Protein 3LFK (pdb70)

InterPro domains:
  IPR036388 Winged helix-like DNA-binding domain superfamily [G3DSA:1.10.10.10] (1-126)
  IPR055224 MLPTv-like, winged helix-turn-helix domain [PF22393] (21-103)

Secondary structure (DSSP, 8-state):
-TTTSSPPP-EEE--BTTB--EESS-GGGGGG--HHHHHHHHHHHHTTTEEEHHHHHHHS--SSHHHHHHHHHHHTSEEEEEETTEEEEEE-HHHHHHHHHHHHHHHHHHHHHHHTTS----/----EEE--BTTB--EESS-GGGGGG--HHHHHHHHHHHHH-S-EEHHHHHHSS--SSHHHHHHHHHHHTSEEEEEETTEEEEEE-HHHHHHHHHHHHHHHHHHHHHHGGG-/-----EEE--BTTB--EESS-GGGGGG--HHHHHHHHHHHHTTTEEEHHHHHHHS--SSHHHHHHHHHHHTSEEEEEETTEEEEEE-HHHHHHHHHHHHHHHHHHHHHHH-/-PPP-EEE---SS---EESS-GGGGGG--HHHHHHHHHHHHTTT-EEHHHHHHHS--S-HHHHHHHHHHHTSEEEEEETTEEEEEE-HHHHHHHHHHHHHHHHHHHHHH-

CATH classification: 1.10.10.10

Solvent-accessible surface area: 26704 Å² total; per-residue (Å²): 112,91,16,83,89,32,30,110,16,24,26,21,11,100,16,21,100,35,19,145,20,26,10,38,12,92,51,113,7,27,16,69,2,3,78,6,0,4,51,1,0,38,31,0,45,93,61,68,5,101,1,33,9,141,73,0,92,113,82,33,78,36,154,17,14,36,32,8,0,80,27,0,1,15,7,13,0,1,27,11,34,127,42,198,188,45,24,58,0,25,14,24,83,6,0,68,70,0,0,78,24,0,106,70,70,60,95,110,96,141,81,125,88,84,101,121,158,158,122,107,115,283,82,136,61,16,29,112,69,125,10,48,75,185,60,150,7,72,17,88,34,132,61,132,82,20,15,88,13,55,131,73,10,8,67,3,0,45,48,1,61,121,83,28,56,47,1,18,24,117,93,0,95,98,107,39,82,36,198,68,12,80,56,21,8,114,48,0,57,44,16,20,0,1,72,78,3,71,17,70,18,24,51,43,4,0,10,15,8,15,0,25,48,0,0,60,24,0,163,98,66,56,74,93,99,134,76,109,114,95,140,100,151,226,126,20,104,20,10,6,64,45,51,29,26,138,150,25,161,22,60,18,67,34,132,60,131,75,21,15,87,12,54,128,62,12,12,54,0,0,39,35,0,44,97,65,63,3,119,2,33,41,165,73,2,171,115,78,25,79,31,203,80,14,87,50,17,0,56,41,0,28,5,19,23,0,5,78,26,54,141,66,242,164,35,38,51,0,19,10,27,80,9,0,72,83,0,0,66,23,0,103,73,66,46,104,109,105,141,132,120,90,156,184,154,192,35,135,58,9,36,105,89,135,7,57,154,192,86,162,14,74,20,71,32,136,61,133,81,40,14,91,16,54,162,52,9,20,56,1,0,51,34,2,41,106,49,66,22,86,0,10,8,12,29,0,44,36,48,16,74,33,185,65,20,67,55,14,8,97,44,0,54,26,18,21,0,0,105,62,72,176,32,115,4,28,24,53,0,45,17,23,63,18,0,72,60,0,0,70,20,1,114,68,48,66,97,109,95,144,90,154,134,145,179

Foldseek 3Di:
DVLVVADAAQFPADDDPVDHTHGQADLVCLNPQDVLLLQLLLVCVVVVQKAFPVCQVVPRPDPCSPVSVSNCVNRVQKDWDDDDPGIMIGGDPVSNVSNVSNVVVVVVVVVVVVCVPDPPDD/DAAQFPADDDPVDDTHGQADLVCLNVQDPVLLVVLLVQVVVDDWAFLVCQVPVDPDPCSVVSVVVCVNNVFKDWDADPNTITIHGDPNSNVSNVSNVVVVVVVVVVVVVVPD/DQAAQWPADDDPPGDTHGQADLVCLSVADPLLLQLLLVCVVVVQKDAPVCQVPPRPDDCSVVSLVNCVNNVQWDWDQDPVGIMIGGDPVSNVSNVSNVVVVVVVVVVVVVD/DDAAQFPADADPPGQTRGQADLVCLNVADPLLLQVLLVLVVVPFWAAPVVQVPPSPDPCSVVSVVVCVNNVQKDWDQDDVGITMGGDPNSNNSNVSNVVVVVVVVVVVVD

B-factor: mean 33.32, std 15.31, range [13.5, 81.06]

Organism: Thermoplasma volcanium (strain ATCC 51530 / DSM 4299 / JCM 9571 / NBRC 15438 / GSS1) (NCBI:txid273116)

Nearest PDB structures (foldseek):
  3lfk-assembly1_A  TM=9.683E-01  e=3.342E-18  Thermoplasma volcanium GSS1
  3lfk-assembly2_B  TM=9.518E-01  e=1.489E-17  Thermoplasma volcanium GSS1
  2rdp-assembly1_A-2  TM=7.617E-01  e=9.248E-03  Geobacillus stearothermophilus
  5aip-assembly1_B  TM=6.327E-01  e=2.211E-02  Neisseria meningitidis serogroup B
  7kym-assembly1_B-2  TM=6.689E-01  e=8.702E-02  Bradyrhizobium japonicum

Structure (mmCIF, N/CA/C/O backbone):
data_3LFK
#
_entry.id   3LFK
#
_cell.length_a   65.130
_cell.length_b   88.335
_cell.length_c   115.212
_cell.angle_alpha   90.00
_cell.angle_beta   90.00
_cell.angle_gamma   90.00
#
_symmetry.space_group_name_H-M   'P 21 21 21'
#
loop_
_entity.id
_entity.type
_entity.pdbx_description
1 polymer 'MarR Like Protein, TVG0766549'
2 non-polymer 'SULFATE ION'
3 non-polymer 'CITRIC ACID'
4 water water
#
loop_
_atom_site.group_PDB
_atom_site.id
_atom_site.type_symbol
_atom_site.label_atom_id
_atom_site.label_alt_id
_atom_site.label_comp_id
_atom_site.label_asym_id
_atom_site.label_entity_id
_atom_site.label_seq_id
_atom_site.pdbx_PDB_ins_code
_atom_site.Cartn_x
_atom_site.Cartn_y
_atom_site.Cartn_z
_atom_site.occupancy
_atom_site.B_iso_or_equiv
_atom_site.auth_seq_id
_atom_site.auth_comp_id
_atom_site.auth_asym_id
_atom_site.auth_atom_id
_atom_site.pdbx_PDB_model_num
ATOM 1 N N . SER A 1 2 ? 33.643 20.790 23.925 1.00 65.31 -1 SER A N 1
ATOM 2 C CA . SER A 1 2 ? 34.144 21.867 23.027 1.00 61.25 -1 SER A CA 1
ATOM 3 C C . SER A 1 2 ? 35.378 22.523 23.636 1.00 62.07 -1 SER A C 1
ATOM 4 O O . SER A 1 2 ? 35.905 23.495 23.098 1.00 56.59 -1 SER A O 1
ATOM 7 N N . HIS A 1 3 ? 35.827 21.989 24.766 1.00 57.71 0 HIS A N 1
ATOM 8 C CA . HIS A 1 3 ? 37.004 22.516 25.442 1.00 56.75 0 HIS A CA 1
ATOM 9 C C . HIS A 1 3 ? 38.262 22.066 24.723 1.00 54.53 0 HIS A C 1
ATOM 10 O O . HIS A 1 3 ? 39.156 22.863 24.456 1.00 52.61 0 HIS A O 1
ATOM 17 N N . MET A 1 4 ? 38.322 20.781 24.406 1.00 48.73 1 MET A N 1
ATOM 18 C CA . MET A 1 4 ? 39.476 20.235 23.721 1.00 46.03 1 MET A CA 1
ATOM 19 C C . MET A 1 4 ? 39.556 20.652 22.258 1.00 49.03 1 MET A C 1
ATOM 20 O O . MET A 1 4 ? 40.639 20.661 21.670 1.00 47.80 1 MET A O 1
ATOM 25 N N . SER A 1 5 ? 38.418 20.996 21.666 1.00 44.15 2 SER A N 1
ATOM 26 C CA . SER A 1 5 ? 38.402 21.396 20.264 1.00 43.17 2 SER A CA 1
ATOM 27 C C . SER A 1 5 ? 38.753 22.872 20.081 1.00 42.05 2 SER A C 1
ATOM 28 O O . SER A 1 5 ? 39.088 23.307 18.982 1.00 45.03 2 SER A O 1
ATOM 31 N N . ALA A 1 6 ? 38.676 23.642 21.161 1.00 40.64 3 ALA A N 1
ATOM 32 C CA . ALA A 1 6 ? 39.005 25.062 21.101 1.00 40.99 3 ALA A CA 1
ATOM 33 C C . ALA A 1 6 ? 40.516 25.250 21.194 1.00 34.98 3 ALA A C 1
ATOM 34 O O . ALA A 1 6 ? 41.025 26.336 20.948 1.00 37.49 3 ALA A O 1
ATOM 36 N N . MET A 1 7 ? 41.215 24.182 21.551 1.00 33.18 4 MET A N 1
ATOM 37 C CA . MET A 1 7 ? 42.663 24.240 21.703 1.00 32.70 4 MET A CA 1
ATOM 38 C C . MET A 1 7 ? 43.383 24.301 20.381 1.00 29.78 4 MET A C 1
ATOM 39 O O . MET A 1 7 ? 42.891 23.813 19.370 1.00 29.48 4 MET A O 1
ATOM 44 N N . ALA A 1 8 ? 44.570 24.895 20.392 1.00 26.82 5 ALA A N 1
ATOM 45 C CA . ALA A 1 8 ? 45.363 24.963 19.172 1.00 26.66 5 ALA A CA 1
ATOM 46 C C . ALA A 1 8 ? 45.929 23.565 18.964 1.00 23.16 5 ALA A C 1
ATOM 47 O O . ALA A 1 8 ? 45.986 22.751 19.896 1.00 22.22 5 ALA A O 1
ATOM 49 N N . GLU A 1 9 ? 46.344 23.274 17.741 1.00 21.11 6 GLU A N 1
ATOM 50 C CA . GLU A 1 9 ? 46.884 21.961 17.427 1.00 22.83 6 GLU A CA 1
ATOM 51 C C . GLU A 1 9 ? 48.279 21.734 18.006 1.00 20.15 6 GLU A C 1
ATOM 52 O O . GLU A 1 9 ? 49.081 22.675 18.099 1.00 20.53 6 GLU A O 1
ATOM 58 N N . SER A 1 10 ? 48.573 20.506 18.426 1.00 19.74 7 SER A N 1
ATOM 59 C CA . SER A 1 10 ? 49.896 20.184 18.939 1.00 16.98 7 SER A CA 1
ATOM 60 C C . SER A 1 10 ? 50.941 20.348 17.850 1.00 18.05 7 SER A C 1
ATOM 61 O O . SER A 1 10 ? 50.661 20.071 16.680 1.00 20.74 7 SER A O 1
ATOM 64 N N . LYS A 1 11 ? 52.130 20.821 18.216 1.00 18.61 8 LYS A N 1
ATOM 65 C CA . LYS A 1 11 ? 53.212 20.923 17.245 1.00 15.83 8 LYS A CA 1
ATOM 66 C C . LYS A 1 11 ? 54.208 19.811 17.504 1.00 18.90 8 LYS A C 1
ATOM 67 O O . LYS A 1 11 ? 55.249 19.727 16.840 1.00 22.23 8 LYS A O 1
ATOM 73 N N . VAL A 1 12 ? 53.911 18.942 18.471 1.00 18.75 9 VAL A N 1
ATOM 74 C CA . VAL A 1 12 ? 54.834 17.866 18.765 1.00 20.21 9 VAL A CA 1
ATOM 75 C C . VAL A 1 12 ? 54.362 16.584 18.048 1.00 21.94 9 VAL A C 1
ATOM 76 O O . VAL A 1 12 ? 53.358 15.967 18.430 1.00 26.60 9 VAL A O 1
ATOM 80 N N . LEU A 1 13 ? 55.087 16.209 16.999 1.00 24.74 10 LEU A N 1
ATOM 81 C CA . LEU A 1 13 ? 54.766 15.026 16.197 1.00 26.83 10 LEU A CA 1
ATOM 82 C C . LEU A 1 13 ? 55.329 13.785 16.852 1.00 24.36 10 LEU A C 1
ATOM 83 O O . LEU A 1 13 ? 54.646 12.759 16.960 1.00 28.42 10 LEU A O 1
ATOM 88 N N . VAL A 1 14 ? 56.575 13.887 17.274 1.00 22.23 11 VAL A N 1
ATOM 89 C CA . VAL A 1 14 ? 57.257 12.803 17.965 1.00 27.05 11 VAL A CA 1
ATOM 90 C C . VAL A 1 14 ? 58.092 13.418 19.077 1.00 27.10 11 VAL A C 1
ATOM 91 O O . VAL A 1 14 ? 58.942 14.278 18.832 1.00 24.20 11 VAL A O 1
ATOM 95 N N . LYS A 1 15 ? 57.842 12.988 20.309 1.00 27.72 12 LYS A N 1
ATOM 96 C CA . LYS A 1 15 ? 58.616 13.507 21.430 1.00 33.27 12 LYS A CA 1
ATOM 97 C C . LYS A 1 15 ? 60.022 12.924 21.324 1.00 33.57 12 LYS A C 1
ATOM 98 O O . LYS A 1 15 ? 60.213 11.838 20.770 1.00 34.93 12 LYS A O 1
ATOM 104 N N . GLY A 1 16 ? 61.007 13.646 21.838 1.00 32.66 13 GLY A N 1
ATOM 105 C CA . GLY A 1 16 ? 62.370 13.157 21.796 1.00 27.12 13 GLY A CA 1
ATOM 106 C C . GLY A 1 16 ? 62.582 12.013 22.779 1.00 36.20 13 GLY A C 1
ATOM 107 O O . GLY A 1 16 ? 61.919 11.937 23.810 1.00 33.27 13 GLY A O 1
ATOM 108 N N . THR A 1 17 ? 63.486 11.102 22.435 1.00 32.03 14 THR A N 1
ATOM 109 C CA . THR A 1 17 ? 63.834 9.956 23.284 1.00 41.07 14 THR A CA 1
ATOM 110 C C . THR A 1 17 ? 65.297 9.686 22.962 1.00 41.48 14 THR A C 1
ATOM 111 O O . THR A 1 17 ? 65.859 10.308 22.063 1.00 42.25 14 THR A O 1
ATOM 115 N N . PRO A 1 18 ? 65.938 8.758 23.690 1.00 47.85 15 PRO A N 1
ATOM 116 C CA . PRO A 1 18 ? 67.349 8.432 23.454 1.00 51.37 15 PRO A CA 1
ATOM 117 C C . PRO A 1 18 ? 67.734 8.045 22.023 1.00 54.54 15 PRO A C 1
ATOM 118 O O . PRO A 1 18 ? 68.876 8.242 21.615 1.00 58.63 15 PRO A O 1
ATOM 122 N N . PHE A 1 19 ? 66.795 7.496 21.261 1.00 57.36 16 PHE A N 1
ATOM 123 C CA . PHE A 1 19 ? 67.099 7.092 19.889 1.00 55.73 16 PHE A CA 1
ATOM 124 C C . PHE A 1 19 ? 66.495 7.976 18.790 1.00 54.63 16 PHE A C 1
ATOM 125 O O . PHE A 1 19 ? 66.467 7.595 17.615 1.00 47.45 16 PHE A O 1
ATOM 133 N N . ASN A 1 20 ? 66.012 9.156 19.166 1.00 46.18 17 ASN A N 1
ATOM 134 C CA . ASN A 1 20 ? 65.453 10.077 18.184 1.00 42.22 17 ASN A CA 1
ATOM 135 C C . ASN A 1 20 ? 65.280 11.491 18.711 1.00 43.18 17 ASN A C 1
ATOM 136 O O . ASN A 1 20 ? 64.891 11.703 19.859 1.00 36.89 17 ASN A O 1
ATOM 141 N N . LYS A 1 21 ? 65.586 12.452 17.847 1.00 43.11 18 LYS A N 1
ATOM 142 C CA . LYS A 1 21 ? 65.443 13.874 18.141 1.00 39.62 18 LYS A CA 1
ATOM 143 C C . LYS A 1 21 ? 63.937 14.153 18.009 1.00 28.78 18 LYS A C 1
ATOM 144 O O . LYS A 1 21 ? 63.229 13.404 17.326 1.00 30.27 18 LYS A O 1
ATOM 150 N N . PRO A 1 22 ? 63.411 15.200 18.665 1.00 31.08 19 PRO A N 1
ATOM 151 C CA . PRO A 1 22 ? 61.969 15.420 18.499 1.00 27.03 19 PRO A CA 1
ATOM 152 C C . PRO A 1 22 ? 61.638 15.880 17.085 1.00 25.36 19 PRO A C 1
ATOM 153 O O . PRO A 1 22 ? 62.480 16.446 16.407 1.00 27.66 19 PRO A O 1
ATOM 157 N N . VAL A 1 23 ? 60.430 15.586 16.629 1.00 26.60 20 VAL A N 1
ATOM 158 C CA . VAL A 1 23 ? 60.007 16.047 15.320 1.00 22.90 20 VAL A CA 1
ATOM 159 C C . VAL A 1 23 ? 58.904 17.034 15.647 1.00 19.37 20 VAL A C 1
ATOM 160 O O . VAL A 1 23 ? 57.933 16.689 16.327 1.00 21.29 20 VAL A O 1
ATOM 164 N N . ILE A 1 24 ? 59.089 18.261 15.163 1.00 20.80 21 ILE A N 1
ATOM 165 C CA . ILE A 1 24 ? 58.180 19.379 15.415 1.00 19.60 21 ILE A CA 1
ATOM 166 C C . ILE A 1 24 ? 57.500 19.778 14.102 1.00 19.69 21 ILE A C 1
ATOM 167 O O . ILE A 1 24 ? 58.153 19.811 13.052 1.00 20.85 21 ILE A O 1
ATOM 172 N N . LYS A 1 25 ? 56.204 20.074 14.160 1.00 18.34 22 LYS A N 1
ATOM 173 C CA . LYS A 1 25 ? 55.453 20.505 12.991 1.00 16.69 22 LYS A CA 1
ATOM 174 C C . LYS A 1 25 ? 55.920 21.913 12.651 1.00 20.66 22 LYS A C 1
ATOM 175 O O . LYS A 1 25 ? 56.135 22.745 13.541 1.00 22.33 22 LYS A O 1
ATOM 181 N N . GLY A 1 26 ? 56.047 22.193 11.362 1.00 18.90 23 GLY A N 1
ATOM 182 C CA . GLY A 1 26 ? 56.550 23.503 10.975 1.00 18.99 23 GLY A CA 1
ATOM 183 C C . GLY A 1 26 ? 58.066 23.455 10.858 1.00 19.83 23 GLY A C 1
ATOM 184 O O . GLY A 1 26 ? 58.700 22.412 11.079 1.00 21.87 23 GLY A O 1
ATOM 185 N N . LYS A 1 27 ? 58.652 24.607 10.536 1.00 19.60 24 LYS A N 1
ATOM 186 C CA . LYS A 1 27 ? 60.093 24.731 10.320 1.00 21.42 24 LYS A CA 1
ATOM 187 C C . LYS A 1 27 ? 60.701 25.850 11.135 1.00 21.54 24 LYS A C 1
ATOM 188 O O . LYS A 1 27 ? 60.064 26.892 11.321 1.00 18.87 24 LYS A O 1
ATOM 194 N N . LEU A 1 28 ? 61.927 25.639 11.592 1.00 19.14 25 LEU A N 1
ATOM 195 C CA . LEU A 1 28 ? 62.660 26.654 12.354 1.00 19.74 25 LEU A CA 1
ATOM 196 C C . LEU A 1 28 ? 62.708 28.004 11.624 1.00 19.41 25 LEU A C 1
ATOM 197 O O . LEU A 1 28 ? 62.617 29.062 12.258 1.00 21.21 25 LEU A O 1
ATOM 202 N N . GLU A 1 29 ? 62.850 27.975 10.300 1.00 20.87 26 GLU A N 1
ATOM 203 C CA . GLU A 1 29 ? 62.915 29.221 9.549 1.00 24.50 26 GLU A CA 1
ATOM 204 C C . GLU A 1 29 ? 61.687 30.111 9.757 1.00 26.09 26 GLU A C 1
ATOM 205 O O . GLU A 1 29 ? 61.782 31.332 9.628 1.00 27.39 26 GLU A O 1
ATOM 211 N N . ASN A 1 30 ? 60.541 29.525 10.085 1.00 18.44 27 ASN A N 1
ATOM 212 C CA . ASN A 1 30 ? 59.338 30.349 10.309 1.00 16.96 27 ASN A CA 1
ATOM 213 C C . ASN A 1 30 ? 58.878 30.180 11.763 1.00 18.22 27 ASN A C 1
ATOM 214 O O . ASN A 1 30 ? 57.680 30.286 12.061 1.00 19.75 27 ASN A O 1
ATOM 219 N N . ASN A 1 31 ? 59.841 29.931 12.653 1.00 17.40 28 ASN A N 1
ATOM 220 C CA . ASN A 1 31 ? 59.567 29.769 14.077 1.00 15.44 28 ASN A CA 1
ATOM 221 C C . ASN A 1 31 ? 58.484 28.737 14.357 1.00 17.73 28 ASN A C 1
ATOM 222 O O . ASN A 1 31 ? 57.702 28.901 15.287 1.00 17.01 28 ASN A O 1
ATOM 227 N N . TYR A 1 32 ? 58.454 27.677 13.553 1.00 16.06 29 TYR A N 1
ATOM 228 C CA . TYR A 1 32 ? 57.476 26.593 13.708 1.00 16.70 29 TYR A CA 1
ATOM 229 C C . TYR A 1 32 ? 56.059 27.119 13.720 1.00 16.46 29 TYR A C 1
ATOM 230 O O . TYR A 1 32 ? 55.218 26.611 14.442 1.00 17.52 29 TYR A O 1
ATOM 239 N N . ASP A 1 33 ? 55.818 28.150 12.922 1.00 16.87 30 ASP A N 1
ATOM 240 C CA . ASP A 1 33 ? 54.509 28.778 12.786 1.00 19.26 30 ASP A CA 1
ATOM 241 C C . ASP A 1 33 ? 53.985 29.519 14.006 1.00 18.37 30 ASP A C 1
ATOM 242 O O . ASP A 1 33 ? 52.811 29.884 14.063 1.00 23.54 30 ASP A O 1
ATOM 247 N N . MET A 1 34 ? 54.837 29.753 14.988 1.00 16.17 31 MET A N 1
ATOM 248 C CA . MET A 1 34 ? 54.424 30.516 16.151 1.00 16.48 31 MET A CA 1
ATOM 249 C C . MET A 1 34 ? 54.426 31.988 15.791 1.00 17.12 31 MET A C 1
ATOM 250 O O . MET A 1 34 ? 55.195 32.433 14.928 1.00 21.75 31 MET A O 1
ATOM 255 N N . SER A 1 35 ? 53.570 32.756 16.454 1.00 16.62 32 SER A N 1
ATOM 256 C CA . SER A 1 35 ? 53.572 34.193 16.216 1.00 16.48 32 SER A CA 1
ATOM 257 C C . SER A 1 35 ? 54.688 34.764 17.102 1.00 15.87 32 SER A C 1
ATOM 258 O O . SER A 1 35 ? 55.193 34.067 17.987 1.00 16.35 32 SER A O 1
ATOM 261 N N . GLN A 1 36 ? 55.072 36.025 16.879 1.00 17.16 33 GLN A N 1
ATOM 262 C CA . GLN A 1 36 ? 56.192 36.585 17.657 1.00 17.63 33 GLN A CA 1
ATOM 263 C C . GLN A 1 36 ? 55.966 36.660 19.168 1.00 16.78 33 GLN A C 1
ATOM 264 O O . GLN A 1 36 ? 56.904 36.466 19.959 1.00 18.53 33 GLN A O 1
ATOM 270 N N . ASP A 1 37 ? 54.723 36.920 19.581 1.00 17.15 34 ASP A N 1
ATOM 271 C CA . ASP A 1 37 ? 54.422 36.964 21.001 1.00 17.92 34 ASP A CA 1
ATOM 272 C C . ASP A 1 37 ? 54.719 35.601 21.649 1.00 17.34 34 ASP A C 1
ATOM 273 O O . ASP A 1 37 ? 55.255 35.524 22.763 1.00 16.43 34 ASP A O 1
ATOM 278 N N . GLU A 1 38 ? 54.390 34.522 20.930 1.00 17.96 35 GLU A N 1
ATOM 279 C CA . GLU A 1 38 ? 54.635 33.179 21.437 1.00 15.67 35 GLU A CA 1
ATOM 280 C C . GLU A 1 38 ? 56.125 32.872 21.527 1.00 15.00 35 GLU A C 1
ATOM 281 O O . GLU A 1 38 ? 56.577 32.288 22.495 1.00 16.52 35 GLU A O 1
ATOM 287 N N . VAL A 1 39 ? 56.878 33.307 20.523 1.00 15.89 36 VAL A N 1
ATOM 288 C CA . VAL A 1 39 ? 58.311 33.094 20.516 1.00 15.83 36 VAL A CA 1
ATOM 289 C C . VAL A 1 39 ? 58.914 33.873 21.683 1.00 16.90 36 VAL A C 1
ATOM 290 O O . VAL A 1 39 ? 59.722 33.346 22.436 1.00 17.90 36 VAL A O 1
ATOM 294 N N . SER A 1 40 ? 58.514 35.131 21.835 1.00 17.81 37 SER A N 1
ATOM 295 C CA . SER A 1 40 ? 59.016 35.928 22.960 1.00 17.70 37 SER A CA 1
ATOM 296 C C . SER A 1 40 ? 58.772 35.236 24.309 1.00 20.74 37 SER A C 1
ATOM 297 O O . SER A 1 40 ? 59.672 35.146 25.163 1.00 18.81 37 SER A O 1
ATOM 300 N N . LEU A 1 41 ? 57.557 34.723 24.519 1.00 17.36 38 LEU A N 1
ATOM 301 C CA . LEU A 1 41 ? 57.273 34.062 25.773 1.00 16.41 38 LEU A CA 1
ATOM 302 C C . LEU A 1 41 ? 58.087 32.769 25.951 1.00 16.37 38 LEU A C 1
ATOM 303 O O . LEU A 1 41 ? 58.565 32.476 27.026 1.00 17.15 38 LEU A O 1
ATOM 308 N N . LEU A 1 42 ? 58.204 31.980 24.888 1.00 14.37 39 LEU A N 1
ATOM 309 C CA . LEU A 1 42 ? 58.974 30.744 24.964 1.00 14.06 39 LEU A CA 1
ATOM 310 C C . LEU A 1 42 ? 60.429 31.028 25.368 1.00 17.48 39 LEU A C 1
ATOM 311 O O . LEU A 1 42 ? 61.005 30.316 26.191 1.00 18.10 39 LEU A O 1
ATOM 316 N N . LEU A 1 43 ? 61.019 32.058 24.765 1.00 18.93 40 LEU A N 1
ATOM 317 C CA . LEU A 1 43 ? 62.403 32.408 25.078 1.00 19.99 40 LEU A CA 1
ATOM 318 C C . LEU A 1 43 ? 62.498 32.988 26.491 1.00 17.74 40 LEU A C 1
ATOM 319 O O . LEU A 1 43 ? 63.507 32.803 27.174 1.00 21.46 40 LEU A O 1
ATOM 324 N N . PHE A 1 44 ? 61.456 33.676 26.933 1.00 19.11 41 PHE A N 1
ATOM 325 C CA . PHE A 1 44 ? 61.464 34.219 28.290 1.00 19.20 41 PHE A CA 1
ATOM 326 C C . PHE A 1 44 ? 61.523 33.024 29.253 1.00 20.38 41 PHE A C 1
ATOM 327 O O . PHE A 1 44 ? 62.294 33.006 30.206 1.00 21.75 41 PHE A O 1
ATOM 335 N N . LEU A 1 45 ? 60.711 32.002 29.009 1.00 17.35 42 LEU A N 1
ATOM 336 C CA . LEU A 1 45 ? 60.712 30.838 29.868 1.00 16.55 42 LEU A CA 1
ATOM 337 C C . LEU A 1 45 ? 62.072 30.134 29.842 1.00 18.03 42 LEU A C 1
ATOM 338 O O . LEU A 1 45 ? 62.566 29.691 30.883 1.00 20.93 42 LEU A O 1
ATOM 343 N N . LYS A 1 46 ? 62.673 30.030 28.660 1.00 18.41 43 LYS A N 1
ATOM 344 C CA . LYS A 1 46 ? 63.960 29.373 28.507 1.00 18.57 43 LYS A CA 1
ATOM 345 C C . LYS A 1 46 ? 65.034 30.153 29.256 1.00 21.27 43 LYS A C 1
ATOM 346 O O . LYS A 1 46 ? 65.878 29.554 29.922 1.00 26.32 43 LYS A O 1
ATOM 352 N N . THR A 1 47 ? 64.966 31.477 29.160 1.00 20.34 44 THR A N 1
ATOM 353 C CA . THR A 1 47 ? 65.945 32.368 29.811 1.00 23.26 44 THR A CA 1
ATOM 354 C C . THR A 1 47 ? 65.892 32.268 31.333 1.00 29.32 44 THR A C 1
ATOM 355 O O . THR A 1 47 ? 66.901 32.484 32.012 1.00 31.61 44 THR A O 1
ATOM 359 N N . HIS A 1 48 ? 64.720 31.963 31.872 1.00 23.68 45 HIS A N 1
ATOM 360 C CA . HIS A 1 48 ? 64.552 31.816 33.309 1.00 25.77 45 HIS A CA 1
ATOM 361 C C . HIS A 1 48 ? 64.524 30.352 33.748 1.00 30.03 45 HIS A C 1
ATOM 362 O O . HIS A 1 48 ? 63.675 29.930 34.526 1.00 40.83 45 HIS A O 1
ATOM 369 N N . GLY A 1 49 ? 65.466 29.579 33.213 1.00 33.86 46 GLY A N 1
ATOM 370 C CA . GLY A 1 49 ? 65.610 28.179 33.576 1.00 31.25 46 GLY A CA 1
ATOM 371 C C . GLY A 1 49 ? 64.573 27.168 33.131 1.00 35.68 46 GLY A C 1
ATOM 372 O O . GLY A 1 49 ? 64.607 26.021 33.578 1.00 34.99 46 GLY A O 1
ATOM 373 N N . GLY A 1 50 ? 63.657 27.575 32.261 1.00 33.93 47 GLY A N 1
ATOM 374 C CA . GLY A 1 50 ? 62.632 26.654 31.799 1.00 32.77 47 GLY A CA 1
ATOM 375 C C . GLY A 1 50 ? 61.620 26.298 32.879 1.00 34.96 47 GLY A C 1
ATOM 376 O O . GLY A 1 50 ? 60.871 25.341 32.716 1.00 28.26 47 GLY A O 1
ATOM 377 N N . LYS A 1 51 ? 61.591 27.068 33.972 1.00 30.06 48 LYS A N 1
ATOM 378 C CA . LYS A 1 51 ? 60.662 26.841 35.089 1.00 32.33 48 LYS A CA 1
ATOM 379 C C . LYS A 1 51 ? 60.487 28.141 35.885 1.00 34.43 48 LYS A C 1
ATOM 380 O O . LYS A 1 51 ? 61.477 28.678 36.378 1.00 36.90 48 LYS A O 1
ATOM 386 N N . ILE A 1 52 ? 59.242 28.610 36.055 1.00 29.92 49 ILE A N 1
ATOM 387 C CA . ILE A 1 52 ? 58.985 29.894 36.734 1.00 28.97 49 ILE A CA 1
ATOM 388 C C . ILE A 1 52 ? 57.527 30.069 37.249 1.00 31.20 49 ILE A C 1
ATOM 389 O O . ILE A 1 52 ? 56.585 29.490 36.696 1.00 27.43 49 ILE A O 1
ATOM 394 N N . PRO A 1 53 ? 57.318 30.848 38.330 1.00 28.60 50 PRO A N 1
ATOM 395 C CA . PRO A 1 53 ? 55.957 31.059 38.853 1.00 26.28 50 PRO A CA 1
ATOM 396 C C . PRO A 1 53 ? 55.076 31.816 37.853 1.00 25.85 50 PRO A C 1
ATOM 397 O O . PRO A 1 53 ? 55.553 32.712 37.144 1.00 24.10 50 PRO A O 1
ATOM 401 N N . LEU A 1 54 ? 53.788 31.489 37.798 1.00 25.77 51 LEU A N 1
ATOM 402 C CA . LEU A 1 54 ? 52.914 32.181 36.862 1.00 24.74 51 LEU A CA 1
ATOM 403 C C . LEU A 1 54 ? 52.877 33.696 37.099 1.00 26.77 51 LEU A C 1
ATOM 404 O O . LEU A 1 54 ? 52.836 34.474 36.152 1.00 24.37 51 LEU A O 1
ATOM 409 N N . TYR A 1 55 ? 52.933 34.136 38.358 1.00 27.44 52 TYR A N 1
ATOM 410 C CA . TYR A 1 55 ? 52.870 35.573 38.584 1.00 25.22 52 TYR A CA 1
ATOM 411 C C . TYR A 1 55 ? 54.047 36.327 37.941 1.00 22.80 52 TYR A C 1
ATOM 412 O O . TYR A 1 55 ? 53.915 37.490 37.590 1.00 24.85 52 TYR A O 1
ATOM 421 N N . ARG A 1 56 ? 55.197 35.683 37.766 1.00 22.36 53 ARG A N 1
ATOM 422 C CA . ARG A 1 56 ? 56.304 36.387 37.121 1.00 21.37 53 ARG A CA 1
ATOM 423 C C . ARG A 1 56 ? 56.003 36.591 35.637 1.00 25.16 53 ARG A C 1
ATOM 424 O O . ARG A 1 56 ? 56.379 37.604 35.045 1.00 26.42 53 ARG A O 1
ATOM 432 N N . ILE A 1 57 ? 55.317 35.623 35.031 1.00 23.95 54 ILE A N 1
ATOM 433 C CA . ILE A 1 57 ? 54.966 35.745 33.624 1.00 24.28 54 ILE A CA 1
ATOM 434 C C . ILE A 1 57 ? 54.024 36.930 33.427 1.00 31.55 54 ILE A C 1
ATOM 435 O O . ILE A 1 57 ? 54.160 37.685 32.475 1.00 31.40 54 ILE A O 1
ATOM 440 N N . LYS A 1 58 ? 53.096 37.114 34.357 1.00 28.80 55 LYS A N 1
ATOM 441 C CA . LYS A 1 58 ? 52.153 38.218 34.263 1.00 31.49 55 LYS A CA 1
ATOM 442 C C . LYS A 1 58 ? 52.824 39.559 34.429 1.00 34.10 55 LYS A C 1
ATOM 443 O O . LYS A 1 58 ? 52.503 40.520 33.731 1.00 35.86 55 LYS A O 1
ATOM 449 N N . ASN A 1 59 ? 53.765 39.618 35.359 1.00 27.36 56 ASN A N 1
ATOM 450 C CA . ASN A 1 59 ? 54.451 40.864 35.664 1.00 33.46 56 ASN A CA 1
ATOM 451 C C . ASN A 1 59 ? 55.579 41.276 34.739 1.00 34.63 56 ASN A C 1
ATOM 452 O O . ASN A 1 59 ? 55.741 42.461 34.433 1.00 39.04 56 ASN A O 1
ATOM 457 N N . GLU A 1 60 ? 56.335 40.294 34.265 1.00 26.68 57 GLU A N 1
ATOM 458 C CA . GLU A 1 60 ? 57.556 40.580 33.541 1.00 23.76 57 GLU A CA 1
ATOM 459 C C . GLU A 1 60 ? 57.718 40.467 32.029 1.00 24.85 57 GLU A C 1
ATOM 460 O O . GLU A 1 60 ? 58.754 40.868 31.500 1.00 28.67 57 GLU A O 1
ATOM 466 N N . THR A 1 61 ? 56.730 39.940 31.320 1.00 26.19 58 THR A N 1
ATOM 467 C CA . THR A 1 61 ? 56.914 39.753 29.882 1.00 26.58 58 THR A CA 1
ATOM 468 C C . THR A 1 61 ? 56.537 40.884 28.949 1.00 31.64 58 THR A C 1
ATOM 469 O O . THR A 1 61 ? 56.961 40.891 27.795 1.00 37.97 58 THR A O 1
ATOM 473 N N . GLY A 1 62 ? 55.721 41.813 29.422 1.00 34.17 59 GLY A N 1
ATOM 474 C CA . GLY A 1 62 ? 55.315 42.915 28.569 1.00 38.09 59 GLY A CA 1
ATOM 475 C C . GLY A 1 62 ? 54.160 42.556 27.651 1.00 42.53 59 GLY A C 1
ATOM 476 O O . GLY A 1 62 ? 53.860 43.294 26.710 1.00 46.93 59 GLY A O 1
ATOM 477 N N . LEU A 1 63 ? 53.511 41.425 27.923 1.00 35.80 60 LEU A N 1
ATOM 478 C CA . LEU A 1 63 ? 52.385 40.965 27.122 1.00 27.98 60 LEU A CA 1
ATOM 479 C C . LEU A 1 63 ? 51.051 41.428 27.676 1.00 26.02 60 LEU A C 1
ATOM 480 O O . LEU A 1 63 ? 50.840 41.444 28.882 1.00 29.10 60 LEU A O 1
ATOM 485 N N . LYS A 1 64 ? 50.131 41.799 26.795 1.00 27.80 61 LYS A N 1
ATOM 486 C CA . LYS A 1 64 ? 48.812 42.231 27.239 1.00 27.11 61 LYS A CA 1
ATOM 487 C C . LYS A 1 64 ? 47.972 41.085 27.798 1.00 30.54 61 LYS A C 1
ATOM 488 O O . LYS A 1 64 ? 47.169 41.271 28.716 1.00 36.57 61 LYS A O 1
ATOM 494 N N . ASP A 1 65 ? 48.124 39.895 27.227 1.00 27.59 62 ASP A N 1
ATOM 495 C CA . ASP A 1 65 ? 47.370 38.755 27.690 1.00 23.22 62 ASP A CA 1
ATOM 496 C C . ASP A 1 65 ? 48.329 37.568 27.738 1.00 26.14 62 ASP A C 1
ATOM 497 O O . ASP A 1 65 ? 48.265 36.674 26.896 1.00 22.34 62 ASP A O 1
ATOM 502 N N . PRO A 1 66 ? 49.236 37.559 28.728 1.00 23.62 63 PRO A N 1
ATOM 503 C CA . PRO A 1 66 ? 50.230 36.491 28.911 1.00 23.93 63 PRO A CA 1
ATOM 504 C C . PRO A 1 66 ? 49.602 35.113 28.994 1.00 23.56 63 PRO A C 1
ATOM 505 O O . PRO A 1 66 ? 50.140 34.130 28.449 1.00 21.93 63 PRO A O 1
ATOM 509 N N . GLU A 1 67 ? 48.488 35.019 29.705 1.00 25.23 64 GLU A N 1
ATOM 510 C CA . GLU A 1 67 ? 47.832 33.726 29.852 1.00 24.53 64 GLU A CA 1
ATOM 511 C C . GLU A 1 67 ? 47.371 33.142 28.534 1.00 19.30 64 GLU A C 1
ATOM 512 O O . GLU A 1 67 ? 47.432 31.930 28.340 1.00 21.46 64 GLU A O 1
ATOM 518 N N . SER A 1 68 ? 46.894 33.982 27.622 1.00 20.78 65 SER A N 1
ATOM 519 C CA . SER A 1 68 ? 46.447 33.475 26.328 1.00 20.23 65 SER A CA 1
ATOM 520 C C . SER A 1 68 ? 47.647 32.968 25.535 1.00 17.75 65 SER A C 1
ATOM 521 O O . SER A 1 68 ? 47.576 31.922 24.872 1.00 18.29 65 SER A O 1
ATOM 524 N N . VAL A 1 69 ? 48.742 33.720 25.584 1.00 17.95 66 VAL A N 1
ATOM 525 C CA . VAL A 1 69 ? 49.947 33.310 24.859 1.00 16.37 66 VAL A CA 1
ATOM 526 C C . VAL A 1 69 ? 50.461 31.978 25.441 1.00 16.40 66 VAL A C 1
ATOM 527 O O . VAL A 1 69 ? 50.810 31.042 24.697 1.00 17.56 66 VAL A O 1
ATOM 531 N N . LEU A 1 70 ? 50.493 31.893 26.763 1.00 16.42 67 LEU A N 1
ATOM 532 C CA . LEU A 1 70 ? 50.953 30.674 27.440 1.00 16.20 67 LEU A CA 1
ATOM 533 C C . LEU A 1 70 ? 50.061 29.480 27.075 1.00 17.59 67 LEU A C 1
ATOM 534 O O . LEU A 1 70 ? 50.583 28.391 26.839 1.00 15.96 67 LEU A O 1
ATOM 539 N N . LYS A 1 71 ? 48.739 29.672 27.045 1.00 17.76 68 LYS A N 1
ATOM 540 C CA . LYS A 1 71 ? 47.849 28.566 26.701 1.00 16.50 68 LYS A CA 1
ATOM 541 C C . LYS A 1 71 ? 48.165 28.035 25.317 1.00 18.73 68 LYS A C 1
ATOM 542 O O . LYS A 1 71 ? 48.064 26.848 25.087 1.00 17.53 68 LYS A O 1
ATOM 548 N N . ASN A 1 72 ? 48.533 28.914 24.388 1.00 16.06 69 ASN A N 1
ATOM 549 C CA . ASN A 1 72 ? 48.924 28.412 23.065 1.00 15.68 69 ASN A CA 1
ATOM 550 C C . ASN A 1 72 ? 50.191 27.546 23.176 1.00 14.90 69 ASN A C 1
ATOM 551 O O . ASN A 1 72 ? 50.274 26.479 22.569 1.00 16.16 69 ASN A O 1
ATOM 556 N N . LEU A 1 73 ? 51.186 27.990 23.946 1.00 15.53 70 LEU A N 1
ATOM 557 C CA . LEU A 1 73 ? 52.404 27.195 24.102 1.00 15.38 70 LEU A CA 1
ATOM 558 C C . LEU A 1 73 ? 52.092 25.858 24.735 1.00 14.89 70 LEU A C 1
ATOM 559 O O . LEU A 1 73 ? 52.745 24.865 24.410 1.00 16.44 70 LEU A O 1
ATOM 564 N N . MET A 1 74 ? 51.111 25.833 25.641 1.00 14.08 71 MET A N 1
ATOM 565 C CA . MET A 1 74 ? 50.719 24.562 26.259 1.00 15.36 71 MET A CA 1
ATOM 566 C C . MET A 1 74 ? 50.019 23.659 25.242 1.00 14.58 71 MET A C 1
ATOM 567 O O . MET A 1 74 ? 50.313 22.450 25.190 1.00 15.65 71 MET A O 1
ATOM 572 N N . ASP A 1 75 ? 49.114 24.232 24.459 1.00 16.83 72 ASP A N 1
ATOM 573 C CA . ASP A 1 75 ? 48.398 23.472 23.441 1.00 15.72 72 ASP A CA 1
ATOM 574 C C . ASP A 1 75 ? 49.405 22.917 22.408 1.00 16.73 72 ASP A C 1
ATOM 575 O O . ASP A 1 75 ? 49.236 21.822 21.909 1.00 17.90 72 ASP A O 1
ATOM 580 N N . TYR A 1 76 ? 50.468 23.671 22.110 1.00 15.67 73 TYR A N 1
ATOM 581 C CA . TYR A 1 76 ? 51.461 23.190 21.134 1.00 15.10 73 TYR A CA 1
ATOM 582 C C . TYR A 1 76 ? 52.304 22.041 21.664 1.00 14.73 73 TYR A C 1
ATOM 583 O O . TYR A 1 76 ? 52.971 21.349 20.897 1.00 17.71 73 TYR A O 1
ATOM 592 N N . GLY A 1 77 ? 52.325 21.870 22.981 1.00 14.68 74 GLY A N 1
ATOM 593 C CA . GLY A 1 77 ? 53.118 20.835 23.605 1.00 14.62 74 GLY A CA 1
ATOM 594 C C . GLY A 1 77 ? 54.482 21.323 24.084 1.00 16.81 74 GLY A C 1
ATOM 595 O O . GLY A 1 77 ? 55.368 20.534 24.396 1.00 17.10 74 GLY A O 1
ATOM 596 N N . PHE A 1 78 ? 54.631 22.643 24.192 1.00 16.15 75 PHE A N 1
ATOM 597 C CA . PHE A 1 78 ? 55.924 23.225 24.588 1.00 16.43 75 PHE A CA 1
ATOM 598 C C . PHE A 1 78 ? 56.069 23.620 26.048 1.00 16.92 75 PHE A C 1
ATOM 599 O O . PHE A 1 78 ? 57.193 23.861 26.531 1.00 16.60 75 PHE A O 1
ATOM 607 N N . ALA A 1 79 ? 54.952 23.674 26.763 1.00 15.12 76 ALA A N 1
ATOM 608 C CA . ALA A 1 79 ? 54.998 24.047 28.161 1.00 17.35 76 ALA A CA 1
ATOM 609 C C . ALA A 1 79 ? 53.850 23.399 28.899 1.00 16.53 76 ALA A C 1
ATOM 610 O O . ALA A 1 79 ? 52.859 22.944 28.302 1.00 18.18 76 ALA A O 1
ATOM 612 N N . LEU A 1 80 ? 53.982 23.360 30.221 1.00 17.11 77 LEU A N 1
ATOM 613 C CA . LEU A 1 80 ? 52.889 22.824 31.009 1.00 18.35 77 LEU A CA 1
ATOM 614 C C . LEU A 1 80 ? 52.859 23.442 32.384 1.00 21.87 77 LEU A C 1
ATOM 615 O O . LEU A 1 80 ? 53.776 24.182 32.769 1.00 22.14 77 LEU A O 1
ATOM 620 N N . GLU A 1 81 ? 51.762 23.186 33.091 1.00 21.36 78 GLU A N 1
ATOM 621 C CA . GLU A 1 81 ? 51.584 23.697 34.453 1.00 29.99 78 GLU A CA 1
ATOM 622 C C . GLU A 1 81 ? 51.923 22.640 35.478 1.00 42.66 78 GLU A C 1
ATOM 623 O O . GLU A 1 81 ? 51.456 21.502 35.398 1.00 40.07 78 GLU A O 1
ATOM 629 N N . ASP A 1 82 ? 52.719 23.038 36.457 1.00 48.33 79 ASP A N 1
ATOM 630 C CA . ASP A 1 82 ? 53.109 22.170 37.556 1.00 61.31 79 ASP A CA 1
ATOM 631 C C . ASP A 1 82 ? 52.517 22.848 38.794 1.00 65.46 79 ASP A C 1
ATOM 632 O O . ASP A 1 82 ? 53.248 23.410 39.610 1.00 69.55 79 ASP A O 1
ATOM 637 N N . LYS A 1 83 ? 51.190 22.827 38.916 1.00 69.85 80 LYS A N 1
ATOM 638 C CA . LYS A 1 83 ? 50.538 23.462 40.060 1.00 72.75 80 LYS A CA 1
ATOM 639 C C . LYS A 1 83 ? 50.920 22.770 41.362 1.00 74.82 80 LYS A C 1
ATOM 640 O O . LYS A 1 83 ? 50.839 21.544 41.484 1.00 74.87 80 LYS A O 1
ATOM 646 N N . GLU A 1 84 ? 51.334 23.568 42.338 1.00 76.93 81 GLU A N 1
ATOM 647 C CA . GLU A 1 84 ? 51.750 23.035 43.624 1.00 76.94 81 GLU A CA 1
ATOM 648 C C . GLU A 1 84 ? 51.439 23.983 44.768 1.00 78.11 81 GLU A C 1
ATOM 649 O O . GLU A 1 84 ? 51.238 25.181 44.565 1.00 80.36 81 GLU A O 1
ATOM 655 N N . ARG A 1 85 ? 51.407 23.425 45.973 1.00 77.77 82 ARG A N 1
ATOM 656 C CA . ARG A 1 85 ? 51.125 24.178 47.187 1.00 76.02 82 ARG A CA 1
ATOM 657 C C . ARG A 1 85 ? 51.642 25.612 47.155 1.00 75.29 82 ARG A C 1
ATOM 658 O O . ARG A 1 85 ? 52.847 25.848 47.051 1.00 76.75 82 ARG A O 1
ATOM 666 N N . LEU A 1 86 ? 50.709 26.560 47.235 1.00 73.35 83 LEU A N 1
ATOM 667 C CA . LEU A 1 86 ? 51.008 27.993 47.251 1.00 74.34 83 LEU A CA 1
ATOM 668 C C . LEU A 1 86 ? 51.338 28.641 45.897 1.00 73.38 83 LEU A C 1
ATOM 669 O O . LEU A 1 86 ? 52.180 29.542 45.827 1.00 74.94 83 LEU A O 1
ATOM 674 N N . GLY A 1 87 ? 50.675 28.197 44.829 1.00 70.44 84 GLY A N 1
ATOM 675 C CA . GLY A 1 87 ? 50.918 28.781 43.517 1.00 63.22 84 GLY A CA 1
ATOM 676 C C . GLY A 1 87 ? 51.292 27.824 42.397 1.00 59.78 84 GLY A C 1
ATOM 677 O O . GLY A 1 87 ? 51.844 26.746 42.627 1.00 57.35 84 GLY A O 1
ATOM 678 N N . GLU A 1 88 ? 51.001 28.226 41.165 1.00 55.29 85 GLU A N 1
ATOM 679 C CA . GLU A 1 88 ? 51.319 27.384 40.020 1.00 52.93 85 GLU A CA 1
ATOM 680 C C . GLU A 1 88 ? 52.659 27.754 39.396 1.00 49.05 85 GLU A C 1
ATOM 681 O O . GLU A 1 88 ? 53.033 28.932 39.346 1.00 41.81 85 GLU A O 1
ATOM 687 N N . LYS A 1 89 ? 53.373 26.727 38.939 1.00 37.77 86 LYS A N 1
ATOM 688 C CA . LYS A 1 89 ? 54.692 26.867 38.317 1.00 33.85 86 LYS A CA 1
ATOM 689 C C . LYS A 1 89 ? 54.566 26.478 36.844 1.00 31.21 86 LYS A C 1
ATOM 690 O O . LYS A 1 89 ? 53.937 25.468 36.521 1.00 32.27 86 LYS A O 1
ATOM 696 N N . ILE A 1 90 ? 55.161 27.268 35.960 1.00 21.68 87 ILE A N 1
ATOM 697 C CA . ILE A 1 90 ? 55.106 26.976 34.520 1.00 19.85 87 ILE A CA 1
ATOM 698 C C . ILE A 1 90 ? 56.465 26.411 34.106 1.00 19.72 87 ILE A C 1
ATOM 699 O O . ILE A 1 90 ? 57.506 26.985 34.435 1.00 21.76 87 ILE A O 1
ATOM 704 N N . VAL A 1 91 ? 56.471 25.277 33.398 1.00 18.28 88 VAL A N 1
ATOM 705 C CA . VAL A 1 91 ? 57.727 24.649 32.994 1.00 20.72 88 VAL A CA 1
ATOM 706 C C . VAL A 1 91 ? 57.720 24.273 31.526 1.00 21.34 88 VAL A C 1
ATOM 707 O O . VAL A 1 91 ? 56.661 23.930 30.971 1.00 20.36 88 VAL A O 1
ATOM 711 N N . LEU A 1 92 ? 58.875 24.375 30.878 1.00 20.49 89 LEU A N 1
ATOM 712 C CA . LEU A 1 92 ? 58.962 23.980 29.480 1.00 17.47 89 LEU A CA 1
ATOM 713 C C . LEU A 1 92 ? 59.036 22.460 29.436 1.00 20.06 89 LEU A C 1
ATOM 714 O O . LEU A 1 92 ? 59.592 21.822 30.339 1.00 20.68 89 LEU A O 1
ATOM 719 N N . THR A 1 93 ? 58.428 21.874 28.416 1.00 18.38 90 THR A N 1
ATOM 720 C CA . THR A 1 93 ? 58.556 20.423 28.234 1.00 18.25 90 THR A CA 1
ATOM 721 C C . THR A 1 93 ? 59.900 20.221 27.528 1.00 18.86 90 THR A C 1
ATOM 722 O O . THR A 1 93 ? 60.528 21.179 27.091 1.00 20.71 90 THR A O 1
ATOM 726 N N . SER A 1 94 ? 60.339 18.974 27.387 1.00 19.95 91 SER A N 1
ATOM 727 C CA . SER A 1 94 ? 61.590 18.726 26.685 1.00 19.99 91 SER A CA 1
ATOM 728 C C . SER A 1 94 ? 61.495 19.255 25.252 1.00 22.57 91 SER A C 1
ATOM 729 O O . SER A 1 94 ? 62.482 19.746 24.710 1.00 22.51 91 SER A O 1
ATOM 732 N N . GLU A 1 95 ? 60.309 19.167 24.649 1.00 19.50 92 GLU A N 1
ATOM 733 C CA . GLU A 1 95 ? 60.118 19.650 23.281 1.00 20.30 92 GLU A CA 1
ATOM 734 C C . GLU A 1 95 ? 60.168 21.188 23.238 1.00 18.30 92 GLU A C 1
ATOM 735 O O . GLU A 1 95 ? 60.689 21.781 22.297 1.00 19.36 92 GLU A O 1
ATOM 741 N N . GLY A 1 96 ? 59.631 21.831 24.268 1.00 18.94 93 GLY A N 1
ATOM 742 C CA . GLY A 1 96 ? 59.679 23.281 24.319 1.00 17.62 93 GLY A CA 1
ATOM 743 C C . GLY A 1 96 ? 61.122 23.746 24.502 1.00 18.02 93 GLY A C 1
ATOM 744 O O . GLY A 1 96 ? 61.517 24.757 23.915 1.00 18.55 93 GLY A O 1
ATOM 745 N N . GLU A 1 97 ? 61.899 23.029 25.308 1.00 19.47 94 GLU A N 1
ATOM 746 C CA . GLU A 1 97 ? 63.309 23.375 25.511 1.00 20.62 94 GLU A CA 1
ATOM 747 C C . GLU A 1 97 ? 64.042 23.223 24.182 1.00 19.76 94 GLU A C 1
ATOM 748 O O . GLU A 1 97 ? 64.834 24.088 23.790 1.00 21.15 94 GLU A O 1
ATOM 754 N N . PHE A 1 98 ? 63.755 22.135 23.474 1.00 20.02 95 PHE A N 1
ATOM 755 C CA . PHE A 1 98 ? 64.374 21.879 22.174 1.00 20.68 95 PHE A CA 1
ATOM 756 C C . PHE A 1 98 ? 64.123 23.029 21.184 1.00 22.09 95 PHE A C 1
ATOM 757 O O . PHE A 1 98 ? 65.040 23.538 20.529 1.00 21.30 95 PHE A O 1
ATOM 765 N N . VAL A 1 99 ? 62.858 23.430 21.071 1.00 16.84 96 VAL A N 1
ATOM 766 C CA . VAL A 1 99 ? 62.489 24.467 20.131 1.00 15.40 96 VAL A CA 1
ATOM 767 C C . VAL A 1 99 ? 63.073 25.806 20.555 1.00 17.04 96 VAL A C 1
ATOM 768 O O . VAL A 1 99 ? 63.561 26.562 19.717 1.00 18.51 96 VAL A O 1
ATOM 772 N N . ALA A 1 100 ? 63.019 26.092 21.851 1.00 17.61 97 ALA A N 1
ATOM 773 C CA . ALA A 1 100 ? 63.538 27.360 22.377 1.00 19.43 97 ALA A CA 1
ATOM 774 C C . ALA A 1 100 ? 65.033 27.442 22.103 1.00 20.56 97 ALA A C 1
ATOM 775 O O . ALA A 1 100 ? 65.524 28.485 21.682 1.00 19.69 97 ALA A O 1
ATOM 777 N N . GLN A 1 101 ? 65.743 26.345 22.324 1.00 19.52 98 GLN A N 1
ATOM 778 C CA . GLN A 1 101 ? 67.191 26.345 22.086 1.00 22.24 98 GLN A CA 1
ATOM 779 C C . GLN A 1 101 ? 67.518 26.489 20.588 1.00 24.17 98 GLN A C 1
ATOM 780 O O . GLN A 1 101 ? 68.455 27.207 20.216 1.00 21.46 98 GLN A O 1
ATOM 786 N N . ALA A 1 102 ? 66.746 25.829 19.720 1.00 21.08 99 ALA A N 1
ATOM 787 C CA . ALA A 1 102 ? 66.977 25.921 18.280 1.00 20.09 99 ALA A CA 1
ATOM 788 C C . ALA A 1 102 ? 66.826 27.356 17.807 1.00 20.95 99 ALA A C 1
ATOM 789 O O . ALA A 1 102 ? 67.621 27.851 16.991 1.00 22.22 99 ALA A O 1
ATOM 791 N N . ILE A 1 103 ? 65.805 28.039 18.321 1.00 19.24 100 ILE A N 1
ATOM 792 C CA . ILE A 1 103 ? 65.559 29.421 17.956 1.00 15.73 100 ILE A CA 1
ATOM 793 C C . ILE A 1 103 ? 66.668 30.311 18.522 1.00 21.45 100 ILE A C 1
ATOM 794 O O . ILE A 1 103 ? 67.152 31.212 17.823 1.00 20.50 100 ILE A O 1
ATOM 799 N N . ARG A 1 104 ? 67.065 30.060 19.770 1.00 22.00 101 ARG A N 1
ATOM 800 C CA . ARG A 1 104 ? 68.127 30.867 20.394 1.00 22.32 101 ARG A CA 1
ATOM 801 C C . ARG A 1 104 ? 69.417 30.747 19.598 1.00 24.70 101 ARG A C 1
ATOM 802 O O . ARG A 1 104 ? 70.089 31.743 19.349 1.00 24.59 101 ARG A O 1
ATOM 810 N N . VAL A 1 105 ? 69.765 29.525 19.223 1.00 22.10 102 VAL A N 1
ATOM 811 C CA . VAL A 1 105 ? 70.993 29.313 18.446 1.00 22.53 102 VAL A CA 1
ATOM 812 C C . VAL A 1 105 ? 70.912 29.976 17.079 1.00 27.09 102 VAL A C 1
ATOM 813 O O . VAL A 1 105 ? 71.872 30.638 16.644 1.00 23.76 102 VAL A O 1
ATOM 817 N N . ARG A 1 106 ? 69.781 29.837 16.392 1.00 23.32 103 ARG A N 1
ATOM 818 C CA . ARG A 1 106 ? 69.641 30.483 15.081 1.00 22.22 103 ARG A CA 1
ATOM 819 C C . ARG A 1 106 ? 69.820 31.995 15.248 1.00 24.14 103 ARG A C 1
ATOM 820 O O . ARG A 1 106 ? 70.530 32.653 14.468 1.00 24.05 103 ARG A O 1
ATOM 828 N N . ASP A 1 107 ? 69.167 32.555 16.262 1.00 25.12 104 ASP A N 1
ATOM 829 C CA . ASP A 1 107 ? 69.256 33.991 16.500 1.00 23.89 104 ASP A CA 1
ATOM 830 C C . ASP A 1 107 ? 70.687 34.438 16.800 1.00 23.72 104 ASP A C 1
ATOM 831 O O . ASP A 1 107 ? 71.134 35.475 16.304 1.00 27.60 104 ASP A O 1
ATOM 836 N N . GLU A 1 108 ? 71.388 33.658 17.605 1.00 23.71 105 GLU A N 1
ATOM 837 C CA . GLU A 1 108 ? 72.768 33.992 17.979 1.00 24.71 105 GLU A CA 1
ATOM 838 C C . GLU A 1 108 ? 73.709 33.870 16.778 1.00 28.12 105 GLU A C 1
ATOM 839 O O . GLU A 1 108 ? 74.644 34.666 16.641 1.00 24.86 105 GLU A O 1
ATOM 845 N N . GLU A 1 109 ? 73.493 32.871 15.925 1.00 25.30 106 GLU A N 1
ATOM 846 C CA . GLU A 1 109 ? 74.342 32.731 14.730 1.00 23.89 106 GLU A CA 1
ATOM 847 C C . GLU A 1 109 ? 74.192 33.978 13.871 1.00 28.66 106 GLU A C 1
ATOM 848 O O . GLU A 1 109 ? 75.166 34.471 13.283 1.00 29.81 106 GLU A O 1
ATOM 854 N N . LEU A 1 110 ? 72.981 34.511 13.789 1.00 26.14 107 LEU A N 1
ATOM 855 C CA . LEU A 1 110 ? 72.771 35.709 13.007 1.00 22.82 107 LEU A CA 1
ATOM 856 C C . LEU A 1 110 ? 73.443 36.915 13.664 1.00 30.02 107 LEU A C 1
ATOM 857 O O . LEU A 1 110 ? 73.982 37.781 12.982 1.00 31.46 107 LEU A O 1
ATOM 862 N N . ARG A 1 111 ? 73.393 36.981 14.989 1.00 28.46 108 ARG A N 1
ATOM 863 C CA . ARG A 1 111 ? 74.013 38.087 15.720 1.00 23.81 108 ARG A CA 1
ATOM 864 C C . ARG A 1 111 ? 75.527 38.060 15.524 1.00 24.87 108 ARG A C 1
ATOM 865 O O . ARG A 1 111 ? 76.156 39.117 15.361 1.00 29.36 108 ARG A O 1
ATOM 873 N N . LEU A 1 112 ? 76.106 36.862 15.548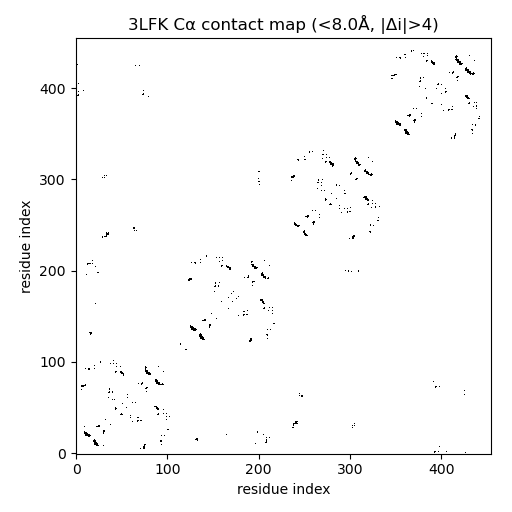 1.00 25.93 109 LEU A N 1
ATOM 874 C CA . LEU A 1 112 ? 77.554 36.727 15.367 1.00 28.97 109 LEU A CA 1
ATOM 875 C C . LEU A 1 112 ? 77.950 37.128 13.952 1.00 31.52 109 LEU A C 1
ATOM 876 O O . LEU A 1 112 ? 78.949 37.826 13.742 1.00 26.82 109 LEU A O 1
ATOM 881 N N . LYS A 1 113 ? 77.166 36.688 12.979 1.00 28.17 110 LYS A N 1
ATOM 882 C CA . LYS A 1 113 ? 77.438 37.027 11.583 1.00 26.68 110 LYS A CA 1
ATOM 883 C C . LYS A 1 113 ? 77.442 38.533 11.380 1.00 28.80 110 LYS A C 1
ATOM 884 O O . LYS A 1 113 ? 78.333 39.077 10.727 1.00 29.80 110 LYS A O 1
ATOM 890 N N . GLU A 1 114 ? 76.452 39.209 11.952 1.00 26.79 111 GLU A N 1
ATOM 891 C CA . GLU A 1 114 ? 76.322 40.651 11.834 1.00 29.75 111 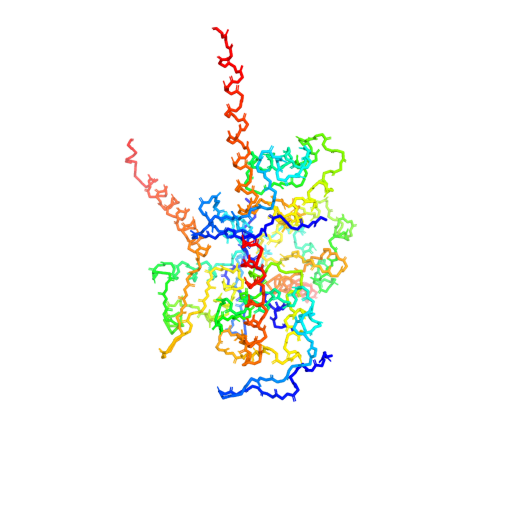GLU A CA 1
ATOM 892 C C . GLU A 1 114 ? 77.421 41.395 12.574 1.00 33.49 111 GLU A C 1
ATOM 893 O O . GLU A 1 114 ? 77.852 42.470 12.148 1.00 32.38 111 GLU A O 1
ATOM 899 N N . MET A 1 115 ? 77.865 40.826 13.690 1.00 28.09 112 MET A N 1
ATOM 900 C CA . MET A 1 115 ? 78.933 41.427 14.475 1.00 27.47 112 MET A CA 1
ATOM 901 C C . MET A 1 115 ? 80.229 41.370 13.660 1.00 29.53 112 MET A C 1
ATOM 902 O O . MET A 1 115 ? 80.988 42.340 13.618 1.00 30.37 112 MET A O 1
ATOM 907 N N . LYS A 1 116 ? 80.455 40.244 12.997 1.00 24.92 113 LYS A N 1
ATOM 908 C CA . LYS A 1 116 ? 81.674 40.058 12.192 1.00 28.50 113 LYS A CA 1
ATOM 909 C C . LYS A 1 116 ? 81.787 40.984 10.989 1.00 37.16 113 LYS A C 1
ATOM 910 O O . LYS A 1 116 ? 82.890 41.233 10.495 1.00 31.22 113 LYS A O 1
ATOM 916 N N . GLN A 1 117 ? 80.654 41.507 10.537 1.00 32.45 114 GLN A N 1
ATOM 917 C CA . GLN A 1 117 ? 80.625 42.392 9.385 1.00 35.20 114 GLN A CA 1
ATOM 918 C C . GLN A 1 117 ? 81.084 43.822 9.678 1.00 37.02 114 GLN A C 1
ATOM 919 O O . GLN A 1 117 ? 81.464 44.553 8.767 1.00 38.58 114 GLN A O 1
ATOM 925 N N . LYS A 1 118 ? 81.081 44.211 10.949 1.00 36.82 115 LYS A N 1
ATOM 926 C CA . LYS A 1 118 ? 81.466 45.566 11.345 1.00 39.81 115 LYS A CA 1
ATOM 927 C C . LYS A 1 118 ? 82.948 45.904 11.194 1.00 37.15 115 LYS A C 1
ATOM 928 O O . LYS A 1 118 ? 83.292 47.026 10.822 1.00 46.09 115 LYS A O 1
ATOM 934 N N . LYS A 1 119 ? 83.813 44.939 11.500 1.00 38.08 116 LYS A N 1
ATOM 935 C CA . LYS A 1 119 ? 85.270 45.107 11.437 1.00 32.96 116 LYS A CA 1
ATOM 936 C C . LYS A 1 119 ? 85.845 43.710 11.184 1.00 31.83 116 LYS A C 1
ATOM 937 O O . LYS A 1 119 ? 85.522 42.769 11.906 1.00 32.20 116 LYS A O 1
ATOM 943 N N . ASN A 1 120 ? 86.685 43.570 10.161 1.00 27.44 117 ASN A N 1
ATOM 944 C CA . ASN A 1 120 ? 87.255 42.265 9.825 1.00 29.53 117 ASN A CA 1
ATOM 945 C C . ASN A 1 120 ? 88.302 41.758 10.816 1.00 30.11 117 ASN A C 1
ATOM 946 O O . ASN A 1 120 ? 89.413 42.294 10.893 1.00 29.89 117 ASN A O 1
ATOM 951 N N . VAL A 1 121 ? 87.928 40.730 11.576 1.00 30.51 118 VAL A N 1
ATOM 952 C CA . VAL A 1 121 ? 88.831 40.088 12.523 1.00 30.08 118 VAL A CA 1
ATOM 953 C C . VAL A 1 121 ? 88.791 38.586 12.219 1.00 30.06 118 VAL A C 1
ATOM 954 O O . VAL A 1 121 ? 89.100 37.747 13.076 1.00 31.46 118 VAL A O 1
ATOM 958 N N . ASN A 1 122 ? 88.428 38.254 10.975 1.00 29.60 119 ASN A N 1
ATOM 959 C CA . ASN A 1 122 ? 88.350 36.865 10.533 1.00 35.62 119 ASN A CA 1
ATOM 960 C C . ASN A 1 122 ? 89.669 36.142 10.762 1.00 35.57 119 ASN A C 1
ATOM 961 O O . ASN A 1 122 ? 90.730 36.604 10.322 1.00 31.96 119 ASN A O 1
ATOM 966 N N . ARG A 1 123 ? 89.577 35.009 11.454 1.00 39.41 120 ARG A N 1
ATOM 967 C CA . ARG A 1 123 ? 90.716 34.160 11.808 1.00 49.70 120 ARG A CA 1
ATOM 968 C C . ARG A 1 123 ? 91.003 33.086 10.764 1.00 54.03 120 ARG A C 1
ATOM 969 O O . ARG A 1 123 ? 90.491 31.958 10.947 1.00 48.43 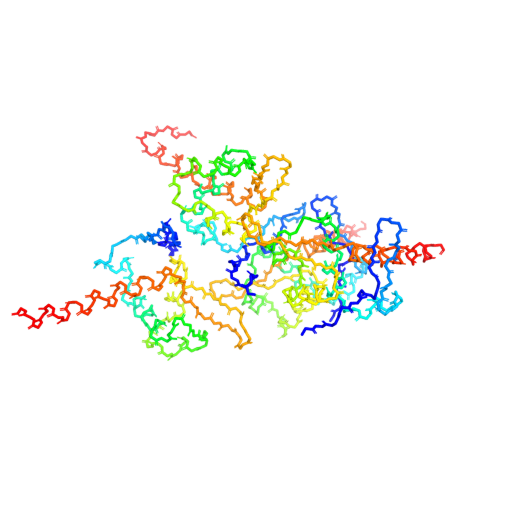120 ARG A O 1
ATOM 977 N N . ALA B 1 8 ? 45.864 -4.426 11.134 1.00 43.01 5 ALA B N 1
ATOM 978 C CA . ALA B 1 8 ? 47.072 -4.938 11.836 1.00 41.50 5 ALA B CA 1
ATOM 979 C C . ALA B 1 8 ? 47.088 -4.491 13.294 1.00 37.84 5 ALA B C 1
ATOM 980 O O . ALA B 1 8 ? 46.637 -3.393 13.625 1.00 37.39 5 ALA B O 1
ATOM 982 N N . GLU B 1 9 ? 47.603 -5.344 14.171 1.00 36.16 6 GLU B N 1
ATOM 983 C CA . GLU B 1 9 ? 47.675 -5.006 15.586 1.00 34.38 6 GLU B CA 1
ATOM 984 C C . GLU B 1 9 ? 48.972 -4.257 15.866 1.00 29.54 6 GLU B C 1
ATOM 985 O O . GLU B 1 9 ? 49.963 -4.424 15.159 1.00 27.69 6 GLU B O 1
ATOM 991 N N . SER B 1 10 ? 48.953 -3.443 16.907 1.00 30.22 7 SER B N 1
ATOM 992 C CA . SER B 1 10 ? 50.133 -2.696 17.306 1.00 27.43 7 SER B CA 1
ATOM 993 C C . SER B 1 10 ? 51.216 -3.691 17.714 1.00 32.12 7 SER B C 1
ATOM 994 O O . SER B 1 10 ? 50.914 -4.780 18.242 1.00 31.59 7 SER B O 1
ATOM 997 N N . LYS B 1 11 ? 52.470 -3.334 17.431 1.00 25.94 8 LYS B N 1
ATOM 998 C CA . LYS B 1 11 ? 53.616 -4.160 17.806 1.00 25.09 8 LYS B CA 1
ATOM 999 C C . LYS B 1 11 ? 54.354 -3.531 18.986 1.00 26.96 8 LYS B C 1
ATOM 1000 O O . LYS B 1 11 ? 55.396 -4.031 19.414 1.00 27.44 8 LYS B O 1
ATOM 1006 N N . VAL B 1 12 ? 53.822 -2.430 19.512 1.00 26.91 9 VAL B N 1
ATOM 1007 C CA . VAL B 1 12 ? 54.456 -1.763 20.640 1.00 25.95 9 VAL B CA 1
ATOM 1008 C C . VAL B 1 12 ? 53.868 -2.273 21.961 1.00 30.29 9 VAL B C 1
ATOM 1009 O O . VAL B 1 12 ? 52.792 -1.848 22.377 1.00 33.48 9 VAL B O 1
ATOM 1013 N N . LEU B 1 13 ? 54.580 -3.191 22.610 1.00 28.96 10 LEU B N 1
ATOM 1014 C CA . LEU B 1 13 ? 54.125 -3.741 23.888 1.00 32.63 10 LEU B CA 1
ATOM 1015 C C . LEU B 1 13 ? 54.409 -2.740 25.001 1.00 33.97 10 LEU B C 1
ATOM 1016 O O . LEU B 1 13 ? 53.603 -2.578 25.916 1.00 36.55 10 LEU B O 1
ATOM 1021 N N . VAL B 1 14 ? 55.560 -2.078 24.919 1.00 31.69 11 VAL B N 1
ATOM 1022 C CA . VAL B 1 14 ? 55.957 -1.058 25.883 1.00 33.59 11 VAL B CA 1
ATOM 1023 C C . VAL B 1 14 ? 56.529 0.135 25.122 1.00 34.87 11 VAL B C 1
ATOM 1024 O O . VAL B 1 14 ? 57.476 -0.007 24.350 1.00 30.34 11 VAL B O 1
ATOM 1028 N N . LYS B 1 15 ? 55.943 1.308 25.337 1.00 34.56 12 LYS B N 1
ATOM 1029 C CA . LYS B 1 15 ? 56.400 2.518 24.665 1.00 36.19 12 LYS B CA 1
ATOM 1030 C C . LYS B 1 15 ? 57.786 2.962 25.098 1.00 41.82 12 LYS B C 1
ATOM 1031 O O . LYS B 1 15 ? 58.183 2.784 26.252 1.00 38.77 12 LYS B O 1
ATOM 1037 N N . GLY B 1 16 ? 58.515 3.556 24.160 1.00 34.59 13 GLY B N 1
ATOM 1038 C CA . GLY B 1 16 ? 59.848 4.035 24.460 1.00 46.24 13 GLY B CA 1
ATOM 1039 C C . GLY B 1 16 ? 59.776 5.432 25.044 1.00 54.57 13 GLY B C 1
ATOM 1040 O O . GLY B 1 16 ? 59.126 6.322 24.491 1.00 57.02 13 GLY B O 1
ATOM 1041 N N . THR B 1 17 ? 60.435 5.624 26.177 1.00 55.57 14 THR B N 1
ATOM 1042 C CA . THR B 1 17 ? 60.446 6.928 26.816 1.00 60.46 14 THR B CA 1
ATOM 1043 C C . THR B 1 17 ? 61.895 7.267 27.114 1.00 61.68 14 THR B C 1
ATOM 1044 O O . THR B 1 17 ? 62.760 6.385 27.118 1.00 64.78 14 THR B O 1
ATOM 1048 N N . PRO B 1 18 ? 62.181 8.549 27.377 1.00 60.81 15 PRO B N 1
ATOM 1049 C CA . PRO B 1 18 ? 63.545 8.985 27.677 1.00 59.15 15 PRO B CA 1
ATOM 1050 C C . PRO B 1 18 ? 64.228 8.129 28.744 1.00 60.13 15 PRO B C 1
ATOM 1051 O O . PRO B 1 18 ? 65.448 8.166 28.889 1.00 60.76 15 PRO B O 1
ATOM 1055 N N . PHE B 1 19 ? 63.442 7.345 29.476 1.00 62.04 16 PHE B N 1
ATOM 1056 C CA . PHE B 1 19 ? 63.989 6.527 30.553 1.00 61.97 16 PHE B CA 1
ATOM 1057 C C . PHE B 1 19 ? 64.010 5.014 30.322 1.00 62.75 16 PHE B C 1
ATOM 1058 O O . PHE B 1 19 ? 64.570 4.275 31.135 1.00 62.74 16 PHE B O 1
ATOM 1066 N N . ASN B 1 20 ? 63.415 4.545 29.227 1.00 62.03 17 ASN B N 1
ATOM 1067 C CA . ASN B 1 20 ? 63.406 3.107 28.951 1.00 60.07 17 ASN B CA 1
ATOM 1068 C C . ASN B 1 20 ? 63.320 2.740 27.471 1.00 57.57 17 ASN B C 1
ATOM 1069 O O . ASN B 1 20 ? 62.942 3.556 26.625 1.00 58.01 17 ASN B O 1
ATOM 1074 N N . LYS B 1 21 ? 63.674 1.492 27.177 1.00 51.16 18 LYS B N 1
ATOM 1075 C CA . LYS B 1 21 ? 63.639 0.962 25.819 1.00 47.63 18 LYS B CA 1
ATOM 1076 C C . LYS B 1 21 ? 62.268 0.412 25.496 1.00 41.45 18 LYS B C 1
ATOM 1077 O O . LYS B 1 21 ? 61.602 -0.173 26.346 1.00 37.74 18 LYS B O 1
ATOM 1083 N N . PRO B 1 22 ? 61.824 0.578 24.247 1.00 33.72 19 PRO B N 1
ATOM 1084 C CA . PRO B 1 22 ? 60.504 0.032 23.946 1.00 29.86 19 PRO B CA 1
ATOM 1085 C C . PRO B 1 22 ? 60.617 -1.489 23.908 1.00 25.52 19 PRO B C 1
ATOM 1086 O O . PRO B 1 22 ? 61.722 -2.033 23.805 1.00 30.83 19 PRO B O 1
ATOM 1090 N N . VAL B 1 23 ? 59.484 -2.170 24.026 1.00 28.58 20 VAL B N 1
ATOM 1091 C CA . VAL B 1 23 ? 59.450 -3.618 23.944 1.00 28.15 20 VAL B CA 1
ATOM 1092 C C . VAL B 1 23 ? 58.547 -3.874 22.751 1.00 26.41 20 VAL B C 1
ATOM 1093 O O . VAL B 1 23 ? 57.402 -3.415 22.715 1.00 27.53 20 VAL B O 1
ATOM 1097 N N . ILE B 1 24 ? 59.079 -4.587 21.764 1.00 24.02 21 ILE B N 1
ATOM 1098 C CA . ILE B 1 24 ? 58.356 -4.862 20.532 1.00 24.18 21 ILE B CA 1
ATOM 1099 C C . ILE B 1 24 ? 57.867 -6.307 20.433 1.00 21.30 21 ILE B C 1
ATOM 1100 O O . ILE B 1 24 ? 58.567 -7.243 20.826 1.00 24.15 21 ILE B O 1
ATOM 1105 N N . LYS B 1 25 ? 56.659 -6.471 19.899 1.00 23.41 22 LYS B N 1
ATOM 1106 C CA . LYS B 1 25 ? 56.051 -7.780 19.710 1.00 25.79 22 LYS B CA 1
ATOM 1107 C C . LYS B 1 25 ? 56.744 -8.467 18.539 1.00 30.63 22 LYS B C 1
ATOM 1108 O O . LYS B 1 25 ? 56.913 -7.876 17.468 1.00 27.57 22 LYS B O 1
ATOM 1114 N N . GLY B 1 26 ? 57.137 -9.721 18.742 1.00 27.25 23 GLY B N 1
ATOM 1115 C CA . GLY B 1 26 ? 57.837 -10.453 17.707 1.00 25.53 23 GLY B CA 1
ATOM 1116 C C . GLY B 1 26 ? 59.329 -10.427 17.975 1.00 24.86 23 GLY B C 1
ATOM 1117 O O . GLY B 1 26 ? 59.788 -9.767 18.914 1.00 29.11 23 GLY B O 1
ATOM 1118 N N . LYS B 1 27 ? 60.090 -11.136 17.148 1.00 23.20 24 LYS B N 1
ATOM 1119 C CA . LYS B 1 27 ? 61.536 -11.212 17.302 1.00 25.22 24 LYS B CA 1
ATOM 1120 C C . LYS B 1 27 ? 62.319 -10.504 16.205 1.00 21.12 24 LYS B C 1
ATOM 1121 O O . LYS B 1 27 ? 61.971 -10.602 15.036 1.00 22.58 24 LYS B O 1
ATOM 1127 N N . LEU B 1 28 ? 63.377 -9.810 16.600 1.00 23.01 25 LEU B N 1
ATOM 1128 C CA . LEU B 1 28 ? 64.240 -9.115 15.637 1.00 22.92 25 LEU B CA 1
ATOM 1129 C C . LEU B 1 28 ? 64.688 -10.071 14.520 1.00 26.57 25 LEU B C 1
ATOM 1130 O O . LEU B 1 28 ? 64.715 -9.706 13.337 1.00 23.75 25 LEU B O 1
ATOM 1135 N N . GLU B 1 29 ? 65.041 -11.302 14.886 1.00 27.28 26 GLU B N 1
ATOM 1136 C CA . GLU B 1 29 ? 65.488 -12.267 13.882 1.00 28.01 26 GLU B CA 1
ATOM 1137 C C . GLU B 1 29 ? 64.426 -12.596 12.841 1.00 24.05 26 GLU B C 1
ATOM 1138 O O . GLU B 1 29 ? 64.755 -13.114 11.782 1.00 31.33 26 GLU B O 1
ATOM 1144 N N . ASN B 1 30 ? 63.160 -12.307 13.141 1.00 21.90 27 ASN B N 1
ATOM 1145 C CA . ASN B 1 30 ? 62.054 -12.558 12.217 1.00 24.37 27 ASN B CA 1
ATOM 1146 C C . ASN B 1 30 ? 61.506 -11.237 11.689 1.00 25.52 27 ASN B C 1
ATOM 1147 O O . ASN B 1 30 ? 60.370 -11.182 11.210 1.00 25.50 27 ASN B O 1
ATOM 1152 N N . ASN B 1 31 ? 62.303 -10.176 11.780 1.00 22.04 28 ASN B N 1
ATOM 1153 C CA . ASN B 1 31 ? 61.839 -8.842 11.335 1.00 22.51 28 ASN B CA 1
ATOM 1154 C C . ASN B 1 31 ? 60.560 -8.447 12.090 1.00 23.06 28 ASN B C 1
ATOM 1155 O O . ASN B 1 31 ? 59.721 -7.722 11.570 1.00 22.45 28 ASN B O 1
ATOM 1160 N N . TYR B 1 32 ? 60.407 -8.944 13.316 1.00 21.46 29 TYR B N 1
ATOM 1161 C CA . TYR B 1 32 ? 59.241 -8.643 14.131 1.00 21.20 29 TYR B CA 1
ATOM 1162 C C . TYR B 1 32 ? 57.954 -8.989 13.393 1.00 20.88 29 TYR B C 1
ATOM 1163 O O . TYR B 1 32 ? 56.940 -8.340 13.578 1.00 21.51 29 TYR B O 1
ATOM 1172 N N . ASP B 1 33 ? 58.017 -10.043 12.578 1.00 23.96 30 ASP B N 1
ATOM 1173 C CA . ASP B 1 33 ? 56.880 -10.542 11.802 1.00 20.70 30 ASP B CA 1
ATOM 1174 C C . ASP B 1 33 ? 56.381 -9.615 10.705 1.00 23.92 30 ASP B C 1
ATOM 1175 O O . ASP B 1 33 ? 55.309 -9.819 10.143 1.00 25.96 30 ASP B O 1
ATOM 1180 N N . MET B 1 34 ? 57.165 -8.594 10.383 1.00 21.80 31 MET B N 1
ATOM 1181 C CA . MET B 1 34 ? 56.772 -7.686 9.311 1.00 19.91 31 MET B CA 1
ATOM 1182 C C . MET B 1 34 ? 57.096 -8.325 7.956 1.00 18.73 31 MET B C 1
ATOM 1183 O O . MET B 1 34 ? 57.972 -9.188 7.852 1.00 21.50 31 MET B O 1
ATOM 1188 N N . SER B 1 35 ? 56.415 -7.879 6.906 1.00 17.23 32 SER B N 1
ATOM 1189 C CA . SER B 1 35 ? 56.701 -8.359 5.554 1.00 21.34 32 SER B CA 1
ATOM 1190 C C . SER B 1 35 ? 58.010 -7.705 5.039 1.00 20.98 32 SER B C 1
ATOM 1191 O O . SER B 1 35 ? 58.494 -6.712 5.621 1.00 19.15 32 SER B O 1
ATOM 1194 N N . GLN B 1 36 ? 58.579 -8.244 3.969 1.00 21.84 33 GLN B N 1
ATOM 1195 C CA . GLN B 1 36 ? 59.802 -7.662 3.436 1.00 18.41 33 GLN B CA 1
ATOM 1196 C C . GLN B 1 36 ? 59.577 -6.215 2.990 1.00 18.82 33 GLN B C 1
ATOM 1197 O O . GLN B 1 36 ? 60.446 -5.362 3.217 1.00 18.72 33 GLN B O 1
ATOM 1203 N N . ASP B 1 37 ? 58.427 -5.933 2.375 1.00 18.97 34 ASP B N 1
ATOM 1204 C CA . ASP B 1 37 ? 58.154 -4.561 1.912 1.00 18.10 34 ASP B CA 1
ATOM 1205 C C . ASP B 1 37 ? 57.989 -3.596 3.080 1.00 17.83 34 ASP B C 1
ATOM 1206 O O . ASP B 1 37 ? 58.372 -2.411 2.995 1.00 18.07 34 ASP B O 1
ATOM 1211 N N . GLU B 1 38 ? 57.404 -4.065 4.166 1.00 17.78 35 GLU B N 1
ATOM 1212 C CA . GLU B 1 38 ? 57.260 -3.224 5.343 1.00 15.89 35 GLU B CA 1
ATOM 1213 C C . GLU B 1 38 ? 58.647 -2.904 5.909 1.00 18.01 35 GLU B C 1
ATOM 1214 O O . GLU B 1 38 ? 58.915 -1.773 6.290 1.00 17.19 35 GLU B O 1
ATOM 1220 N N . VAL B 1 39 ? 59.528 -3.900 5.978 1.00 15.65 36 VAL B N 1
ATOM 1221 C CA . VAL B 1 39 ? 60.873 -3.645 6.472 1.00 16.68 36 VAL B CA 1
ATOM 1222 C C . VAL B 1 39 ? 61.610 -2.684 5.532 1.00 15.55 36 VAL B C 1
ATOM 1223 O O . VAL B 1 39 ? 62.267 -1.719 5.988 1.00 16.49 36 VAL B O 1
ATOM 1227 N N . SER B 1 40 ? 61.518 -2.935 4.224 1.00 15.83 37 SER B N 1
ATOM 1228 C CA . SER B 1 40 ? 62.190 -2.074 3.245 1.00 13.67 37 SER B CA 1
ATOM 1229 C C . SER B 1 40 ? 61.693 -0.627 3.376 1.00 16.38 37 SER B C 1
ATOM 1230 O O . SER B 1 40 ? 62.513 0.310 3.363 1.00 15.76 37 SER B O 1
ATOM 1233 N N . LEU B 1 41 ? 60.377 -0.443 3.513 1.00 17.73 38 LEU B N 1
ATOM 1234 C CA . LEU B 1 41 ? 59.835 0.915 3.648 1.00 16.90 38 LEU B CA 1
ATOM 1235 C C . LEU B 1 41 ? 60.303 1.559 4.952 1.00 21.02 38 LEU B C 1
ATOM 1236 O O . LEU B 1 41 ? 60.691 2.721 4.974 1.00 17.79 38 LEU B O 1
ATOM 1241 N N . LEU B 1 42 ? 60.282 0.803 6.048 1.00 15.90 39 LEU B N 1
ATOM 1242 C CA . LEU B 1 42 ? 60.753 1.348 7.314 1.00 15.49 39 LEU B CA 1
ATOM 1243 C C . LEU B 1 42 ? 62.213 1.835 7.180 1.00 16.72 39 LEU B C 1
ATOM 1244 O O . LEU B 1 42 ? 62.561 2.931 7.648 1.00 17.61 39 LEU B O 1
ATOM 1249 N N . LEU B 1 43 ? 63.061 1.040 6.522 1.00 14.41 40 LEU B N 1
ATOM 1250 C CA . LEU B 1 43 ? 64.458 1.402 6.342 1.00 16.60 40 LEU B CA 1
ATOM 1251 C C . LEU B 1 43 ? 64.594 2.615 5.416 1.00 15.37 40 LEU B C 1
ATOM 1252 O O . LEU B 1 43 ? 65.462 3.464 5.623 1.00 16.05 40 LEU B O 1
ATOM 1257 N N . PHE B 1 44 ? 63.738 2.692 4.402 1.00 15.27 41 PHE B N 1
ATOM 1258 C CA . PHE B 1 44 ? 63.753 3.841 3.484 1.00 16.87 41 PHE B CA 1
ATOM 1259 C C . PHE B 1 44 ? 63.424 5.106 4.294 1.00 17.34 41 PHE B C 1
ATOM 1260 O O . PHE B 1 44 ? 64.069 6.159 4.111 1.00 15.65 41 PHE B O 1
ATOM 1268 N N . LEU B 1 45 ? 62.424 5.016 5.164 1.00 17.16 42 LEU B N 1
ATOM 1269 C CA . LEU B 1 45 ? 62.037 6.175 5.994 1.00 15.40 42 LEU B CA 1
ATOM 1270 C C . LEU B 1 45 ? 63.190 6.597 6.885 1.00 18.48 42 LEU B C 1
ATOM 1271 O O . LEU B 1 45 ? 63.453 7.775 7.072 1.00 18.80 42 LEU B O 1
ATOM 1276 N N . LYS B 1 46 ? 63.898 5.628 7.456 1.00 15.10 43 LYS B N 1
ATOM 1277 C CA . LYS B 1 46 ? 65.041 5.954 8.288 1.00 16.49 43 LYS B CA 1
ATOM 1278 C C . LYS B 1 46 ? 66.174 6.593 7.484 1.00 17.38 43 LYS B C 1
ATOM 1279 O O . LYS B 1 46 ? 66.818 7.548 7.949 1.00 19.05 43 LYS B O 1
ATOM 1285 N N . THR B 1 47 ? 66.434 6.067 6.283 1.00 14.70 44 THR B N 1
ATOM 1286 C CA . THR B 1 47 ? 67.498 6.584 5.424 1.00 15.43 44 THR B CA 1
ATOM 1287 C C . THR B 1 47 ? 67.258 8.015 4.993 1.00 16.81 44 THR B C 1
ATOM 1288 O O . THR B 1 47 ? 68.195 8.836 4.992 1.00 20.61 44 THR B O 1
ATOM 1292 N N . HIS B 1 48 ? 66.013 8.321 4.650 1.00 17.86 45 HIS B N 1
ATOM 1293 C CA . HIS B 1 48 ? 65.663 9.688 4.251 1.00 16.40 45 HIS B CA 1
ATOM 1294 C C . HIS B 1 48 ? 65.777 10.635 5.439 1.00 20.00 45 HIS B C 1
ATOM 1295 O O . HIS B 1 48 ? 66.315 11.747 5.306 1.00 21.30 45 HIS B O 1
ATOM 1302 N N . GLY B 1 49 ? 65.285 10.188 6.589 1.00 17.39 46 GLY B N 1
ATOM 1303 C CA . GLY B 1 49 ? 65.306 10.985 7.808 1.00 17.78 46 GLY B CA 1
ATOM 1304 C C . GLY B 1 49 ? 64.223 12.041 7.882 1.00 20.11 46 GLY B C 1
ATOM 1305 O O . GLY B 1 49 ? 63.558 12.362 6.883 1.00 19.55 46 GLY B O 1
ATOM 1306 N N . GLY B 1 50 ? 64.024 12.559 9.091 1.00 20.84 47 GLY B N 1
ATOM 1307 C CA . GLY B 1 50 ? 63.057 13.633 9.302 1.00 24.67 47 GLY B CA 1
ATOM 1308 C C . GLY B 1 50 ? 61.643 13.390 8.835 1.00 22.85 47 GLY B C 1
ATOM 1309 O O . GLY B 1 50 ? 61.014 12.399 9.226 1.00 20.61 47 GLY B O 1
ATOM 1310 N N . LYS B 1 51 ? 61.125 14.311 8.014 1.00 19.34 48 LYS B N 1
ATOM 1311 C CA . LYS B 1 51 ? 59.772 14.197 7.483 1.00 17.62 48 LYS B CA 1
ATOM 1312 C C . LYS B 1 51 ? 59.871 13.719 6.050 1.00 20.23 48 LYS B C 1
ATOM 1313 O O . LYS B 1 51 ? 60.488 14.380 5.198 1.00 24.22 48 LYS B O 1
ATOM 1319 N N . ILE B 1 52 ? 59.288 12.556 5.780 1.00 18.47 49 ILE B N 1
ATOM 1320 C CA . ILE B 1 52 ? 59.354 11.997 4.442 1.00 18.35 49 ILE B CA 1
ATOM 1321 C C . ILE B 1 52 ? 58.078 12.294 3.642 1.00 16.71 49 ILE B C 1
ATOM 1322 O O . ILE B 1 52 ? 56.986 11.816 3.967 1.00 18.32 49 ILE B O 1
ATOM 1327 N N . PRO B 1 53 ? 58.193 13.096 2.568 1.00 18.06 50 PRO B N 1
ATOM 1328 C CA . PRO B 1 53 ? 56.979 13.368 1.793 1.00 20.32 50 PRO B CA 1
ATOM 1329 C C . PRO B 1 53 ? 56.419 12.087 1.173 1.00 22.64 50 PRO B C 1
ATOM 1330 O O . PRO B 1 53 ? 57.183 11.224 0.703 1.00 20.08 50 PRO B O 1
ATOM 1334 N N . LEU B 1 54 ? 55.101 11.940 1.161 1.00 23.02 51 LEU B N 1
ATOM 1335 C CA . LEU B 1 54 ? 54.506 10.754 0.565 1.00 20.13 51 LEU B CA 1
ATOM 1336 C C . LEU B 1 54 ? 54.928 10.628 -0.897 1.00 25.44 51 LEU B C 1
ATOM 1337 O O . LEU B 1 54 ? 55.131 9.524 -1.391 1.00 23.91 51 LEU B O 1
ATOM 1342 N N . TYR B 1 55 ? 55.078 11.747 -1.604 1.00 22.99 52 TYR B N 1
ATOM 1343 C CA . TYR B 1 55 ? 55.449 11.631 -3.002 1.00 21.89 52 TYR B CA 1
ATOM 1344 C C . TYR B 1 55 ? 56.838 11.026 -3.197 1.00 22.39 52 TYR B C 1
ATOM 1345 O O . TYR B 1 55 ? 57.089 10.426 -4.231 1.00 23.80 52 TYR B O 1
ATOM 1354 N N . ARG B 1 56 ? 57.720 11.159 -2.202 1.00 22.78 53 ARG B N 1
ATOM 1355 C CA . ARG B 1 56 ? 59.061 10.566 -2.290 1.00 22.11 53 ARG B CA 1
ATOM 1356 C C . ARG B 1 56 ? 58.978 9.048 -2.224 1.00 23.05 53 ARG B C 1
ATOM 1357 O O . ARG B 1 56 ? 59.770 8.337 -2.871 1.00 20.94 53 ARG B O 1
ATOM 1365 N N . ILE B 1 57 ? 58.060 8.547 -1.401 1.00 18.92 54 ILE B N 1
ATOM 1366 C CA . ILE B 1 57 ? 57.895 7.108 -1.266 1.00 18.55 54 ILE B CA 1
ATOM 1367 C C . ILE B 1 57 ? 57.351 6.576 -2.582 1.00 22.15 54 ILE B C 1
ATOM 1368 O O . ILE B 1 57 ? 57.758 5.516 -3.046 1.00 24.67 54 ILE B O 1
ATOM 1373 N N . LYS B 1 58 ? 56.456 7.334 -3.220 1.00 19.92 55 LYS B N 1
ATOM 1374 C CA . LYS B 1 58 ? 55.914 6.870 -4.481 1.00 21.10 55 LYS B CA 1
ATOM 1375 C C . LYS B 1 58 ? 56.927 6.935 -5.597 1.00 20.21 55 LYS B C 1
ATOM 1376 O O . LYS B 1 58 ? 57.023 6.018 -6.413 1.00 26.12 55 LYS B O 1
ATOM 1382 N N . ASN B 1 59 ? 57.710 8.004 -5.625 1.00 19.77 56 ASN B N 1
ATOM 1383 C CA . ASN B 1 59 ? 58.673 8.180 -6.705 1.00 16.39 56 ASN B CA 1
ATOM 1384 C C . ASN B 1 59 ? 59.963 7.397 -6.576 1.00 18.18 56 ASN B C 1
ATOM 1385 O O . ASN B 1 59 ? 60.521 6.964 -7.572 1.00 20.83 56 ASN B O 1
ATOM 1390 N N . GLU B 1 60 ? 60.431 7.240 -5.342 1.00 15.70 57 GLU B N 1
ATOM 1391 C CA . GLU B 1 60 ? 61.726 6.627 -5.148 1.00 17.57 57 GLU B CA 1
ATOM 1392 C C . GLU B 1 60 ? 61.725 5.197 -4.671 1.00 19.04 57 GLU B C 1
ATOM 1393 O O . GLU B 1 60 ? 62.741 4.707 -4.182 1.00 18.63 57 GLU B O 1
ATOM 1399 N N . THR B 1 61 ? 60.575 4.547 -4.778 1.00 17.09 58 THR B N 1
ATOM 1400 C CA . THR B 1 61 ? 60.484 3.121 -4.483 1.00 17.75 58 THR B CA 1
ATOM 1401 C C . THR B 1 61 ? 59.646 2.511 -5.600 1.00 18.74 58 THR B C 1
ATOM 1402 O O . THR B 1 61 ? 59.018 3.226 -6.374 1.00 21.93 58 THR B O 1
ATOM 1406 N N . GLY B 1 62 ? 59.655 1.186 -5.664 1.00 19.48 59 GLY B N 1
ATOM 1407 C CA . GLY B 1 62 ? 58.854 0.468 -6.643 1.00 20.18 59 GLY B CA 1
ATOM 1408 C C . GLY B 1 62 ? 57.614 -0.131 -5.995 1.00 21.68 59 GLY B C 1
ATOM 1409 O O . GLY B 1 62 ? 56.981 -1.016 -6.576 1.00 24.19 59 GLY B O 1
ATOM 1410 N N . LEU B 1 63 ? 57.243 0.323 -4.797 1.00 21.84 60 LEU B N 1
ATOM 1411 C CA . LEU B 1 63 ? 56.053 -0.250 -4.150 1.00 24.77 60 LEU B CA 1
ATOM 1412 C C . LEU B 1 63 ? 54.794 -0.023 -4.983 1.00 26.14 60 LEU B C 1
ATOM 1413 O O . LEU B 1 63 ? 54.494 1.103 -5.356 1.00 26.02 60 LEU B O 1
ATOM 1418 N N . LYS B 1 64 ? 54.054 -1.095 -5.257 1.00 28.05 61 LYS B N 1
ATOM 1419 C CA . LYS B 1 64 ? 52.813 -0.997 -6.024 1.00 34.74 61 LYS B CA 1
ATOM 1420 C C . LYS B 1 64 ? 51.734 -0.214 -5.268 1.00 35.00 61 LYS B C 1
ATOM 1421 O O . LYS B 1 64 ? 51.043 0.632 -5.847 1.00 34.85 61 LYS B O 1
ATOM 1427 N N . ASP B 1 65 ? 51.601 -0.493 -3.972 1.00 27.83 62 ASP B N 1
ATOM 1428 C CA . ASP B 1 65 ? 50.605 0.165 -3.126 1.00 32.42 62 ASP B CA 1
ATOM 1429 C C . ASP B 1 65 ? 51.238 0.771 -1.854 1.00 27.69 62 ASP B C 1
ATOM 1430 O O . ASP B 1 65 ? 51.004 0.295 -0.743 1.00 30.42 62 ASP B O 1
ATOM 1435 N N . PRO B 1 66 ? 52.020 1.850 -2.009 1.00 26.85 63 PRO B N 1
ATOM 1436 C CA . PRO B 1 66 ? 52.715 2.564 -0.928 1.00 31.32 63 PRO B CA 1
ATOM 1437 C C . PRO B 1 66 ? 51.874 2.872 0.306 1.00 30.98 63 PRO B C 1
ATOM 1438 O O . PRO B 1 66 ? 52.295 2.624 1.443 1.00 27.95 63 PRO B O 1
ATOM 1442 N N . GLU B 1 67 ? 50.682 3.430 0.093 1.00 27.94 64 GLU B N 1
ATOM 1443 C CA . GLU B 1 67 ? 49.829 3.794 1.212 1.00 29.74 64 GLU B CA 1
ATOM 1444 C C . GLU B 1 67 ? 49.387 2.607 2.057 1.00 24.43 64 GLU B C 1
ATOM 1445 O O . GLU B 1 67 ? 49.146 2.746 3.257 1.00 25.39 64 GLU B O 1
ATOM 1451 N N . SER B 1 68 ? 49.283 1.445 1.431 1.00 25.40 65 SER B N 1
ATOM 1452 C CA . SER B 1 68 ? 48.857 0.235 2.130 1.00 25.32 65 SER B CA 1
ATOM 1453 C C . SER B 1 68 ? 49.952 -0.242 3.071 1.00 27.73 65 SER B C 1
ATOM 1454 O O . SER B 1 68 ? 49.683 -0.651 4.206 1.00 26.47 65 SER B O 1
ATOM 1457 N N . VAL B 1 69 ? 51.185 -0.203 2.581 1.00 24.19 66 VAL B N 1
ATOM 1458 C CA . VAL B 1 69 ? 52.314 -0.621 3.401 1.00 25.05 66 VAL B CA 1
ATOM 1459 C C . VAL B 1 69 ? 52.465 0.389 4.534 1.00 23.29 66 VAL B C 1
ATOM 1460 O O . VAL B 1 69 ? 52.681 0.022 5.681 1.00 21.33 66 VAL B O 1
ATOM 1464 N N . LEU B 1 70 ? 52.346 1.674 4.220 1.00 23.93 67 LEU B N 1
ATOM 1465 C CA . LEU B 1 70 ? 52.432 2.691 5.256 1.00 22.61 67 LEU B CA 1
ATOM 1466 C C . LEU B 1 70 ? 51.378 2.505 6.329 1.00 24.50 67 LEU B C 1
ATOM 1467 O O . LEU B 1 70 ? 51.650 2.708 7.510 1.00 25.85 67 LEU B O 1
ATOM 1472 N N . LYS B 1 71 ? 50.158 2.144 5.924 1.00 25.02 68 LYS B N 1
ATOM 1473 C CA . LYS B 1 71 ? 49.086 1.954 6.883 1.00 25.37 68 LYS B CA 1
ATOM 1474 C C . LYS B 1 71 ? 49.457 0.869 7.885 1.00 21.58 68 LYS B C 1
ATOM 1475 O O . LYS B 1 71 ? 49.177 1.005 9.082 1.00 23.25 68 LYS B O 1
ATOM 1481 N N . ASN B 1 72 ? 50.085 -0.202 7.411 1.00 22.58 69 ASN B N 1
ATOM 1482 C CA . ASN B 1 72 ? 50.499 -1.252 8.338 1.00 21.61 69 ASN B CA 1
ATOM 1483 C C . ASN B 1 72 ? 51.577 -0.727 9.290 1.00 20.42 69 ASN B C 1
ATOM 1484 O O . ASN B 1 72 ? 51.517 -1.008 10.489 1.00 21.15 69 ASN B O 1
ATOM 1489 N N . LEU B 1 73 ? 52.556 0.027 8.775 1.00 21.73 70 LEU B N 1
ATOM 1490 C CA . LEU B 1 73 ? 53.599 0.570 9.648 1.00 20.38 70 LEU B CA 1
ATOM 1491 C C . LEU B 1 73 ? 53.010 1.486 10.725 1.00 20.13 70 LEU B C 1
ATOM 1492 O O . LEU B 1 73 ? 53.479 1.502 11.855 1.00 21.10 70 LEU B O 1
ATOM 1497 N N . MET B 1 74 ? 51.991 2.263 10.360 1.00 21.27 71 MET B N 1
ATOM 1498 C CA . MET B 1 74 ? 51.340 3.134 11.321 1.00 22.17 71 MET B CA 1
ATOM 1499 C C . MET B 1 74 ? 50.568 2.302 12.350 1.00 21.12 71 MET B C 1
ATOM 1500 O O . MET B 1 74 ? 50.651 2.564 13.551 1.00 22.74 71 MET B O 1
ATOM 1505 N N . ASP B 1 75 ? 49.854 1.279 11.879 1.00 26.03 72 ASP B N 1
ATOM 1506 C CA . ASP B 1 75 ? 49.097 0.424 12.789 1.00 22.95 72 ASP B CA 1
ATOM 1507 C C . ASP B 1 75 ? 50.009 -0.306 13.774 1.00 24.17 72 ASP B C 1
ATOM 1508 O O . ASP B 1 75 ? 49.631 -0.502 14.935 1.00 25.18 72 ASP B O 1
ATOM 1513 N N . TYR B 1 76 ? 51.204 -0.688 13.320 1.00 21.44 73 TYR B N 1
ATOM 1514 C CA . TYR B 1 76 ? 52.176 -1.361 14.173 1.00 20.98 73 TYR B CA 1
ATOM 1515 C C . TYR B 1 76 ? 52.695 -0.410 15.242 1.00 19.28 73 TYR B C 1
ATOM 1516 O O . TYR B 1 76 ? 53.178 -0.854 16.276 1.00 23.73 73 TYR B O 1
ATOM 1525 N N . GLY B 1 77 ? 52.608 0.896 14.974 1.00 22.22 74 GLY B N 1
ATOM 1526 C CA . GLY B 1 77 ? 53.067 1.906 15.914 1.00 21.90 74 GLY B CA 1
ATOM 1527 C C . GLY B 1 77 ? 54.473 2.391 15.574 1.00 18.91 74 GLY B C 1
ATOM 1528 O O . GLY B 1 77 ? 55.172 2.953 16.423 1.00 21.87 74 GLY B O 1
ATOM 1529 N N . PHE B 1 78 ? 54.879 2.190 14.325 1.00 17.66 75 PHE B N 1
ATOM 1530 C CA . PHE B 1 78 ? 56.230 2.568 13.913 1.00 19.11 75 PHE B CA 1
ATOM 1531 C C . PHE B 1 78 ? 56.326 3.870 13.105 1.00 18.04 75 PHE B C 1
ATOM 1532 O O . PHE B 1 78 ? 57.422 4.374 12.897 1.00 18.66 75 PHE B O 1
ATOM 1540 N N . ALA B 1 79 ? 55.201 4.383 12.618 1.00 18.35 76 ALA B N 1
ATOM 1541 C CA . ALA B 1 79 ? 55.208 5.604 11.825 1.00 20.32 76 ALA B CA 1
ATOM 1542 C C . ALA B 1 79 ? 53.922 6.370 12.036 1.00 22.22 76 ALA B C 1
ATOM 1543 O O . ALA B 1 79 ? 52.908 5.814 12.481 1.00 21.63 76 ALA B O 1
ATOM 1545 N N . LEU B 1 80 ? 53.974 7.663 11.710 1.00 22.40 77 LEU B N 1
ATOM 1546 C CA . LEU B 1 80 ? 52.820 8.547 11.844 1.00 20.32 77 LEU B CA 1
ATOM 1547 C C . LEU B 1 80 ? 52.716 9.396 10.580 1.00 21.58 77 LEU B C 1
ATOM 1548 O O . LEU B 1 80 ? 53.727 9.632 9.888 1.00 22.22 77 LEU B O 1
ATOM 1553 N N . GLU B 1 81 ? 51.494 9.855 10.306 1.00 23.63 78 GLU B N 1
ATOM 1554 C CA . GLU B 1 81 ? 51.188 10.685 9.143 1.00 26.46 78 GLU B CA 1
ATOM 1555 C C . GLU B 1 81 ? 51.065 12.119 9.642 1.00 26.18 78 GLU B C 1
ATOM 1556 O O . GLU B 1 81 ? 50.599 12.380 10.755 1.00 28.70 78 GLU B O 1
ATOM 1562 N N . ASP B 1 82 ? 51.461 13.040 8.787 1.00 23.53 79 ASP B N 1
ATOM 1563 C CA . ASP B 1 82 ? 51.456 14.428 9.131 1.00 27.87 79 ASP B CA 1
ATOM 1564 C C . ASP B 1 82 ? 51.111 15.292 7.924 1.00 26.51 79 ASP B C 1
ATOM 1565 O O . ASP B 1 82 ? 51.633 15.074 6.857 1.00 28.31 79 ASP B O 1
ATOM 1570 N N . LYS B 1 83 ? 50.208 16.253 8.091 1.00 28.96 80 LYS B N 1
ATOM 1571 C CA . LYS B 1 83 ? 49.897 17.186 7.007 1.00 36.32 80 LYS B CA 1
ATOM 1572 C C . LYS B 1 83 ? 50.585 18.522 7.307 1.00 34.92 80 LYS B C 1
ATOM 1573 O O . LYS B 1 83 ? 50.338 19.140 8.342 1.00 35.02 80 LYS B O 1
ATOM 1579 N N . GLU B 1 84 ? 51.463 18.964 6.416 1.00 28.05 81 GLU B N 1
ATOM 1580 C CA . GLU B 1 84 ? 52.168 20.221 6.601 1.00 29.66 81 GLU B CA 1
ATOM 1581 C C . GLU B 1 84 ? 52.238 20.986 5.301 1.00 31.18 81 GLU B C 1
ATOM 1582 O O . GLU B 1 84 ? 52.722 20.474 4.295 1.00 31.41 81 GLU B O 1
ATOM 1588 N N . ARG B 1 85 ? 51.752 22.224 5.327 1.00 28.47 82 ARG B N 1
ATOM 1589 C CA . ARG B 1 85 ? 51.746 23.058 4.137 1.00 29.30 82 ARG B CA 1
ATOM 1590 C C . ARG B 1 85 ? 51.163 22.281 2.952 1.00 22.60 82 ARG B C 1
ATOM 1591 O O . 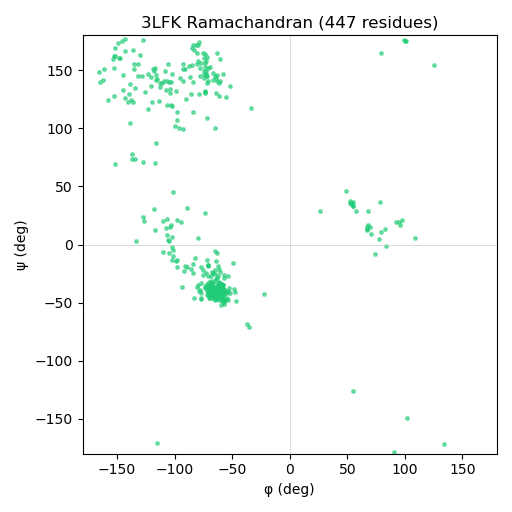ARG B 1 85 ? 51.717 22.272 1.849 1.00 27.93 82 ARG B O 1
ATOM 1599 N N . LEU B 1 86 ? 50.039 21.626 3.226 1.00 23.46 83 LEU B N 1
ATOM 1600 C CA . LEU B 1 86 ? 49.277 20.888 2.230 1.00 23.96 83 LEU B CA 1
ATOM 1601 C C . LEU B 1 86 ? 49.874 19.561 1.780 1.00 27.46 83 LEU B C 1
ATOM 1602 O O . LEU B 1 86 ? 49.222 18.813 1.058 1.00 33.52 83 LEU B O 1
ATOM 1607 N N . GLY B 1 87 ? 51.097 19.273 2.203 1.00 27.19 84 GLY B N 1
ATOM 1608 C CA . GLY B 1 87 ? 51.721 18.025 1.781 1.00 30.31 84 GLY B CA 1
ATOM 1609 C C . GLY B 1 87 ? 51.728 16.948 2.848 1.00 31.97 84 GLY B C 1
ATOM 1610 O O . GLY B 1 87 ? 51.965 17.250 4.019 1.00 29.61 84 GLY B O 1
ATOM 1611 N N . GLU B 1 88 ? 51.483 15.696 2.457 1.00 23.36 85 GLU B N 1
ATOM 1612 C CA . GLU B 1 88 ? 51.480 14.614 3.443 1.00 26.27 85 GLU B CA 1
ATOM 1613 C C . GLU B 1 88 ? 52.915 14.223 3.759 1.00 24.10 85 GLU B C 1
ATOM 1614 O O . GLU B 1 88 ? 53.710 13.997 2.843 1.00 27.75 85 GLU B O 1
ATOM 1620 N N . LYS B 1 89 ? 53.238 14.172 5.045 1.00 24.73 86 LYS B N 1
ATOM 1621 C CA . LYS B 1 89 ? 54.581 13.831 5.502 1.00 24.69 86 LYS B CA 1
ATOM 1622 C C . LYS B 1 89 ? 54.479 12.583 6.378 1.00 27.62 86 LYS B C 1
ATOM 1623 O O . LYS B 1 89 ? 53.510 12.388 7.091 1.00 25.53 86 LYS B O 1
ATOM 1629 N N . ILE B 1 90 ? 55.471 11.711 6.299 1.00 21.34 87 ILE B N 1
ATOM 1630 C CA . ILE B 1 90 ? 55.462 10.534 7.147 1.00 19.82 87 ILE B CA 1
ATOM 1631 C C . ILE B 1 90 ? 56.663 10.681 8.083 1.00 17.63 87 ILE B C 1
ATOM 1632 O O . ILE B 1 90 ? 57.712 11.192 7.678 1.00 20.91 87 ILE B O 1
ATOM 1637 N N . VAL B 1 91 ? 56.518 10.272 9.346 1.00 18.40 88 VAL B N 1
ATOM 1638 C CA . VAL B 1 91 ? 57.655 10.347 10.252 1.00 19.63 88 VAL B CA 1
ATOM 1639 C C . VAL B 1 91 ? 57.722 9.033 11.031 1.00 17.55 88 VAL B C 1
ATOM 1640 O O . VAL B 1 91 ? 56.694 8.365 11.225 1.00 19.97 88 VAL B O 1
ATOM 1644 N N . LEU B 1 92 ? 58.923 8.657 11.434 1.00 18.45 89 LEU B N 1
ATOM 1645 C CA . LEU B 1 92 ? 59.068 7.443 12.247 1.00 18.28 89 LEU B CA 1
ATOM 1646 C C . LEU B 1 92 ? 58.814 7.788 13.714 1.00 21.27 89 LEU B C 1
ATOM 1647 O O . LEU B 1 92 ? 59.232 8.857 14.202 1.00 21.17 89 LEU B O 1
ATOM 1652 N N . THR B 1 93 ? 58.125 6.905 14.428 1.00 19.95 90 THR B N 1
ATOM 1653 C CA . THR B 1 93 ? 57.921 7.104 15.866 1.00 18.67 90 THR B CA 1
ATOM 1654 C C . THR B 1 93 ? 59.223 6.671 16.580 1.00 18.69 90 THR B C 1
ATOM 1655 O O . THR B 1 93 ? 60.137 6.140 15.942 1.00 20.14 90 THR B O 1
ATOM 1659 N N . SER B 1 94 ? 59.315 6.872 17.894 1.00 18.36 91 SER B N 1
ATOM 1660 C CA . SER B 1 94 ? 60.519 6.447 18.595 1.00 20.16 91 SER B CA 1
ATOM 1661 C C . SER B 1 94 ? 60.658 4.930 18.462 1.00 19.75 91 SER B C 1
ATOM 1662 O O . SER B 1 94 ? 61.772 4.426 18.358 1.00 19.97 91 SER B O 1
ATOM 1665 N N . GLU B 1 95 ? 59.537 4.213 18.410 1.00 21.62 92 GLU B N 1
ATOM 1666 C CA . GLU B 1 95 ? 59.601 2.763 18.262 1.00 21.40 92 GLU B CA 1
ATOM 1667 C C . GLU B 1 95 ? 60.011 2.355 16.844 1.00 20.91 92 GLU B C 1
ATOM 1668 O O . GLU B 1 95 ? 60.734 1.385 16.664 1.00 18.97 92 GLU B O 1
ATOM 1674 N N . GLY B 1 96 ? 59.571 3.108 15.844 1.00 19.58 93 GLY B N 1
ATOM 1675 C CA . GLY B 1 96 ? 59.981 2.811 14.477 1.00 18.22 93 GLY B CA 1
ATOM 1676 C C . GLY B 1 96 ? 61.479 3.061 14.321 1.00 16.08 93 GLY B C 1
ATOM 1677 O O . GLY B 1 96 ? 62.175 2.352 13.585 1.00 18.63 93 GLY B O 1
ATOM 1678 N N . GLU B 1 97 ? 61.977 4.108 14.991 1.00 17.17 94 GLU B N 1
ATOM 1679 C CA . GLU B 1 97 ? 63.391 4.438 14.962 1.00 16.37 94 GLU B CA 1
ATOM 1680 C C . GLU B 1 97 ? 64.174 3.287 15.583 1.00 17.04 94 GLU B C 1
ATOM 1681 O O . GLU B 1 97 ? 65.188 2.846 15.055 1.00 19.15 94 GLU B O 1
ATOM 1687 N N . PHE B 1 98 ? 63.683 2.811 16.720 1.00 19.58 95 PHE B N 1
ATOM 1688 C CA . PHE B 1 98 ? 64.333 1.709 17.430 1.00 22.85 95 PHE B CA 1
ATOM 1689 C C . PHE B 1 98 ? 64.436 0.450 16.570 1.00 21.21 95 PHE B C 1
ATOM 1690 O O . PHE B 1 98 ? 65.496 -0.186 16.487 1.00 20.59 95 PHE B O 1
ATOM 1698 N N . VAL B 1 99 ? 63.317 0.084 15.948 1.00 15.74 96 VAL B N 1
ATOM 1699 C CA . VAL B 1 99 ? 63.265 -1.109 15.109 1.00 17.31 96 VAL B CA 1
ATOM 1700 C C . VAL B 1 99 ? 64.128 -0.967 13.850 1.00 20.14 96 VAL B C 1
ATOM 1701 O O . VAL B 1 99 ? 64.844 -1.885 13.452 1.00 17.56 96 VAL B O 1
ATOM 1705 N N . ALA B 1 100 ? 64.063 0.181 13.195 1.00 18.07 97 ALA B N 1
ATOM 1706 C CA . ALA B 1 100 ? 64.860 0.372 12.006 1.00 14.45 97 ALA B CA 1
ATOM 1707 C C . ALA B 1 100 ? 66.335 0.296 12.309 1.00 16.86 97 ALA B C 1
ATOM 1708 O O . ALA B 1 100 ? 67.097 -0.279 11.539 1.00 18.15 97 ALA B O 1
ATOM 1710 N N . GLN B 1 101 ? 66.736 0.910 13.422 1.00 18.56 98 GLN B N 1
ATOM 1711 C CA . GLN B 1 101 ? 68.129 0.914 13.839 1.00 20.96 98 GLN B CA 1
ATOM 1712 C C . GLN B 1 101 ? 68.592 -0.512 14.168 1.00 22.92 98 GLN B C 1
ATOM 1713 O O . GLN B 1 101 ? 69.699 -0.909 13.790 1.00 24.22 98 GLN B O 1
ATOM 1719 N N . ALA B 1 102 ? 67.740 -1.291 14.831 1.00 20.91 99 ALA B N 1
ATOM 1720 C CA . ALA B 1 102 ? 68.100 -2.668 15.179 1.00 19.00 99 ALA B CA 1
ATOM 1721 C C . ALA B 1 102 ? 68.315 -3.500 13.920 1.00 21.54 99 ALA B C 1
ATOM 1722 O O . ALA B 1 102 ? 69.254 -4.300 13.818 1.00 22.09 99 ALA B O 1
ATOM 1724 N N . ILE B 1 103 ? 67.435 -3.305 12.944 1.00 18.68 100 ILE B N 1
ATOM 1725 C CA . ILE B 1 103 ? 67.526 -4.058 11.710 1.00 17.75 100 ILE B CA 1
ATOM 1726 C C . ILE B 1 103 ? 68.743 -3.646 10.882 1.00 17.34 100 ILE B C 1
ATOM 1727 O O . ILE B 1 103 ? 69.418 -4.482 10.292 1.00 19.16 100 ILE B O 1
ATOM 1732 N N . ARG B 1 104 ? 69.029 -2.352 10.835 1.00 18.51 101 ARG B N 1
ATOM 1733 C CA . ARG B 1 104 ? 70.172 -1.873 10.080 1.00 19.37 101 ARG B CA 1
ATOM 1734 C C . ARG B 1 104 ? 71.453 -2.497 10.620 1.00 20.06 101 ARG B C 1
ATOM 1735 O O . ARG B 1 104 ? 72.284 -2.975 9.849 1.00 22.16 101 ARG B O 1
ATOM 1743 N N . VAL B 1 105 ? 71.596 -2.503 11.942 1.00 21.21 102 VAL B N 1
ATOM 1744 C CA . VAL B 1 105 ? 72.785 -3.078 12.576 1.00 22.20 102 VAL B CA 1
ATOM 1745 C C . VAL B 1 105 ? 72.857 -4.575 12.286 1.00 21.59 102 VAL B C 1
ATOM 1746 O O . VAL B 1 105 ? 73.909 -5.101 11.917 1.00 20.16 102 VAL B O 1
ATOM 1750 N N . ARG B 1 106 ? 71.736 -5.264 12.445 1.00 20.27 103 ARG B N 1
ATOM 1751 C CA . ARG B 1 106 ? 71.708 -6.696 12.173 1.00 19.05 103 ARG B CA 1
ATOM 1752 C C . ARG B 1 106 ? 72.165 -7.051 10.756 1.00 20.37 103 ARG B C 1
ATOM 1753 O O . ARG B 1 106 ? 73.001 -7.945 10.523 1.00 22.04 103 ARG B O 1
ATOM 1761 N N . ASP B 1 107 ? 71.616 -6.330 9.789 1.00 19.11 104 ASP B N 1
ATOM 1762 C CA . ASP B 1 107 ? 71.925 -6.580 8.405 1.00 19.19 104 ASP B CA 1
ATOM 1763 C C . ASP B 1 107 ? 73.342 -6.244 7.965 1.00 19.44 104 ASP B C 1
ATOM 1764 O O . ASP B 1 107 ? 73.867 -6.935 7.103 1.00 22.03 104 ASP B O 1
ATOM 1769 N N . GLU B 1 108 ? 73.948 -5.196 8.527 1.00 20.01 105 GLU B N 1
ATOM 1770 C CA . GLU B 1 108 ? 75.318 -4.847 8.161 1.00 21.22 105 GLU B CA 1
ATOM 1771 C C . GLU B 1 108 ? 76.247 -5.876 8.806 1.00 21.36 105 GLU B C 1
ATOM 1772 O O . GLU B 1 108 ? 77.246 -6.271 8.204 1.00 24.76 105 GLU B O 1
ATOM 1778 N N . GLU B 1 109 ? 75.917 -6.301 10.024 1.00 21.76 106 GLU B N 1
ATOM 1779 C CA . GLU B 1 109 ? 76.725 -7.321 10.696 1.00 26.26 106 GLU B CA 1
ATOM 1780 C C . GLU B 1 109 ? 76.707 -8.567 9.812 1.00 26.51 106 GLU B C 1
ATOM 1781 O O . GLU B 1 109 ? 77.753 -9.184 9.604 1.00 26.62 106 GLU B O 1
ATOM 1787 N N . LEU B 1 110 ? 75.535 -8.946 9.289 1.00 21.35 107 LEU B N 1
ATOM 1788 C CA . LEU B 1 110 ? 75.447 -10.117 8.422 1.00 21.39 107 LEU B CA 1
ATOM 1789 C C . LEU B 1 110 ? 76.222 -9.942 7.113 1.00 30.04 107 LEU B C 1
ATOM 1790 O O . LEU B 1 110 ? 76.903 -10.855 6.653 1.00 25.89 107 LEU B O 1
ATOM 1795 N N . ARG B 1 111 ? 76.124 -8.765 6.501 1.00 24.79 108 ARG B N 1
ATOM 1796 C CA . ARG B 1 111 ? 76.849 -8.533 5.262 1.00 22.05 108 ARG B CA 1
ATOM 1797 C C . ARG B 1 111 ? 78.346 -8.736 5.516 1.00 24.20 108 ARG B C 1
ATOM 1798 O O . ARG B 1 111 ? 79.035 -9.403 4.732 1.00 26.04 108 ARG B O 1
ATOM 1806 N N . LEU B 1 112 ? 78.836 -8.170 6.608 1.00 25.00 109 LEU B N 1
ATOM 1807 C CA . LEU B 1 112 ? 80.249 -8.279 6.930 1.00 28.43 109 LEU B CA 1
ATOM 1808 C C . LEU B 1 112 ? 80.648 -9.727 7.197 1.00 33.00 109 LEU B C 1
ATOM 1809 O O . LEU B 1 112 ? 81.721 -10.158 6.780 1.00 30.80 109 LEU B O 1
ATOM 1814 N N . LYS B 1 113 ? 79.780 -10.483 7.857 1.00 29.46 110 LYS B N 1
ATOM 1815 C CA . LYS B 1 113 ? 80.091 -11.883 8.149 1.00 32.74 110 LYS B CA 1
ATOM 1816 C C . LYS B 1 113 ? 80.174 -12.735 6.887 1.00 37.52 110 LYS B C 1
ATOM 1817 O O . LYS B 1 113 ? 81.059 -13.580 6.752 1.00 34.96 110 LYS B O 1
ATOM 1823 N N . GLU B 1 114 ? 79.259 -12.515 5.953 1.00 32.75 111 GLU B N 1
ATOM 1824 C CA . GLU B 1 114 ? 79.278 -13.299 4.733 1.00 33.64 111 GLU B CA 1
ATOM 1825 C C . GLU B 1 114 ? 80.478 -12.972 3.861 1.00 35.13 111 GLU B C 1
ATOM 1826 O O . GLU B 1 114 ? 80.934 -13.821 3.101 1.00 42.67 111 GLU B O 1
ATOM 1832 N N . MET B 1 115 ? 81.013 -11.760 3.959 1.00 37.67 112 MET B N 1
ATOM 1833 C CA . MET B 1 115 ? 82.160 -11.441 3.121 1.00 44.78 112 MET B CA 1
ATOM 1834 C C . MET B 1 115 ? 83.478 -11.906 3.725 1.00 51.05 112 MET B C 1
ATOM 1835 O O . MET B 1 115 ? 84.440 -12.138 2.995 1.00 51.35 112 MET B O 1
ATOM 1840 N N . LYS B 1 116 ? 83.530 -12.064 5.045 1.00 50.29 113 LYS B N 1
ATOM 1841 C CA . LYS B 1 116 ? 84.768 -12.521 5.664 1.00 56.41 113 LYS B CA 1
ATOM 1842 C C . LYS B 1 116 ? 84.839 -14.028 5.477 1.00 60.51 113 LYS B C 1
ATOM 1843 O O . LYS B 1 116 ? 85.742 -14.695 5.978 1.00 65.05 113 LYS B O 1
ATOM 1849 N N . GLN B 1 117 ? 83.874 -14.550 4.728 1.00 63.91 114 GLN B N 1
ATOM 1850 C CA . GLN B 1 117 ? 83.797 -15.970 4.413 1.00 67.75 114 GLN B CA 1
ATOM 1851 C C . GLN B 1 117 ? 85.001 -16.378 3.562 1.00 71.44 114 GLN B C 1
ATOM 1852 O O . GLN B 1 117 ? 85.178 -17.557 3.262 1.00 72.43 114 GLN B O 1
ATOM 1858 N N . LYS B 1 118 ? 85.814 -15.393 3.174 1.00 74.41 115 LYS B N 1
ATOM 1859 C CA . LYS B 1 118 ? 87.006 -15.603 2.342 1.00 75.20 115 LYS B CA 1
ATOM 1860 C C . LYS B 1 118 ? 87.591 -17.016 2.374 1.00 77.16 115 LYS B C 1
ATOM 1861 O O . LYS B 1 118 ? 87.969 -17.560 1.331 1.00 78.60 115 LYS B O 1
ATOM 1867 N N . LYS B 1 119 ? 87.663 -17.601 3.569 1.00 76.63 116 LYS B N 1
ATOM 1868 C CA . LYS B 1 119 ? 88.197 -18.950 3.762 1.00 76.77 116 LYS B CA 1
ATOM 1869 C C . LYS B 1 119 ? 89.719 -18.919 3.841 1.00 79.22 116 LYS B C 1
ATOM 1870 O O . LYS B 1 119 ? 90.284 -17.804 3.813 1.00 80.81 116 LYS B O 1
ATOM 1876 N N . MET C 1 7 ? 61.631 31.951 1.970 1.00 62.95 4 MET C N 1
ATOM 1877 C CA . MET C 1 7 ? 60.282 31.391 2.281 1.00 59.09 4 MET C CA 1
ATOM 1878 C C . MET C 1 7 ? 59.373 32.490 2.819 1.00 53.80 4 MET C C 1
ATOM 1879 O O . MET C 1 7 ? 59.851 33.498 3.343 1.00 51.49 4 MET C O 1
ATOM 1884 N N . ALA C 1 8 ? 58.065 32.302 2.677 1.00 42.57 5 ALA C N 1
ATOM 1885 C CA . ALA C 1 8 ? 57.108 33.271 3.192 1.00 37.15 5 ALA C CA 1
ATOM 1886 C C . ALA C 1 8 ? 57.242 33.210 4.711 1.00 32.75 5 ALA C C 1
ATOM 1887 O O . ALA C 1 8 ? 57.407 32.137 5.286 1.00 30.83 5 ALA C O 1
ATOM 1889 N N . GLU C 1 9 ? 57.149 34.363 5.352 1.00 30.12 6 GLU C N 1
ATOM 1890 C CA . GLU C 1 9 ? 57.312 34.481 6.792 1.00 28.16 6 GLU C CA 1
ATOM 1891 C C . GLU C 1 9 ? 56.044 34.974 7.500 1.00 23.05 6 GLU C C 1
ATOM 1892 O O . GLU C 1 9 ? 55.238 35.718 6.919 1.00 23.74 6 GLU C O 1
ATOM 1898 N N . SER C 1 10 ? 55.890 34.571 8.760 1.00 21.22 7 SER C N 1
ATOM 1899 C CA . SER C 1 10 ? 54.740 34.996 9.564 1.00 20.07 7 SER C CA 1
ATOM 1900 C C . SER C 1 10 ? 54.546 36.494 9.579 1.00 21.23 7 SER C C 1
ATOM 1901 O O . SER C 1 10 ? 55.507 37.255 9.721 1.00 22.69 7 SER C O 1
ATOM 1904 N N . LYS C 1 11 ? 53.292 36.918 9.441 1.00 19.55 8 LYS C N 1
ATOM 1905 C CA . LYS C 1 11 ? 52.963 38.338 9.540 1.00 19.41 8 LYS C CA 1
ATOM 1906 C C . LYS C 1 11 ? 52.244 38.598 10.870 1.00 23.49 8 LYS C C 1
ATOM 1907 O O . LYS C 1 11 ? 51.751 39.699 11.109 1.00 20.94 8 LYS C O 1
ATOM 1913 N N . VAL C 1 12 ? 52.182 37.598 11.751 1.00 19.29 9 VAL C N 1
ATOM 1914 C CA . VAL C 1 12 ? 51.487 37.801 13.018 1.00 17.22 9 VAL C CA 1
ATOM 1915 C C . VAL C 1 12 ? 52.460 38.095 14.134 1.00 17.41 9 VAL C C 1
ATOM 1916 O O . VAL C 1 12 ? 53.143 37.204 14.658 1.00 19.65 9 VAL C O 1
ATOM 1920 N N . LEU C 1 13 ? 52.560 39.375 14.480 1.00 18.42 10 LEU C N 1
ATOM 1921 C CA . LEU C 1 13 ? 53.427 39.784 15.572 1.00 19.03 10 LEU C CA 1
ATOM 1922 C C . LEU C 1 13 ? 52.788 39.526 16.930 1.00 18.63 10 LEU C C 1
ATOM 1923 O O . LEU C 1 13 ? 53.458 39.094 17.871 1.00 20.24 10 LEU C O 1
ATOM 1928 N N . VAL C 1 14 ? 51.480 39.776 17.041 1.00 19.63 11 VAL C N 1
ATOM 1929 C CA . VAL C 1 14 ? 50.765 39.545 18.295 1.00 20.14 11 VAL C CA 1
ATOM 1930 C C . VAL C 1 14 ? 49.386 39.021 17.957 1.00 21.43 11 VAL C C 1
ATOM 1931 O O . VAL C 1 14 ? 48.663 39.649 17.182 1.00 20.19 11 VAL C O 1
ATOM 1935 N N . LYS C 1 15 ? 49.006 37.873 18.517 1.00 18.22 12 LYS C N 1
ATOM 1936 C CA . LYS C 1 15 ? 47.671 37.360 18.240 1.00 18.84 12 LYS C CA 1
ATOM 1937 C C . LYS C 1 15 ? 46.625 38.151 18.997 1.00 20.59 12 LYS C C 1
ATOM 1938 O O . LYS C 1 15 ? 46.864 38.636 20.101 1.00 20.80 12 LYS C O 1
ATOM 1944 N N . GLY C 1 16 ? 45.446 38.294 18.392 1.00 21.27 13 GLY C N 1
ATOM 1945 C CA . GLY C 1 16 ? 44.399 39.033 19.071 1.00 22.95 13 GLY C CA 1
ATOM 1946 C C . GLY C 1 16 ? 43.815 38.201 20.197 1.00 21.53 13 GLY C C 1
ATOM 1947 O O . GLY C 1 16 ? 43.806 36.955 20.133 1.00 22.16 13 GLY C O 1
ATOM 1948 N N . THR C 1 17 ? 43.365 38.881 21.249 1.00 23.02 14 THR C N 1
ATOM 1949 C CA . THR C 1 17 ? 42.753 38.207 22.403 1.00 25.43 14 THR C CA 1
ATOM 1950 C C . THR C 1 17 ? 41.661 39.157 22.895 1.00 29.25 14 THR C C 1
ATOM 1951 O O . THR C 1 17 ? 41.518 40.264 22.386 1.00 27.63 14 THR C O 1
ATOM 1955 N N . PRO C 1 18 ? 40.872 38.729 23.888 1.00 30.25 15 PRO C N 1
ATOM 1956 C CA . PRO C 1 18 ? 39.823 39.620 24.395 1.00 35.88 15 PRO C CA 1
ATOM 1957 C C . PRO C 1 18 ? 40.443 40.871 25.039 1.00 36.99 15 PRO C C 1
ATOM 1958 O O . PRO C 1 18 ? 39.751 41.871 25.288 1.00 36.55 15 PRO C O 1
ATOM 1962 N N . PHE C 1 19 ? 41.751 40.815 25.302 1.00 31.92 16 PHE C N 1
ATOM 1963 C CA . PHE C 1 19 ? 42.488 41.923 25.926 1.00 35.59 16 PHE C CA 1
ATOM 1964 C C . PHE C 1 19 ? 43.318 42.786 24.977 1.00 32.41 16 PHE C C 1
ATOM 1965 O O . PHE C 1 19 ? 43.940 43.767 25.403 1.00 35.00 16 PHE C O 1
ATOM 1973 N N . ASN C 1 20 ? 43.379 42.422 23.701 1.00 28.62 17 ASN C N 1
ATOM 1974 C CA . ASN C 1 20 ? 44.150 43.228 22.773 1.00 24.85 17 ASN C CA 1
ATOM 1975 C C . ASN C 1 20 ? 43.871 42.931 21.313 1.00 22.66 17 ASN C C 1
ATOM 1976 O O . ASN C 1 20 ? 43.539 41.808 20.928 1.00 25.27 17 ASN C O 1
ATOM 1981 N N . LYS C 1 21 ? 43.995 43.959 20.491 1.00 25.12 18 LYS C N 1
ATOM 1982 C CA . LYS C 1 21 ? 43.808 43.789 19.055 1.00 24.09 18 LYS C CA 1
ATOM 1983 C C . LYS C 1 21 ? 45.038 43.047 18.513 1.00 26.67 18 LYS C C 1
ATOM 1984 O O . LYS C 1 21 ? 46.105 43.063 19.132 1.00 25.27 18 LYS C O 1
ATOM 1990 N N . PRO C 1 22 ? 44.899 42.363 17.370 1.00 23.34 19 PRO C N 1
ATOM 1991 C CA . PRO C 1 22 ? 46.061 41.657 16.809 1.00 21.98 19 PRO C CA 1
ATOM 1992 C C . PRO C 1 22 ? 47.018 42.713 16.245 1.00 26.33 19 PRO C C 1
ATOM 1993 O O . PRO C 1 22 ? 46.608 43.849 15.971 1.00 24.94 19 PRO C O 1
ATOM 1997 N N . VAL C 1 23 ? 48.291 42.353 16.100 1.00 20.82 20 VAL C N 1
ATOM 1998 C CA . VAL C 1 23 ? 49.286 43.247 15.519 1.00 21.23 20 VAL C CA 1
ATOM 1999 C C . VAL C 1 23 ? 49.866 42.478 14.333 1.00 21.07 20 VAL C C 1
ATOM 2000 O O . VAL C 1 23 ? 50.455 41.399 14.497 1.00 20.89 20 VAL C O 1
ATOM 2004 N N . ILE C 1 24 ? 49.661 43.025 13.138 1.00 20.86 21 ILE C N 1
ATOM 2005 C CA . ILE C 1 24 ? 50.112 42.435 11.877 1.00 19.76 21 ILE C CA 1
ATOM 2006 C C . ILE C 1 24 ? 51.333 43.166 11.303 1.00 22.29 21 ILE C C 1
ATOM 2007 O O . ILE C 1 24 ? 51.420 44.404 11.347 1.00 23.03 21 ILE C O 1
ATOM 2012 N N . LYS C 1 25 ? 52.273 42.397 10.771 1.00 20.97 22 LYS C N 1
ATOM 2013 C CA . LYS C 1 25 ? 53.477 42.966 10.169 1.00 23.26 22 LYS C CA 1
ATOM 2014 C C . LYS C 1 25 ? 53.113 43.598 8.824 1.00 23.91 22 LYS C C 1
ATOM 2015 O O . LYS C 1 25 ? 52.450 42.976 8.003 1.00 25.03 22 LYS C O 1
ATOM 2021 N N . GLY C 1 26 ? 53.567 44.830 8.580 1.00 24.93 23 GLY C N 1
ATOM 2022 C CA . GLY C 1 26 ? 53.253 45.475 7.310 1.00 23.80 23 GLY C CA 1
ATOM 2023 C C . GLY C 1 26 ? 52.109 46.450 7.496 1.00 21.77 23 GLY C C 1
ATOM 2024 O O . GLY C 1 26 ? 51.550 46.506 8.582 1.00 24.99 23 GLY C O 1
ATOM 2025 N N . LYS C 1 27 ? 51.756 47.209 6.457 1.00 20.04 24 LYS C N 1
ATOM 2026 C CA . LYS C 1 27 ? 50.693 48.203 6.570 1.00 21.11 24 LYS C CA 1
ATOM 2027 C C . LYS C 1 27 ? 49.510 47.893 5.674 1.00 17.50 24 LYS C C 1
ATOM 2028 O O . LYS C 1 27 ? 49.667 47.384 4.564 1.00 20.51 24 LYS C O 1
ATOM 2034 N N . LEU C 1 28 ? 48.323 48.243 6.167 1.00 23.32 25 LEU C N 1
ATOM 2035 C CA . LEU C 1 28 ? 47.083 48.032 5.430 1.00 20.04 25 LEU C CA 1
ATOM 2036 C C . LEU C 1 28 ? 47.156 48.731 4.065 1.00 20.66 25 LEU C C 1
ATOM 2037 O O . LEU C 1 28 ? 46.721 48.182 3.062 1.00 21.55 25 LEU C O 1
ATOM 2042 N N . GLU C 1 29 ? 47.755 49.925 4.002 1.00 23.83 26 GLU C N 1
ATOM 2043 C CA . GLU C 1 29 ? 47.798 50.608 2.712 1.00 23.14 26 GLU C CA 1
ATOM 2044 C C . GLU C 1 29 ? 48.546 49.823 1.624 1.00 24.16 26 GLU C C 1
ATOM 2045 O O . GLU C 1 29 ? 48.294 50.015 0.431 1.00 25.79 26 GLU C O 1
ATOM 2051 N N . ASN C 1 30 ? 49.450 48.925 2.028 1.00 25.68 27 ASN C N 1
ATOM 2052 C CA . ASN C 1 30 ? 50.215 48.115 1.070 1.00 21.31 27 ASN C CA 1
ATOM 2053 C C . ASN C 1 30 ? 49.722 46.665 1.063 1.00 23.44 27 ASN C C 1
ATOM 2054 O O . ASN C 1 30 ? 50.448 45.768 0.644 1.00 22.18 27 ASN C O 1
ATOM 2059 N N . ASN C 1 31 ? 48.482 46.436 1.504 1.00 20.25 28 ASN C N 1
ATOM 2060 C CA . ASN C 1 31 ? 47.952 45.071 1.600 1.00 18.12 28 ASN C CA 1
ATOM 2061 C C . ASN C 1 31 ? 48.867 44.174 2.461 1.00 18.95 28 ASN C C 1
ATOM 2062 O O . ASN C 1 31 ? 48.973 42.964 2.213 1.00 18.98 28 ASN C O 1
ATOM 2067 N N . TYR C 1 32 ? 49.496 44.766 3.480 1.00 19.49 29 TYR C N 1
ATOM 2068 C CA . TYR C 1 32 ? 50.409 44.059 4.385 1.00 20.74 29 TYR C CA 1
ATOM 2069 C C . TYR C 1 32 ? 51.482 43.316 3.590 1.00 19.96 29 TYR C C 1
ATOM 2070 O O . TYR C 1 32 ? 51.910 42.224 3.952 1.00 22.30 29 TYR C O 1
ATOM 2079 N N . ASP C 1 33 ? 51.917 43.952 2.503 1.00 21.90 30 ASP C N 1
ATOM 2080 C CA . ASP C 1 33 ? 52.939 43.437 1.603 1.00 23.71 30 ASP C CA 1
ATOM 2081 C C . ASP C 1 33 ? 52.521 42.193 0.814 1.00 24.21 30 ASP C C 1
ATOM 2082 O O . ASP C 1 33 ? 53.348 41.518 0.208 1.00 26.98 30 ASP C O 1
ATOM 2087 N N . MET C 1 34 ? 51.224 41.907 0.786 1.00 21.09 31 MET C N 1
ATOM 2088 C CA . MET C 1 34 ? 50.739 40.761 0.049 1.00 19.32 31 MET C CA 1
ATOM 2089 C C . MET C 1 34 ? 50.609 41.031 -1.443 1.00 22.10 31 MET C C 1
ATOM 2090 O O . MET C 1 34 ? 50.435 42.177 -1.875 1.00 23.36 31 MET C O 1
ATOM 2095 N N . SER C 1 35 ? 50.676 39.968 -2.236 1.00 22.45 32 SER C N 1
ATOM 2096 C CA . SER C 1 35 ? 50.503 40.115 -3.675 1.00 23.63 32 SER C CA 1
ATOM 2097 C C . SER C 1 35 ? 49.014 40.189 -3.989 1.00 23.11 32 SER C C 1
ATOM 2098 O O . SER C 1 35 ? 48.164 39.844 -3.152 1.00 21.45 32 SER C O 1
ATOM 2101 N N . GLN C 1 36 ? 48.690 40.628 -5.198 1.00 25.32 33 GLN C N 1
ATOM 2102 C CA . GLN C 1 36 ? 47.302 40.702 -5.612 1.00 20.56 33 GLN C CA 1
ATOM 2103 C C . GLN C 1 36 ? 46.634 39.339 -5.554 1.00 23.14 33 GLN C C 1
ATOM 2104 O O . GLN C 1 36 ? 45.471 39.237 -5.161 1.00 22.69 33 GLN C O 1
ATOM 2110 N N . ASP C 1 37 ? 47.361 38.282 -5.922 1.00 22.76 34 ASP C N 1
ATOM 2111 C CA . ASP C 1 37 ? 46.768 36.952 -5.880 1.00 20.12 34 ASP C CA 1
ATOM 2112 C C . ASP C 1 37 ? 46.515 36.504 -4.442 1.00 18.08 34 ASP C C 1
ATOM 2113 O O . ASP C 1 37 ? 45.552 35.784 -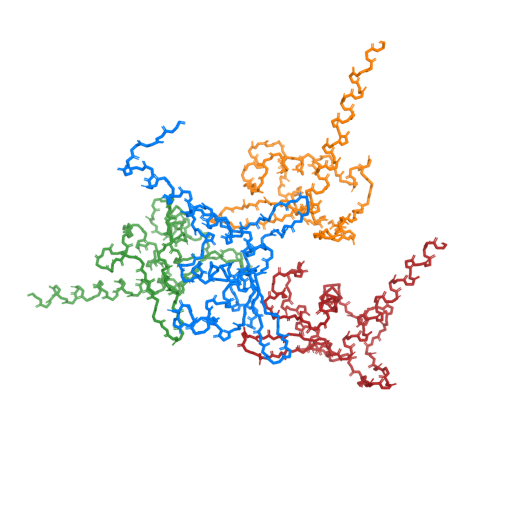4.192 1.00 18.64 34 ASP C O 1
ATOM 2118 N N . GLU C 1 38 ? 47.388 36.916 -3.525 1.00 19.24 35 GLU C N 1
ATOM 2119 C CA . GLU C 1 38 ? 47.224 36.550 -2.111 1.00 18.06 35 GLU C CA 1
ATOM 2120 C C . GLU C 1 38 ? 45.991 37.261 -1.566 1.00 17.48 35 GLU C C 1
ATOM 2121 O O . GLU C 1 38 ? 45.192 36.653 -0.845 1.00 18.55 35 GLU C O 1
ATOM 2127 N N . VAL C 1 39 ? 45.832 38.534 -1.923 1.00 19.49 36 VAL C N 1
ATOM 2128 C CA . VAL C 1 39 ? 44.655 39.273 -1.455 1.00 17.98 36 VAL C CA 1
ATOM 2129 C C . VAL C 1 39 ? 43.407 38.629 -2.035 1.00 17.31 36 VAL C C 1
ATOM 2130 O O . VAL C 1 39 ? 42.405 38.427 -1.334 1.00 17.21 36 VAL C O 1
ATOM 2134 N N . SER C 1 40 ? 43.461 38.284 -3.316 1.00 18.09 37 SER C N 1
ATOM 2135 C CA . SER C 1 40 ? 42.324 37.667 -3.974 1.00 19.30 37 SER C CA 1
ATOM 2136 C C . SER C 1 40 ? 41.921 36.379 -3.282 1.00 18.34 37 SER C C 1
ATOM 2137 O O . SER C 1 40 ? 40.751 36.161 -3.006 1.00 19.23 37 SER C O 1
ATOM 2140 N N . LEU C 1 41 ? 42.896 35.521 -2.981 1.00 18.14 38 LEU C N 1
ATOM 2141 C CA . LEU C 1 41 ? 42.565 34.265 -2.311 1.00 17.94 38 LEU C CA 1
ATOM 2142 C C . LEU C 1 41 ? 42.005 34.496 -0.899 1.00 16.34 38 LEU C C 1
ATOM 2143 O O . LEU C 1 41 ? 41.044 33.844 -0.493 1.00 17.70 38 LEU C O 1
ATOM 2148 N N . LEU C 1 42 ? 42.610 35.437 -0.177 1.00 16.99 39 LEU C N 1
ATOM 2149 C CA . LEU C 1 42 ? 42.146 35.754 1.165 1.00 16.36 39 LEU C CA 1
ATOM 2150 C C . LEU C 1 42 ? 40.676 36.204 1.120 1.00 17.36 39 LEU C C 1
ATOM 2151 O O . LEU C 1 42 ? 39.870 35.756 1.929 1.00 16.00 39 LEU C O 1
ATOM 2156 N N . LEU C 1 43 ? 40.328 37.087 0.185 1.00 17.88 40 LEU C N 1
ATOM 2157 C CA . LEU C 1 43 ? 38.943 37.553 0.118 1.00 15.63 40 LEU C CA 1
ATOM 2158 C C . LEU C 1 43 ? 38.012 36.473 -0.394 1.00 17.65 40 LEU C C 1
ATOM 2159 O O . LEU C 1 43 ? 36.876 36.382 0.036 1.00 18.69 40 LEU C O 1
ATOM 2164 N N . PHE C 1 44 ? 38.502 35.633 -1.304 1.00 17.18 41 PHE C N 1
ATOM 2165 C CA . PHE C 1 44 ? 37.701 34.517 -1.774 1.00 17.51 41 PHE C CA 1
ATOM 2166 C C . PHE C 1 44 ? 37.331 33.679 -0.528 1.00 14.92 41 PHE C C 1
ATOM 2167 O O . PHE C 1 44 ? 36.179 33.312 -0.321 1.00 17.53 41 PHE C O 1
ATOM 2175 N N . LEU C 1 45 ? 38.324 33.363 0.305 1.00 15.76 42 LEU C N 1
ATOM 2176 C CA . LEU C 1 45 ? 38.030 32.547 1.489 1.00 17.41 42 LEU C CA 1
ATOM 2177 C C . LEU C 1 45 ? 37.055 33.243 2.421 1.00 17.79 42 LEU C C 1
ATOM 2178 O O . LEU C 1 45 ? 36.141 32.612 2.950 1.00 18.73 42 LEU C O 1
ATOM 2183 N N . LYS C 1 46 ? 37.214 34.549 2.601 1.00 16.50 43 LYS C N 1
ATOM 2184 C CA . LYS C 1 46 ? 36.304 35.244 3.506 1.00 16.15 43 LYS C CA 1
ATOM 2185 C C . LYS C 1 46 ? 34.855 35.209 3.013 1.00 15.84 43 LYS C C 1
ATOM 2186 O O . LYS C 1 46 ? 33.935 35.065 3.838 1.00 18.60 43 LYS C O 1
ATOM 2192 N N . THR C 1 47 ? 34.641 35.334 1.701 1.00 17.03 44 THR C N 1
ATOM 2193 C CA . THR C 1 47 ? 33.281 35.314 1.166 1.00 19.38 44 THR C CA 1
ATOM 2194 C C . THR C 1 47 ? 32.673 33.913 1.228 1.00 19.40 44 THR C C 1
ATOM 2195 O O . THR C 1 47 ? 31.473 33.754 1.046 1.00 21.38 44 THR C O 1
ATOM 2199 N N . HIS C 1 48 ? 33.499 32.900 1.482 1.00 20.65 45 HIS C N 1
ATOM 2200 C CA . HIS C 1 48 ? 32.970 31.539 1.667 1.00 21.91 45 HIS C CA 1
ATOM 2201 C C . HIS C 1 48 ? 32.843 31.246 3.158 1.00 26.06 45 HIS C C 1
ATOM 2202 O O . HIS C 1 48 ? 32.806 30.086 3.572 1.00 31.14 45 HIS C O 1
ATOM 2209 N N . GLY C 1 49 ? 32.784 32.293 3.976 1.00 22.02 46 GLY C N 1
ATOM 2210 C CA . GLY C 1 49 ? 32.637 32.108 5.409 1.00 20.14 46 GLY C CA 1
ATOM 2211 C C . GLY C 1 49 ? 33.904 31.752 6.154 1.00 21.87 46 GLY C C 1
ATOM 2212 O O . GLY C 1 49 ? 33.865 31.329 7.321 1.00 24.39 46 GLY C O 1
ATOM 2213 N N . GLY C 1 50 ? 35.029 31.877 5.459 1.00 21.18 47 GLY C N 1
ATOM 2214 C CA . GLY C 1 50 ? 36.320 31.619 6.066 1.00 18.62 47 GLY C CA 1
ATOM 2215 C C . GLY C 1 50 ? 36.715 30.158 6.093 1.00 23.98 47 GLY C C 1
ATOM 2216 O O . GLY C 1 50 ? 37.794 29.840 6.556 1.00 24.45 47 GLY C O 1
ATOM 2217 N N . LYS C 1 51 ? 35.848 29.282 5.593 1.00 24.45 48 LYS C N 1
ATOM 2218 C CA . LYS C 1 51 ? 36.137 27.841 5.596 1.00 24.12 48 LYS C CA 1
ATOM 2219 C C . LYS C 1 51 ? 35.693 27.222 4.286 1.00 26.87 48 LYS C C 1
ATOM 2220 O O . LYS C 1 51 ? 34.605 27.527 3.791 1.00 30.39 48 LYS C O 1
ATOM 2226 N N . ILE C 1 52 ? 36.521 26.335 3.740 1.00 23.55 49 ILE C N 1
ATOM 2227 C CA . ILE C 1 52 ? 36.184 25.675 2.482 1.00 26.91 49 ILE C CA 1
ATOM 2228 C C . ILE C 1 52 ? 37.025 24.420 2.289 1.00 28.14 49 ILE C C 1
ATOM 2229 O O . ILE C 1 52 ? 38.202 24.377 2.643 1.00 24.89 49 ILE C O 1
ATOM 2234 N N . PRO C 1 53 ? 36.411 23.365 1.741 1.00 29.74 50 PRO C N 1
ATOM 2235 C CA . PRO C 1 53 ? 37.201 22.156 1.534 1.00 31.65 50 PRO C CA 1
ATOM 2236 C C . PRO C 1 53 ? 38.349 22.453 0.571 1.00 28.31 50 PRO C C 1
ATOM 2237 O O . PRO C 1 53 ? 38.198 23.175 -0.414 1.00 27.39 50 PRO C O 1
ATOM 2241 N N . LEU C 1 54 ? 39.515 21.901 0.874 1.00 30.51 51 LEU C N 1
ATOM 2242 C CA . LEU C 1 54 ? 40.694 22.118 0.056 1.00 31.92 51 LEU C CA 1
ATOM 2243 C C . LEU C 1 54 ? 40.505 21.791 -1.425 1.00 32.42 51 LEU C C 1
ATOM 2244 O O . LEU C 1 54 ? 40.973 22.519 -2.293 1.00 31.63 51 LEU C O 1
ATOM 2249 N N . TYR C 1 55 ? 39.801 20.709 -1.721 1.00 34.22 52 TYR C N 1
ATOM 2250 C CA . TYR C 1 55 ? 39.623 20.327 -3.113 1.00 38.20 52 TYR C CA 1
ATOM 2251 C C . TYR C 1 55 ? 38.979 21.419 -3.973 1.00 38.93 52 TYR C C 1
ATOM 2252 O O . TYR C 1 55 ? 39.250 21.503 -5.169 1.00 39.72 52 TYR C O 1
ATOM 2261 N N . ARG C 1 56 ? 38.154 22.276 -3.369 1.00 33.63 53 ARG C N 1
ATOM 2262 C CA . ARG C 1 56 ? 37.502 23.346 -4.129 1.00 31.20 53 ARG C CA 1
ATOM 2263 C C . ARG C 1 56 ? 38.459 24.481 -4.470 1.00 35.07 53 ARG C C 1
ATOM 2264 O O . ARG C 1 56 ? 38.248 25.241 -5.416 1.00 30.26 53 ARG C O 1
ATOM 2272 N N . ILE C 1 57 ? 39.534 24.591 -3.710 1.00 34.89 54 ILE C N 1
ATOM 2273 C CA . ILE C 1 57 ? 40.495 25.647 -3.968 1.00 36.86 54 ILE C CA 1
ATOM 2274 C C . ILE C 1 57 ? 41.293 25.400 -5.253 1.00 36.07 54 ILE C C 1
ATOM 2275 O O . ILE C 1 57 ? 41.727 26.345 -5.907 1.00 36.60 54 ILE C O 1
ATOM 2280 N N . LYS C 1 58 ? 41.459 24.135 -5.634 1.00 35.67 55 LYS C N 1
ATOM 2281 C CA . LYS C 1 58 ? 42.210 23.819 -6.843 1.00 38.17 55 LYS C CA 1
ATOM 2282 C C . LYS C 1 58 ? 41.604 24.425 -8.108 1.00 33.62 55 LYS C C 1
ATOM 2283 O O . LYS C 1 58 ? 42.333 24.801 -9.020 1.00 38.02 55 LYS C O 1
ATOM 2289 N N . ASN C 1 59 ? 40.284 24.543 -8.174 1.00 37.40 56 ASN C N 1
ATOM 2290 C CA . ASN C 1 59 ? 39.701 25.085 -9.396 1.00 42.84 56 ASN C CA 1
ATOM 2291 C C . ASN C 1 59 ? 38.627 26.158 -9.293 1.00 42.44 56 ASN C C 1
ATOM 2292 O O . ASN C 1 59 ? 38.101 26.575 -10.323 1.00 45.33 56 ASN C O 1
ATOM 2297 N N . GLU C 1 60 ? 38.288 26.626 -8.093 1.00 29.16 57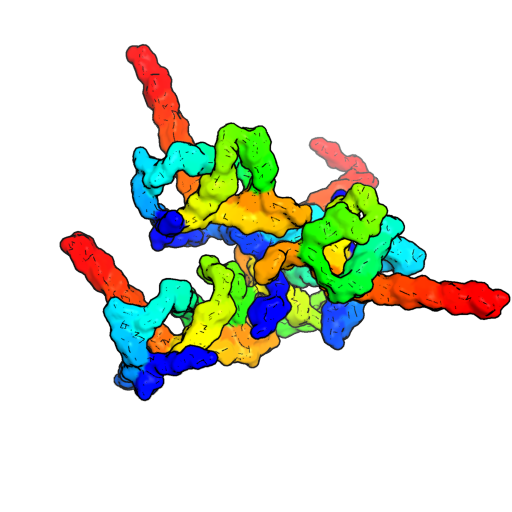 GLU C N 1
ATOM 2298 C CA . GLU C 1 60 ? 37.229 27.640 -8.011 1.00 28.27 57 GLU C CA 1
ATOM 2299 C C . GLU C 1 60 ? 37.714 29.071 -7.796 1.00 32.68 57 GLU C C 1
ATOM 2300 O O . GLU C 1 60 ? 36.907 29.999 -7.790 1.00 33.14 57 GLU C O 1
ATOM 2306 N N . THR C 1 61 ? 39.020 29.264 -7.653 1.00 30.40 58 THR C N 1
ATOM 2307 C CA . THR C 1 61 ? 39.546 30.609 -7.386 1.00 29.77 58 THR C CA 1
ATOM 2308 C C . THR C 1 61 ? 39.934 31.465 -8.575 1.00 34.90 58 THR C C 1
ATOM 2309 O O . THR C 1 61 ? 40.075 32.684 -8.445 1.00 36.60 58 THR C O 1
ATOM 2313 N N . GLY C 1 62 ? 40.138 30.843 -9.727 1.00 35.23 59 GLY C N 1
ATOM 2314 C CA . GLY C 1 62 ? 40.537 31.615 -10.890 1.00 36.05 59 GLY C CA 1
ATOM 2315 C C . GLY C 1 62 ? 42.005 32.008 -10.878 1.00 33.54 59 GLY C C 1
ATOM 2316 O O . GLY C 1 62 ? 42.457 32.743 -11.752 1.00 36.19 59 GLY C O 1
ATOM 2317 N N . LEU C 1 63 ? 42.762 31.535 -9.890 1.00 27.73 60 LEU C N 1
ATOM 2318 C CA . LEU C 1 63 ? 44.175 31.862 -9.799 1.00 28.69 60 LEU C CA 1
ATOM 2319 C C . LEU C 1 63 ? 44.986 30.784 -10.507 1.00 31.69 60 LEU C C 1
ATOM 2320 O O . LEU C 1 63 ? 44.565 29.629 -10.558 1.00 33.15 60 LEU C O 1
ATOM 2325 N N . LYS C 1 64 ? 46.140 31.171 -11.041 1.00 30.20 61 LYS C N 1
ATOM 2326 C CA . LYS C 1 64 ? 47.007 30.234 -11.765 1.00 39.91 61 LYS C CA 1
ATOM 2327 C C . LYS C 1 64 ? 47.609 29.111 -10.920 1.00 40.34 61 LYS C C 1
ATOM 2328 O O . LYS C 1 64 ? 47.660 27.955 -11.352 1.00 41.91 61 LYS C O 1
ATOM 2334 N N . ASP C 1 65 ? 48.083 29.443 -9.724 1.00 34.14 62 ASP C N 1
ATOM 2335 C CA . ASP C 1 65 ? 48.674 28.429 -8.852 1.00 34.64 62 ASP C CA 1
ATOM 2336 C C . ASP C 1 65 ? 48.105 28.654 -7.464 1.00 30.17 62 ASP C C 1
ATOM 2337 O O . ASP C 1 65 ? 48.815 29.127 -6.583 1.00 28.85 62 ASP C O 1
ATOM 2342 N N . PRO C 1 66 ? 46.828 28.295 -7.257 1.00 31.55 63 PRO C N 1
ATOM 2343 C CA . PRO C 1 66 ? 46.145 28.470 -5.970 1.00 26.05 63 PRO C CA 1
ATOM 2344 C C . PRO C 1 66 ? 46.807 27.803 -4.775 1.00 28.04 63 PRO C C 1
ATOM 2345 O O . PRO C 1 66 ? 46.867 28.383 -3.694 1.00 24.57 63 PRO C O 1
ATOM 2349 N N . GLU C 1 67 ? 47.307 26.591 -4.953 1.00 29.44 64 GLU C N 1
ATOM 2350 C CA . GLU C 1 67 ? 47.958 25.912 -3.842 1.00 33.04 64 GLU C CA 1
ATOM 2351 C C . GLU C 1 67 ? 49.176 26.701 -3.344 1.00 26.44 64 GLU C C 1
ATOM 2352 O O . GLU C 1 67 ? 49.412 26.795 -2.135 1.00 27.36 64 GLU C O 1
ATOM 2358 N N . SER C 1 68 ? 49.950 27.272 -4.266 1.00 24.77 65 SER C N 1
ATOM 2359 C CA . SER C 1 68 ? 51.135 28.051 -3.915 1.00 21.19 65 SER C CA 1
ATOM 2360 C C . SER C 1 68 ? 50.769 29.337 -3.156 1.00 23.54 65 SER C C 1
ATOM 2361 O O . SER C 1 68 ? 51.413 29.718 -2.172 1.00 23.62 65 SER C O 1
ATOM 2364 N N . VAL C 1 69 ? 49.727 29.997 -3.630 1.00 22.58 66 VAL C N 1
ATOM 2365 C CA . VAL C 1 69 ? 49.270 31.220 -2.981 1.00 20.83 66 VAL C CA 1
ATOM 2366 C C . VAL C 1 69 ? 48.773 30.856 -1.584 1.00 18.80 66 VAL C C 1
ATOM 2367 O O . VAL C 1 69 ? 49.070 31.559 -0.624 1.00 20.61 66 VAL C O 1
ATOM 2371 N N . LEU C 1 70 ? 48.025 29.763 -1.486 1.00 19.24 67 LEU C N 1
ATOM 2372 C CA . LEU C 1 70 ? 47.498 29.308 -0.200 1.00 19.78 67 LEU C CA 1
ATOM 2373 C C . LEU C 1 70 ? 48.613 29.006 0.787 1.00 23.01 67 LEU C C 1
ATOM 2374 O O . LEU C 1 70 ? 48.517 29.339 1.976 1.00 21.14 67 LEU C O 1
ATOM 2379 N N . LYS C 1 71 ? 49.678 28.358 0.318 1.00 22.18 68 LYS C N 1
ATOM 2380 C CA . LYS C 1 71 ? 50.777 28.073 1.229 1.00 20.82 68 LYS C CA 1
ATOM 2381 C C . LYS C 1 71 ? 51.357 29.377 1.779 1.00 22.44 68 LYS C C 1
ATOM 2382 O O . LYS C 1 71 ? 51.757 29.439 2.931 1.00 20.96 68 LYS C O 1
ATOM 2388 N N . ASN C 1 72 ? 51.388 30.438 0.973 1.00 21.66 69 ASN C N 1
ATOM 2389 C CA . ASN C 1 72 ? 51.879 31.701 1.489 1.00 19.58 69 ASN C CA 1
ATOM 2390 C C . ASN C 1 72 ? 50.944 32.223 2.583 1.00 20.81 69 ASN C C 1
ATOM 2391 O O . ASN C 1 72 ? 51.415 32.676 3.631 1.00 20.40 69 ASN C O 1
ATOM 2396 N N . LEU C 1 73 ? 49.635 32.177 2.339 1.00 19.82 70 LEU C N 1
ATOM 2397 C CA . LEU C 1 73 ? 48.694 32.647 3.364 1.00 17.75 70 LEU C CA 1
ATOM 2398 C C . LEU C 1 73 ? 48.882 31.865 4.663 1.00 19.12 70 LEU C C 1
ATOM 2399 O O . LEU C 1 73 ? 48.769 32.427 5.762 1.00 19.72 70 LEU C O 1
ATOM 2404 N N . MET C 1 74 ? 49.149 30.561 4.550 1.00 19.30 71 MET C N 1
ATOM 2405 C CA . MET C 1 74 ? 49.368 29.738 5.732 1.00 19.10 71 MET C CA 1
ATOM 2406 C C . MET C 1 74 ? 50.625 30.182 6.460 1.00 20.91 71 MET C C 1
ATOM 2407 O O . MET C 1 74 ? 50.618 30.375 7.685 1.00 21.04 71 MET C O 1
ATOM 2412 N N . ASP C 1 75 ? 51.705 30.360 5.709 1.00 19.99 72 ASP C N 1
ATOM 2413 C CA . ASP C 1 75 ? 52.963 30.799 6.293 1.00 20.25 72 ASP C CA 1
ATOM 2414 C C . ASP C 1 75 ? 52.831 32.177 6.945 1.00 20.54 72 ASP C C 1
ATOM 2415 O O . ASP C 1 75 ? 53.480 32.446 7.953 1.00 20.92 72 ASP C O 1
ATOM 2420 N N . TYR C 1 76 ? 51.974 33.041 6.394 1.00 20.45 73 TYR C N 1
ATOM 2421 C CA . TYR C 1 76 ? 51.763 34.361 6.983 1.00 19.92 73 TYR C CA 1
ATOM 2422 C C . TYR C 1 76 ? 50.999 34.266 8.303 1.00 18.12 73 TYR C C 1
ATOM 2423 O O . TYR C 1 76 ? 51.017 35.227 9.078 1.00 19.38 73 TYR C O 1
ATOM 2432 N N . GLY C 1 77 ? 50.338 33.126 8.543 1.00 17.61 74 GLY C N 1
ATOM 2433 C CA . GLY C 1 77 ? 49.548 32.926 9.753 1.00 17.44 74 GLY C CA 1
ATOM 2434 C C . GLY C 1 77 ? 48.086 33.322 9.557 1.00 18.98 74 GLY C C 1
ATOM 2435 O O . GLY C 1 77 ? 47.361 33.544 10.538 1.00 19.55 74 GLY C O 1
ATOM 2436 N N . PHE C 1 78 ? 47.648 33.388 8.302 1.00 19.59 75 PHE C N 1
ATOM 2437 C CA . PHE C 1 78 ? 46.265 33.794 7.988 1.00 16.89 75 PHE C CA 1
ATOM 2438 C C . PHE C 1 78 ? 45.293 32.642 7.744 1.00 20.39 75 PHE C C 1
ATOM 2439 O O . PHE C 1 78 ? 44.075 32.842 7.715 1.00 19.65 75 PHE C O 1
ATOM 2447 N N . ALA C 1 79 ? 45.812 31.428 7.564 1.00 20.29 76 ALA C N 1
ATOM 2448 C CA . ALA C 1 79 ? 44.941 30.298 7.317 1.00 17.43 76 ALA C CA 1
ATOM 2449 C C . ALA C 1 79 ? 45.631 29.034 7.785 1.00 19.00 76 ALA C C 1
ATOM 2450 O O . ALA C 1 79 ? 46.852 29.020 7.947 1.00 21.59 76 ALA C O 1
ATOM 2452 N N . LEU C 1 80 ? 44.838 27.998 8.013 1.00 22.53 77 LEU C N 1
ATOM 2453 C CA . LEU C 1 80 ? 45.394 26.701 8.403 1.00 21.87 77 LEU C CA 1
ATOM 2454 C C . LEU C 1 80 ? 44.590 25.589 7.754 1.00 25.94 77 LEU C C 1
ATOM 2455 O O . LEU C 1 80 ? 43.519 25.833 7.206 1.00 22.48 77 LEU C O 1
ATOM 2460 N N . GLU C 1 81 ? 45.129 24.366 7.773 1.00 22.93 78 GLU C N 1
ATOM 2461 C CA . GLU C 1 81 ? 44.435 23.212 7.197 1.00 25.55 78 GLU C CA 1
ATOM 2462 C C . GLU C 1 81 ? 43.865 22.383 8.354 1.00 23.33 78 GLU C C 1
ATOM 2463 O O . GLU C 1 81 ? 44.558 22.137 9.331 1.00 29.03 78 GLU C O 1
ATOM 2469 N N . ASP C 1 82 ? 42.608 21.961 8.244 1.00 30.84 79 ASP C N 1
ATOM 2470 C CA . ASP C 1 82 ? 41.975 21.177 9.308 1.00 45.42 79 ASP C CA 1
ATOM 2471 C C . ASP C 1 82 ? 41.390 19.852 8.859 1.00 48.56 79 ASP C C 1
ATOM 2472 O O . ASP C 1 82 ? 40.654 19.791 7.873 1.00 42.64 79 ASP C O 1
ATOM 2477 N N . LYS C 1 83 ? 41.710 18.794 9.594 1.00 50.67 80 LYS C N 1
ATOM 2478 C CA . LYS C 1 83 ? 41.177 17.473 9.288 1.00 61.53 80 LYS C CA 1
ATOM 2479 C C . LYS C 1 83 ? 39.804 17.428 9.950 1.00 64.35 80 LYS C C 1
ATOM 2480 O O . LYS C 1 83 ? 39.702 17.484 11.175 1.00 66.88 80 LYS C O 1
ATOM 2486 N N . GLU C 1 84 ? 38.751 17.350 9.145 1.00 68.49 81 GLU C N 1
ATOM 2487 C CA . GLU C 1 84 ? 37.395 17.308 9.680 1.00 71.45 81 GLU C CA 1
ATOM 2488 C C . GLU C 1 84 ? 36.621 16.121 9.125 1.00 72.69 81 GLU C C 1
ATOM 2489 O O . GLU C 1 84 ? 37.133 15.374 8.287 1.00 71.31 81 GLU C O 1
ATOM 2495 N N . ARG C 1 85 ? 35.399 15.941 9.618 1.00 74.62 82 ARG C N 1
ATOM 2496 C CA . ARG C 1 85 ? 34.534 14.858 9.175 1.00 76.64 82 ARG C CA 1
ATOM 2497 C C . ARG C 1 85 ? 34.694 14.613 7.670 1.00 78.18 82 ARG C C 1
ATOM 2498 O O . ARG C 1 85 ? 35.224 13.585 7.254 1.00 79.04 82 ARG C O 1
ATOM 2506 N N . LEU C 1 86 ? 34.244 15.567 6.858 1.00 78.81 83 LEU C N 1
ATOM 2507 C CA . LEU C 1 86 ? 34.327 15.447 5.399 1.00 77.91 83 LEU C CA 1
ATOM 2508 C C . LEU C 1 86 ? 35.702 15.624 4.747 1.00 76.84 83 LEU C C 1
ATOM 2509 O O . LEU C 1 86 ? 35.783 16.036 3.585 1.00 81.03 83 LEU C O 1
ATOM 2514 N N . GLY C 1 87 ? 36.777 15.331 5.470 1.00 71.61 84 GLY C N 1
ATOM 2515 C CA . GLY C 1 87 ? 38.096 15.461 4.874 1.00 66.43 84 GLY C CA 1
ATOM 2516 C C . GLY C 1 87 ? 38.866 16.708 5.266 1.00 63.00 84 GLY C C 1
ATOM 2517 O O . GLY C 1 87 ? 38.694 17.232 6.364 1.00 65.07 84 GLY C O 1
ATOM 2518 N N . GLU C 1 88 ? 39.703 17.197 4.356 1.00 54.77 85 GLU C N 1
ATOM 2519 C CA . GLU C 1 88 ? 40.542 18.360 4.626 1.00 49.15 85 GLU C CA 1
ATOM 2520 C C . GLU C 1 88 ? 39.928 19.715 4.276 1.00 42.71 85 GLU C C 1
ATOM 2521 O O . GLU C 1 88 ? 39.524 19.959 3.138 1.00 41.28 85 GLU C O 1
ATOM 2527 N N . LYS C 1 89 ? 39.886 20.601 5.264 1.00 36.59 86 LYS C N 1
ATOM 2528 C CA . LYS C 1 89 ? 39.314 21.933 5.080 1.00 31.31 86 LYS C CA 1
ATOM 2529 C C . LYS C 1 89 ? 40.354 23.025 5.311 1.00 31.17 86 LYS C C 1
ATOM 2530 O O . LYS C 1 89 ? 41.290 22.845 6.080 1.00 26.30 86 LYS C O 1
ATOM 2536 N N . ILE C 1 90 ? 40.181 24.160 4.634 1.00 26.35 87 ILE C N 1
ATOM 2537 C CA . ILE C 1 90 ? 41.087 25.297 4.805 1.00 24.99 87 ILE C CA 1
ATOM 2538 C C . ILE C 1 90 ? 40.260 26.306 5.599 1.00 22.73 87 ILE C C 1
ATOM 2539 O O . ILE C 1 90 ? 39.117 26.558 5.249 1.00 23.27 87 ILE C O 1
ATOM 2544 N N . VAL C 1 91 ? 40.842 26.880 6.653 1.00 20.49 88 VAL C N 1
AT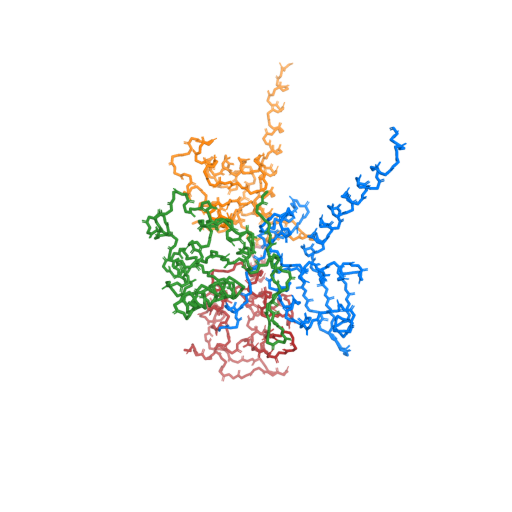OM 2545 C CA . VAL C 1 91 ? 40.091 27.796 7.517 1.00 20.05 88 VAL C CA 1
ATOM 2546 C C . VAL C 1 91 ? 40.906 29.038 7.826 1.00 20.57 88 VAL C C 1
ATOM 2547 O O . VAL C 1 91 ? 42.096 28.960 8.140 1.00 24.29 88 VAL C O 1
ATOM 2551 N N . LEU C 1 92 ? 40.286 30.210 7.731 1.00 17.70 89 LEU C N 1
ATOM 2552 C CA . LEU C 1 92 ? 41.041 31.396 8.082 1.00 19.14 89 LEU C CA 1
ATOM 2553 C C . LEU C 1 92 ? 41.225 31.454 9.601 1.00 19.18 89 LEU C C 1
ATOM 2554 O O . LEU C 1 92 ? 40.360 31.039 10.363 1.00 21.70 89 LEU C O 1
ATOM 2559 N N . THR C 1 93 ? 42.361 31.992 10.024 1.00 17.06 90 THR C N 1
ATOM 2560 C CA . THR C 1 93 ? 42.647 32.190 11.444 1.00 16.96 90 THR C CA 1
ATOM 2561 C C . THR C 1 93 ? 41.993 33.534 11.813 1.00 18.18 90 THR C C 1
ATOM 2562 O O . THR C 1 93 ? 41.542 34.280 10.928 1.00 17.59 90 THR C O 1
ATOM 2566 N N . SER C 1 94 ? 41.928 33.838 13.105 1.00 19.24 91 SER C N 1
ATOM 2567 C CA . SER C 1 94 ? 41.351 35.104 13.530 1.00 16.28 91 SER C CA 1
ATOM 2568 C C . SER C 1 94 ? 42.125 36.267 12.913 1.00 18.34 91 SER C C 1
ATOM 2569 O O . SER C 1 94 ? 41.542 37.298 12.564 1.00 18.67 91 SER C O 1
ATOM 2572 N N . GLU C 1 95 ? 43.434 36.093 12.741 1.00 17.04 92 GLU C N 1
ATOM 2573 C CA . GLU C 1 95 ? 44.244 37.162 12.152 1.00 17.53 92 GLU C CA 1
ATOM 2574 C C . GLU C 1 95 ? 43.975 37.295 10.647 1.00 16.74 92 GLU C C 1
ATOM 2575 O O . GLU C 1 95 ? 43.973 38.415 10.111 1.00 17.59 92 GLU C O 1
ATOM 2581 N N . GLY C 1 96 ? 43.766 36.169 9.953 1.00 16.29 93 GLY C N 1
ATOM 2582 C CA . GLY C 1 96 ? 43.412 36.228 8.541 1.00 17.11 93 GLY C CA 1
ATOM 2583 C C . GLY C 1 96 ? 42.052 36.914 8.387 1.00 15.01 93 GLY C C 1
ATOM 2584 O O . GLY C 1 96 ? 41.842 37.680 7.447 1.00 16.97 93 GLY C O 1
ATOM 2585 N N . GLU C 1 97 ? 41.117 36.645 9.314 1.00 16.74 94 GLU C N 1
ATOM 2586 C CA . GLU C 1 97 ? 39.802 37.293 9.244 1.00 16.28 94 GLU C CA 1
ATOM 2587 C C . GLU C 1 97 ? 39.921 38.809 9.449 1.00 15.35 94 GLU C C 1
ATOM 2588 O O . GLU C 1 97 ? 39.278 39.594 8.744 1.00 16.15 94 GLU C O 1
ATOM 2594 N N . PHE C 1 98 ? 40.766 39.196 10.393 1.00 15.88 95 PHE C N 1
ATOM 2595 C CA . PHE C 1 98 ? 41.020 40.604 10.705 1.00 15.91 95 PHE C CA 1
ATOM 2596 C C . PHE C 1 98 ? 41.561 41.311 9.470 1.00 16.52 95 PHE C C 1
ATOM 2597 O O . PHE C 1 98 ? 41.064 42.360 9.068 1.00 16.37 95 PHE C O 1
ATOM 2605 N N . VAL C 1 99 ? 42.605 40.746 8.869 1.00 15.52 96 VAL C N 1
ATOM 2606 C CA . VAL C 1 99 ? 43.200 41.356 7.695 1.00 17.60 96 VAL C CA 1
ATOM 2607 C C . VAL C 1 99 ? 42.206 41.429 6.533 1.00 16.28 96 VAL C C 1
ATOM 2608 O O . VAL C 1 99 ? 42.145 42.419 5.817 1.00 16.42 96 VAL C O 1
ATOM 2612 N N . ALA C 1 100 ? 41.424 40.367 6.343 1.00 14.04 97 ALA C N 1
ATOM 2613 C CA . ALA C 1 100 ? 40.434 40.365 5.290 1.00 14.34 97 ALA C CA 1
ATOM 2614 C C . ALA C 1 100 ? 39.439 41.500 5.507 1.00 14.23 97 ALA C C 1
ATOM 2615 O O . ALA C 1 100 ? 39.112 42.209 4.557 1.00 15.85 97 ALA C O 1
ATOM 2617 N N . GLN C 1 101 ? 38.948 41.658 6.735 1.00 14.67 98 GLN C N 1
ATOM 2618 C CA . GLN C 1 101 ? 37.983 42.731 6.971 1.00 13.84 98 GLN C CA 1
ATOM 2619 C C . GLN C 1 101 ? 38.583 44.120 6.816 1.00 15.62 98 GLN C C 1
ATOM 2620 O O . GLN C 1 101 ? 37.925 45.012 6.274 1.00 15.86 98 GLN C O 1
ATOM 2626 N N . ALA C 1 102 ? 39.823 44.298 7.267 1.00 15.57 99 ALA C N 1
ATOM 2627 C CA . ALA C 1 102 ? 40.478 45.599 7.112 1.00 16.38 99 ALA C CA 1
ATOM 2628 C C . ALA C 1 102 ? 40.573 45.980 5.628 1.00 16.20 99 ALA C C 1
ATOM 2629 O O . ALA C 1 102 ? 40.297 47.131 5.243 1.00 17.92 99 ALA C O 1
ATOM 2631 N N . ILE C 1 103 ? 40.939 45.016 4.783 1.00 16.50 100 ILE C N 1
ATOM 2632 C CA . ILE C 1 103 ? 41.029 45.270 3.363 1.00 14.86 100 ILE C CA 1
ATOM 2633 C C . ILE C 1 103 ? 39.644 45.517 2.756 1.00 14.74 100 ILE C C 1
ATOM 2634 O O . ILE C 1 103 ? 39.469 46.432 1.971 1.00 17.78 100 ILE C O 1
ATOM 2639 N N . ARG C 1 104 ? 38.639 44.709 3.127 1.00 14.20 101 ARG C N 1
ATOM 2640 C CA . ARG C 1 104 ? 37.305 44.935 2.590 1.00 14.61 101 ARG C CA 1
ATOM 2641 C C . ARG C 1 104 ? 36.795 46.339 2.906 1.00 14.62 101 ARG C C 1
ATOM 2642 O O . ARG C 1 104 ? 36.236 47.006 2.032 1.00 16.42 101 ARG C O 1
ATOM 2650 N N . VAL C 1 105 ? 36.964 46.756 4.159 1.00 16.25 102 VAL C N 1
ATOM 2651 C CA . VAL C 1 105 ? 36.505 48.084 4.574 1.00 16.66 102 VAL C CA 1
ATOM 2652 C C . VAL C 1 105 ? 37.305 49.170 3.852 1.00 15.82 102 VAL C C 1
ATOM 2653 O O . VAL C 1 105 ? 36.704 50.137 3.354 1.00 18.27 102 VAL C O 1
ATOM 2657 N N . ARG C 1 106 ? 38.624 49.023 3.755 1.00 17.22 103 ARG C N 1
ATOM 2658 C CA . ARG C 1 106 ? 39.428 50.018 3.031 1.00 18.32 103 ARG C CA 1
ATOM 2659 C C . ARG C 1 106 ? 38.923 50.171 1.593 1.00 19.46 103 ARG C C 1
ATOM 2660 O O . ARG C 1 106 ? 38.706 51.283 1.085 1.00 19.42 103 ARG C O 1
ATOM 2668 N N . ASP C 1 107 ? 38.706 49.052 0.909 1.00 17.57 104 ASP C N 1
ATOM 2669 C CA . ASP C 1 107 ? 38.248 49.105 -0.470 1.00 16.76 104 ASP C CA 1
ATOM 2670 C C . ASP C 1 107 ? 36.883 49.768 -0.578 1.00 16.19 104 ASP C C 1
ATOM 2671 O O . ASP C 1 107 ? 36.634 50.553 -1.497 1.00 17.54 104 ASP C O 1
ATOM 2676 N N . GLU C 1 108 ? 35.988 49.443 0.354 1.00 17.63 105 GLU C N 1
ATOM 2677 C CA . GLU C 1 108 ? 34.633 50.004 0.321 1.00 16.37 105 GLU C CA 1
ATOM 2678 C C . GLU C 1 108 ? 34.703 51.514 0.519 1.00 19.41 105 GLU C C 1
ATOM 2679 O O . GLU C 1 108 ? 33.995 52.260 -0.168 1.00 18.28 105 GLU C O 1
ATOM 2685 N N . GLU C 1 109 ? 35.557 51.938 1.441 1.00 18.24 106 GLU C N 1
ATOM 2686 C CA . GLU C 1 109 ? 35.724 53.379 1.714 1.00 17.29 106 GLU C CA 1
ATOM 2687 C C . GLU C 1 109 ? 36.289 54.108 0.507 1.00 23.77 106 GLU C C 1
ATOM 2688 O O . GLU C 1 109 ? 35.894 55.250 0.245 1.00 22.90 106 GLU C O 1
ATOM 2694 N N . LEU C 1 110 ? 37.197 53.481 -0.242 1.00 21.61 107 LEU C N 1
ATOM 2695 C CA . LEU C 1 110 ? 37.722 54.139 -1.440 1.00 21.54 107 LEU C CA 1
ATOM 2696 C C . LEU C 1 110 ? 36.616 54.328 -2.478 1.00 22.82 107 LEU C C 1
ATOM 2697 O O . LEU C 1 110 ? 36.556 55.358 -3.150 1.00 23.45 107 LEU C O 1
ATOM 2702 N N . ARG C 1 111 ? 35.738 53.335 -2.634 1.00 18.51 108 ARG C N 1
ATOM 2703 C CA . ARG C 1 111 ? 34.635 53.442 -3.575 1.00 19.43 108 ARG C CA 1
ATOM 2704 C C . ARG C 1 111 ? 33.721 54.607 -3.200 1.00 22.68 108 ARG C C 1
ATOM 2705 O O . ARG C 1 111 ? 33.210 55.288 -4.064 1.00 23.60 108 ARG C O 1
ATOM 2713 N N . LEU C 1 112 ? 33.526 54.828 -1.909 1.00 23.40 109 LEU C N 1
ATOM 2714 C CA . LEU C 1 112 ? 32.683 55.925 -1.453 1.00 23.68 109 LEU C CA 1
ATOM 2715 C C . LEU C 1 112 ? 33.407 57.225 -1.767 1.00 28.51 109 LEU C C 1
ATOM 2716 O O . LEU C 1 112 ? 32.818 58.171 -2.298 1.00 30.34 109 LEU C O 1
ATOM 2721 N N . LYS C 1 113 ? 34.691 57.264 -1.451 1.00 25.40 110 LYS C N 1
ATOM 2722 C CA . LYS C 1 113 ? 35.479 58.469 -1.704 1.00 30.73 110 LYS C CA 1
ATOM 2723 C C . LYS C 1 113 ? 35.457 58.883 -3.166 1.00 36.08 110 LYS C C 1
ATOM 2724 O O . LYS C 1 113 ? 35.159 60.047 -3.490 1.00 34.88 110 LYS C O 1
ATOM 2730 N N . GLU C 1 114 ? 35.753 57.949 -4.066 1.00 29.85 111 GLU C N 1
ATOM 2731 C CA . GLU C 1 114 ? 35.789 58.307 -5.477 1.00 32.48 111 GLU C CA 1
ATOM 2732 C C . GLU C 1 114 ? 34.477 58.809 -6.078 1.00 37.34 111 GLU C C 1
ATOM 2733 O O . GLU C 1 114 ? 34.498 59.499 -7.095 1.00 40.77 111 GLU C O 1
ATOM 2739 N N . MET C 1 115 ? 33.344 58.490 -5.460 1.00 30.31 112 MET C N 1
ATOM 2740 C CA . MET C 1 115 ? 32.062 58.963 -5.962 1.00 38.87 112 MET C CA 1
ATOM 2741 C C . MET C 1 115 ? 31.712 60.285 -5.288 1.00 45.82 112 MET C C 1
ATOM 2742 O O . MET C 1 115 ? 30.920 61.061 -5.808 1.00 48.11 112 MET C O 1
ATOM 2747 N N . LYS C 1 116 ? 32.300 60.532 -4.123 1.00 47.88 113 LYS C N 1
ATOM 2748 C CA . LYS C 1 116 ? 32.039 61.768 -3.392 1.00 55.20 113 LYS C CA 1
ATOM 2749 C C . LYS C 1 116 ? 32.816 62.900 -4.047 1.00 58.91 113 LYS C C 1
ATOM 2750 O O . LYS C 1 116 ? 32.275 63.978 -4.289 1.00 59.80 113 LYS C O 1
ATOM 2756 N N . GLN C 1 117 ? 34.086 62.644 -4.344 1.00 63.34 114 GLN C N 1
ATOM 2757 C CA . GLN C 1 117 ? 34.939 63.644 -4.976 1.00 68.39 114 GLN C CA 1
ATOM 2758 C C . GLN C 1 117 ? 34.580 63.829 -6.447 1.00 71.40 114 GLN C C 1
ATOM 2759 O O . GLN C 1 117 ? 34.154 64.948 -6.809 1.00 73.33 114 GLN C O 1
ATOM 2765 N N . MET D 1 7 ? 24.384 10.729 26.617 1.00 56.67 4 MET D N 1
ATOM 2766 C CA . MET D 1 7 ? 25.177 10.536 27.863 1.00 55.52 4 MET D CA 1
ATOM 2767 C C . MET D 1 7 ? 25.113 9.085 28.343 1.00 54.62 4 MET D C 1
ATOM 2768 O O . MET D 1 7 ? 24.039 8.579 28.667 1.00 56.27 4 MET D O 1
ATOM 2773 N N . ALA D 1 8 ? 26.266 8.419 28.379 1.00 52.15 5 ALA D N 1
ATOM 2774 C CA . ALA D 1 8 ? 26.342 7.030 28.832 1.00 46.84 5 ALA D CA 1
ATOM 2775 C C . ALA D 1 8 ? 25.910 6.995 30.288 1.00 41.71 5 ALA D C 1
ATOM 2776 O O . ALA D 1 8 ? 25.851 8.036 30.941 1.00 45.77 5 ALA D O 1
ATOM 2778 N N . GLU D 1 9 ? 25.604 5.811 30.806 1.00 37.82 6 GLU D N 1
ATOM 2779 C CA . GLU D 1 9 ? 25.167 5.727 32.185 1.00 34.06 6 GLU D CA 1
ATOM 2780 C C . GLU D 1 9 ? 26.293 5.509 33.166 1.00 23.02 6 GLU D C 1
ATOM 2781 O O . GLU D 1 9 ? 27.325 4.907 32.836 1.00 24.96 6 GLU D O 1
ATOM 2787 N N . SER D 1 10 ? 26.081 6.003 34.381 1.00 25.60 7 SER D N 1
ATOM 2788 C CA . SER D 1 10 ? 27.063 5.855 35.442 1.00 20.72 7 SER D CA 1
ATOM 2789 C C . SER D 1 10 ? 27.290 4.375 35.714 1.00 21.26 7 SER D C 1
ATOM 2790 O O . SER D 1 10 ? 26.350 3.577 35.700 1.00 23.59 7 SER D O 1
ATOM 2793 N N . LYS D 1 11 ? 28.537 4.010 35.969 1.00 18.05 8 LYS D N 1
ATOM 2794 C CA . LYS D 1 11 ? 28.858 2.640 36.332 1.00 17.05 8 LYS D CA 1
ATOM 2795 C C . LYS D 1 11 ? 29.074 2.560 37.850 1.00 17.67 8 LYS D C 1
ATOM 2796 O O . LYS D 1 11 ? 29.472 1.527 38.357 1.00 21.07 8 LYS D O 1
ATOM 2802 N N . VAL D 1 12 ? 28.816 3.650 38.563 1.00 20.48 9 VAL D N 1
ATOM 2803 C CA . VAL D 1 12 ? 29.002 3.655 40.018 1.00 19.64 9 VAL D CA 1
ATOM 2804 C C . VAL D 1 12 ? 27.648 3.357 40.672 1.00 19.48 9 VAL D C 1
ATOM 2805 O O . VAL D 1 12 ? 26.793 4.231 40.762 1.00 20.60 9 VAL D O 1
ATOM 2809 N N . LEU D 1 13 ? 27.463 2.106 41.091 1.00 18.48 10 LEU D N 1
ATOM 2810 C CA . LEU D 1 13 ? 26.224 1.693 41.756 1.00 19.37 10 LEU D CA 1
ATOM 2811 C C . LEU D 1 13 ? 26.205 2.168 43.220 1.00 18.69 10 LEU D C 1
ATOM 2812 O O . LEU D 1 13 ? 25.164 2.607 43.727 1.00 20.69 10 LEU D O 1
ATOM 2817 N N . VAL D 1 14 ? 27.336 2.062 43.913 1.00 17.15 11 VAL D N 1
ATOM 2818 C CA . VAL D 1 14 ? 27.462 2.572 45.273 1.00 17.21 11 VAL D CA 1
ATOM 2819 C C . VAL D 1 14 ? 28.857 3.179 45.277 1.00 16.74 11 VAL D C 1
ATOM 2820 O O . VAL D 1 14 ? 29.795 2.542 44.807 1.00 17.93 11 VAL D O 1
ATOM 2824 N N . LYS D 1 15 ? 28.981 4.418 45.737 1.00 17.81 12 LYS D N 1
ATOM 2825 C CA . LYS D 1 15 ? 30.284 5.082 45.761 1.00 17.41 12 LYS D CA 1
ATOM 2826 C C . LYS D 1 15 ? 31.348 4.393 46.616 1.00 21.14 12 LYS D C 1
ATOM 2827 O O . LYS D 1 15 ? 31.059 3.567 47.497 1.00 19.18 12 LYS D O 1
ATOM 2833 N N . GLY D 1 16 ? 32.596 4.729 46.316 1.00 19.09 13 GLY D N 1
ATOM 2834 C CA . GLY D 1 16 ? 33.715 4.248 47.084 1.00 21.29 13 GLY D CA 1
ATOM 2835 C C . GLY D 1 16 ? 33.992 5.313 48.143 1.00 22.66 13 GLY D C 1
ATOM 2836 O O . GLY D 1 16 ? 33.654 6.496 47.975 1.00 24.70 13 GLY D O 1
ATOM 2837 N N . THR D 1 17 ? 34.605 4.903 49.239 1.00 20.55 14 THR D N 1
ATOM 2838 C CA . THR D 1 17 ? 34.931 5.803 50.327 1.00 21.21 14 THR D CA 1
ATOM 2839 C C . THR D 1 17 ? 36.285 5.354 50.870 1.00 20.28 14 THR D C 1
ATOM 2840 O O . THR D 1 17 ? 36.837 4.372 50.416 1.00 21.64 14 THR D O 1
ATOM 2844 N N . PRO D 1 18 ? 36.834 6.080 51.855 1.00 22.52 15 PRO D N 1
ATOM 2845 C CA . PRO D 1 18 ? 38.122 5.657 52.395 1.00 22.74 15 PRO D CA 1
ATOM 2846 C C . PRO D 1 18 ? 38.078 4.232 52.936 1.00 21.05 15 PRO D C 1
ATOM 2847 O O . PRO D 1 18 ? 39.052 3.497 52.832 1.00 20.81 15 PRO D O 1
ATOM 2851 N N . PHE D 1 19 ? 36.936 3.840 53.508 1.00 20.49 16 PHE D N 1
ATOM 2852 C CA . PHE D 1 19 ? 36.835 2.495 54.088 1.00 15.92 16 PHE D CA 1
ATOM 2853 C C . PHE D 1 19 ? 36.176 1.449 53.201 1.00 15.22 16 PHE D C 1
ATOM 2854 O O . PHE D 1 19 ? 36.359 0.260 53.422 1.00 19.73 16 PHE D O 1
ATOM 2862 N N . ASN D 1 20 ? 35.424 1.880 52.201 1.00 15.00 17 ASN D N 1
ATOM 2863 C CA . ASN D 1 20 ? 34.704 0.953 51.346 1.00 18.46 17 ASN D CA 1
ATOM 2864 C C . ASN D 1 20 ? 35.020 0.964 49.866 1.00 17.97 17 ASN D C 1
ATOM 2865 O O . ASN D 1 20 ? 35.142 2.037 49.232 1.00 20.08 17 ASN D O 1
ATOM 2870 N N . LYS D 1 21 ? 35.147 -0.243 49.315 1.00 16.50 18 LYS D N 1
ATOM 2871 C CA . LYS D 1 21 ? 35.313 -0.391 47.880 1.00 16.26 18 LYS D CA 1
ATOM 2872 C C . LYS D 1 21 ? 33.951 -0.067 47.245 1.00 18.54 18 LYS D C 1
ATOM 2873 O O . LYS D 1 21 ? 32.873 -0.366 47.819 1.00 17.59 18 LYS D O 1
ATOM 2879 N N . PRO D 1 22 ? 33.962 0.556 46.070 1.00 17.53 19 PRO D N 1
ATOM 2880 C CA . PRO D 1 22 ? 32.726 0.898 45.379 1.00 16.01 19 PRO D CA 1
ATOM 2881 C C . PRO D 1 22 ? 32.076 -0.329 44.788 1.00 19.13 19 PRO D C 1
ATOM 2882 O O . PRO D 1 22 ? 32.713 -1.369 44.668 1.00 20.37 19 PRO D O 1
ATOM 2886 N N . VAL D 1 23 ? 30.797 -0.217 44.426 1.00 18.54 20 VAL D N 1
ATOM 2887 C CA . VAL D 1 23 ? 30.119 -1.295 43.733 1.00 16.31 20 VAL D CA 1
ATOM 2888 C C . VAL D 1 23 ? 30.007 -0.753 42.312 1.00 16.65 20 VAL D C 1
ATOM 2889 O O . VAL D 1 23 ? 29.416 0.306 42.087 1.00 19.03 20 VAL D O 1
ATOM 2893 N N . ILE D 1 24 ? 30.603 -1.471 41.368 1.00 18.03 21 ILE D N 1
ATOM 2894 C CA . ILE D 1 24 ? 30.647 -1.032 39.968 1.00 18.96 21 ILE D CA 1
ATOM 2895 C C . ILE D 1 24 ? 29.752 -1.885 39.085 1.00 19.83 21 ILE D C 1
ATOM 2896 O O . ILE D 1 24 ? 29.675 -3.111 39.259 1.00 21.47 21 ILE D O 1
ATOM 2901 N N . LYS D 1 25 ? 29.074 -1.230 38.149 1.00 20.10 22 LYS D N 1
ATOM 2902 C CA . LYS D 1 25 ? 28.190 -1.919 37.214 1.00 21.97 22 LYS D CA 1
ATOM 2903 C C . LYS D 1 25 ? 29.061 -2.662 36.208 1.00 22.63 22 LYS D C 1
ATOM 2904 O O . LYS D 1 25 ? 29.976 -2.083 35.620 1.00 24.71 22 LYS D O 1
ATOM 2910 N N . GLY D 1 26 ? 28.778 -3.944 36.001 1.00 25.61 23 GLY D N 1
ATOM 2911 C CA . GLY D 1 26 ? 29.588 -4.705 35.076 1.00 24.01 23 GLY D CA 1
ATOM 2912 C C . GLY D 1 26 ? 30.567 -5.540 35.869 1.00 29.11 23 GLY D C 1
ATOM 2913 O O . GLY D 1 26 ? 30.623 -5.420 37.097 1.00 32.08 23 GLY D O 1
ATOM 2914 N N . LYS D 1 27 ? 31.330 -6.387 35.181 1.00 26.26 24 LYS D N 1
ATOM 2915 C CA . LYS D 1 27 ? 32.303 -7.261 35.847 1.00 25.07 24 LYS D CA 1
ATOM 2916 C C . LYS D 1 27 ? 33.739 -6.987 35.429 1.00 29.08 24 LYS D C 1
ATOM 2917 O O . LYS D 1 27 ? 34.006 -6.578 34.293 1.00 29.54 24 LYS D O 1
ATOM 2923 N N . LEU D 1 28 ? 34.667 -7.222 36.354 1.00 26.73 25 LEU D N 1
ATOM 2924 C CA . LEU D 1 28 ? 36.088 -7.015 36.102 1.00 25.20 25 LEU D CA 1
ATOM 2925 C C . LEU D 1 28 ? 36.572 -7.813 34.896 1.00 26.33 25 LEU D C 1
ATOM 2926 O O . LEU D 1 28 ? 37.365 -7.314 34.101 1.00 26.98 25 LEU D O 1
ATOM 2931 N N . GLU D 1 29 ? 36.091 -9.042 34.778 1.00 34.09 26 GLU D N 1
ATOM 2932 C CA . GLU D 1 29 ? 36.509 -9.914 33.681 1.00 41.87 26 GLU D CA 1
ATOM 2933 C C . GLU D 1 29 ? 36.136 -9.403 32.291 1.00 46.37 26 GLU D C 1
ATOM 2934 O O . GLU D 1 29 ? 36.549 -9.984 31.285 1.00 45.43 26 GLU D O 1
ATOM 2940 N N . ASN D 1 30 ? 35.362 -8.320 32.236 1.00 44.13 27 ASN D N 1
ATOM 2941 C CA . ASN D 1 30 ? 34.949 -7.725 30.962 1.00 40.59 27 ASN D CA 1
ATOM 2942 C C . ASN D 1 30 ? 35.319 -6.256 30.975 1.00 39.06 27 ASN D C 1
ATOM 2943 O O . ASN D 1 30 ? 34.778 -5.468 30.205 1.00 34.06 27 ASN D O 1
ATOM 2948 N N . ASN D 1 31 ? 36.249 -5.886 31.851 1.00 30.10 28 ASN D N 1
ATOM 2949 C CA . ASN D 1 31 ? 36.642 -4.501 31.988 1.00 29.20 28 ASN D CA 1
ATOM 2950 C C . ASN D 1 31 ? 35.426 -3.605 32.219 1.00 24.83 28 ASN D C 1
ATOM 2951 O O . ASN D 1 31 ? 35.379 -2.455 31.757 1.00 26.50 28 ASN D O 1
ATOM 2956 N N . TYR D 1 32 ? 34.452 -4.149 32.945 1.00 28.76 29 TYR D N 1
ATOM 2957 C CA . TYR D 1 32 ? 33.236 -3.420 33.307 1.00 27.81 29 TYR D CA 1
ATOM 2958 C C . TYR D 1 32 ? 32.529 -2.859 32.086 1.00 31.07 29 TYR D C 1
ATOM 2959 O O . TYR D 1 32 ? 31.976 -1.758 32.123 1.00 27.04 29 TYR D O 1
ATOM 2968 N N . ASP D 1 33 ? 32.573 -3.632 31.005 1.00 30.69 30 ASP D N 1
ATOM 2969 C CA . ASP D 1 33 ? 31.938 -3.267 29.733 1.00 31.46 30 ASP D CA 1
ATOM 2970 C C . ASP D 1 33 ? 32.562 -2.073 29.010 1.00 33.82 30 ASP D C 1
ATOM 2971 O O . ASP D 1 33 ? 31.940 -1.491 28.121 1.00 34.21 30 ASP D O 1
ATOM 2976 N N . MET D 1 34 ? 33.782 -1.700 29.385 1.00 27.04 31 MET D N 1
ATOM 2977 C CA . MET D 1 34 ? 34.468 -0.587 28.743 1.00 27.99 31 MET D CA 1
ATOM 2978 C C . MET D 1 34 ? 35.202 -0.996 27.471 1.00 32.64 31 MET D C 1
ATOM 2979 O O . MET D 1 34 ? 35.617 -2.148 27.331 1.00 35.90 31 MET D O 1
ATOM 2984 N N . SER D 1 35 ? 35.388 -0.024 26.578 1.00 36.47 32 SER D N 1
ATOM 2985 C CA . SER D 1 35 ? 36.087 -0.230 25.312 1.00 38.21 32 SER D CA 1
ATOM 2986 C C . SER D 1 35 ? 37.590 -0.206 25.558 1.00 41.26 32 SER D C 1
ATOM 2987 O O . SER D 1 35 ? 38.036 0.135 26.647 1.00 38.37 32 SER D O 1
ATOM 2990 N N . GLN D 1 36 ? 38.378 -0.542 24.541 1.00 40.24 33 GLN D N 1
ATOM 2991 C CA . GLN D 1 36 ? 39.823 -0.545 24.697 1.00 32.94 33 GLN D CA 1
ATOM 2992 C C . GLN D 1 36 ? 40.382 0.855 24.811 1.00 39.09 33 GLN D C 1
ATOM 2993 O O . GLN D 1 36 ? 41.290 1.097 25.607 1.00 33.66 33 GLN D O 1
ATOM 2999 N N . ASP D 1 37 ? 39.852 1.784 24.019 1.00 29.55 34 ASP D N 1
ATOM 3000 C CA . ASP D 1 37 ? 40.317 3.152 24.106 1.00 36.16 34 ASP D CA 1
ATOM 3001 C C . ASP D 1 37 ? 39.978 3.684 25.500 1.00 25.93 34 ASP D C 1
ATOM 3002 O O . ASP D 1 37 ? 40.742 4.471 26.072 1.00 33.45 34 ASP D O 1
ATOM 3007 N N . GLU D 1 38 ? 38.819 3.275 26.023 1.00 35.93 35 GLU D N 1
ATOM 3008 C CA . GLU D 1 38 ? 38.374 3.704 27.358 1.00 30.57 35 GLU D CA 1
ATOM 3009 C C . GLU D 1 38 ? 39.337 3.223 28.442 1.00 28.35 35 GLU D C 1
ATOM 3010 O O . GLU D 1 38 ? 39.712 3.991 29.337 1.00 28.84 35 GLU D O 1
ATOM 3016 N N . VAL D 1 39 ? 39.742 1.964 28.346 1.00 32.14 36 VAL D N 1
ATOM 3017 C CA . VAL D 1 39 ? 40.713 1.416 29.296 1.00 31.85 36 VAL D CA 1
ATOM 3018 C C . VAL D 1 39 ? 42.061 2.160 29.163 1.00 34.59 36 VAL D C 1
ATOM 3019 O O . VAL D 1 39 ? 42.707 2.456 30.156 1.00 32.47 36 VAL D O 1
ATOM 3023 N N . SER D 1 40 ? 42.481 2.509 27.947 1.00 36.30 37 SER D N 1
ATOM 3024 C CA . SER D 1 40 ? 43.762 3.201 27.796 1.00 27.01 37 SER D CA 1
ATOM 3025 C C . SER D 1 40 ? 43.799 4.585 28.401 1.00 32.67 37 SER D C 1
ATOM 3026 O O . SER D 1 40 ? 44.773 4.946 29.060 1.00 29.95 37 SER D O 1
ATOM 3029 N N . LEU D 1 41 ? 42.753 5.374 28.164 1.00 23.57 38 LEU D N 1
ATOM 3030 C CA . LEU D 1 41 ? 42.729 6.719 28.710 1.00 29.21 38 LEU D CA 1
ATOM 3031 C C . LEU D 1 41 ? 42.690 6.605 30.229 1.00 22.00 38 LEU D C 1
ATOM 3032 O O . LEU D 1 41 ? 43.308 7.400 30.932 1.00 28.67 38 LEU D O 1
ATOM 3037 N N . LEU D 1 42 ? 41.933 5.621 30.722 1.00 33.02 39 LEU D N 1
ATOM 3038 C CA . LEU D 1 42 ? 41.803 5.427 32.173 1.00 30.49 39 LEU D CA 1
ATOM 3039 C C . LEU D 1 42 ? 43.188 5.214 32.803 1.00 26.58 39 LEU D C 1
ATOM 3040 O O . LEU D 1 42 ? 43.545 5.876 33.779 1.00 26.96 39 LEU D O 1
ATOM 3045 N N . LEU D 1 43 ? 43.983 4.339 32.214 1.00 32.21 40 LEU D N 1
ATOM 3046 C CA . LEU D 1 43 ? 45.326 4.088 32.733 1.00 34.89 40 LEU D CA 1
ATOM 3047 C C . LEU D 1 43 ? 46.265 5.286 32.548 1.00 41.34 40 LEU D C 1
ATOM 3048 O O . LEU D 1 43 ? 47.160 5.498 33.351 1.00 33.92 40 LEU D O 1
ATOM 3053 N N . PHE D 1 44 ? 46.060 6.061 31.488 1.00 36.48 41 PHE D N 1
ATOM 3054 C CA . PHE D 1 44 ? 46.879 7.237 31.222 1.00 32.81 41 PHE D CA 1
ATOM 3055 C C . PHE D 1 44 ? 46.661 8.244 32.345 1.00 35.22 41 PHE D C 1
ATOM 3056 O O . PHE D 1 44 ? 47.598 8.836 32.875 1.00 30.34 41 PHE D O 1
ATOM 3064 N N . LEU D 1 45 ? 45.405 8.423 32.733 1.00 27.64 42 LEU D N 1
ATOM 3065 C CA . LEU D 1 45 ? 45.101 9.386 33.771 1.00 32.88 42 LEU D CA 1
ATOM 3066 C C . LEU D 1 45 ? 45.676 8.900 35.089 1.00 32.90 42 LEU D C 1
ATOM 3067 O O . LEU D 1 45 ? 46.109 9.696 35.922 1.00 37.62 42 LEU D O 1
ATOM 3072 N N . LYS D 1 46 ? 45.692 7.585 35.252 1.00 31.47 43 LYS D N 1
ATOM 3073 C CA . LYS D 1 46 ? 46.196 6.941 36.463 1.00 35.09 43 LYS D CA 1
ATOM 3074 C C . LYS D 1 46 ? 47.697 7.161 36.556 1.00 36.16 43 LYS D C 1
ATOM 3075 O O . LYS D 1 46 ? 48.216 7.517 37.608 1.00 35.31 43 LYS D O 1
ATOM 3081 N N . THR D 1 47 ? 48.378 6.952 35.435 1.00 37.89 44 THR D N 1
ATOM 3082 C CA . THR D 1 47 ? 49.830 7.113 35.351 1.00 35.60 44 THR D CA 1
ATOM 3083 C C . THR D 1 47 ? 50.289 8.530 35.692 1.00 38.85 44 THR D C 1
ATOM 3084 O O . THR D 1 47 ? 51.323 8.716 36.334 1.00 42.98 44 THR D O 1
ATOM 3088 N N . HIS D 1 48 ? 49.531 9.533 35.274 1.00 36.82 45 HIS D N 1
ATOM 3089 C CA . HIS D 1 48 ? 49.887 10.907 35.601 1.00 42.95 45 HIS D CA 1
ATOM 3090 C C . HIS D 1 48 ? 49.243 11.286 36.939 1.00 47.37 45 HIS D C 1
ATOM 3091 O O . HIS D 1 48 ? 48.890 12.434 37.181 1.00 54.49 45 HIS D O 1
ATOM 3098 N N . GLY D 1 49 ? 49.097 10.279 37.790 1.00 53.52 46 GLY D N 1
ATOM 3099 C CA . GLY D 1 49 ? 48.536 10.435 39.122 1.00 57.90 46 GLY D CA 1
ATOM 3100 C C . GLY D 1 49 ? 47.561 11.535 39.510 1.00 60.75 46 GLY D C 1
ATOM 3101 O O . GLY D 1 49 ? 47.525 11.924 40.673 1.00 64.50 46 GLY D O 1
ATOM 3102 N N . GLY D 1 50 ? 46.758 12.034 38.582 1.00 65.40 47 GLY D N 1
ATOM 3103 C CA . GLY D 1 50 ? 45.816 13.073 38.956 1.00 64.63 47 GLY D CA 1
ATOM 3104 C C . GLY D 1 50 ? 46.174 14.434 38.410 1.00 69.23 47 GLY D C 1
ATOM 3105 O O . GLY D 1 50 ? 45.546 15.449 38.732 1.00 66.90 47 GLY D O 1
ATOM 3106 N N . LYS D 1 51 ? 47.211 14.448 37.587 1.00 70.19 48 LYS D N 1
ATOM 3107 C CA . LYS D 1 51 ? 47.671 15.672 36.964 1.00 73.10 48 LYS D CA 1
ATOM 3108 C C . LYS D 1 51 ? 47.482 15.527 35.475 1.00 71.49 48 LYS D C 1
ATOM 3109 O O . LYS D 1 51 ? 48.389 15.089 34.766 1.00 76.28 48 LYS D O 1
ATOM 3115 N N . ILE D 1 52 ? 46.301 15.886 34.998 1.00 68.82 49 ILE D N 1
ATOM 3116 C CA . ILE D 1 52 ? 46.050 15.790 33.583 1.00 62.87 49 ILE D CA 1
ATOM 3117 C C . ILE D 1 52 ? 45.319 17.010 33.029 1.00 59.22 49 ILE D C 1
ATOM 3118 O O . ILE D 1 52 ? 44.107 16.990 32.822 1.00 54.27 49 ILE D O 1
ATOM 3123 N N . PRO D 1 53 ? 46.054 18.119 32.828 1.00 52.27 50 PRO D N 1
ATOM 3124 C CA . PRO D 1 53 ? 45.392 19.305 32.279 1.00 42.46 50 PRO D CA 1
ATOM 3125 C C . PRO D 1 53 ? 44.769 18.905 30.935 1.00 38.87 50 PRO D C 1
ATOM 3126 O O . PRO D 1 53 ? 45.298 18.046 30.201 1.00 25.36 50 PRO D O 1
ATOM 3130 N N . LEU D 1 54 ? 43.637 19.503 30.601 1.00 34.95 51 LEU D N 1
ATOM 3131 C CA . LEU D 1 54 ? 42.996 19.101 29.355 1.00 34.98 51 LEU D CA 1
ATOM 3132 C C . LEU D 1 54 ? 43.925 19.045 28.139 1.00 33.83 51 LEU D C 1
ATOM 3133 O O . LEU D 1 54 ? 43.814 18.130 27.339 1.00 32.43 51 LEU D O 1
ATOM 3138 N N . TYR D 1 55 ? 44.868 19.984 28.003 1.00 30.17 52 TYR D N 1
ATOM 3139 C CA . TYR D 1 55 ? 45.747 19.942 26.832 1.00 27.20 52 TYR D CA 1
ATOM 3140 C C . TYR D 1 55 ? 46.687 18.737 26.780 1.00 28.93 52 TYR D C 1
ATOM 3141 O O . TYR D 1 55 ? 47.129 18.338 25.707 1.00 27.02 52 TYR D O 1
ATOM 3150 N N . ARG D 1 56 ? 47.015 18.145 27.914 1.00 25.68 53 ARG D N 1
ATOM 3151 C CA . ARG D 1 56 ? 47.943 17.024 27.841 1.00 28.06 53 ARG D CA 1
ATOM 3152 C C . ARG D 1 56 ? 47.235 15.799 27.313 1.00 21.30 53 ARG D C 1
ATOM 3153 O O . ARG D 1 56 ? 47.875 14.898 26.798 1.00 24.45 53 ARG D O 1
ATOM 3161 N N . ILE D 1 57 ? 45.908 15.747 27.522 1.00 33.71 54 ILE D N 1
ATOM 3162 C CA . ILE D 1 57 ? 45.057 14.652 27.030 1.00 28.10 54 ILE D CA 1
ATOM 3163 C C . ILE D 1 57 ? 44.827 14.886 25.525 1.00 35.88 54 ILE D C 1
ATOM 3164 O O . ILE D 1 57 ? 44.677 13.945 24.756 1.00 29.22 54 ILE D O 1
ATOM 3169 N N . LYS D 1 58 ? 44.759 16.147 25.111 1.00 33.16 55 LYS D N 1
ATOM 3170 C CA . LYS D 1 58 ? 44.582 16.427 23.678 1.00 25.98 55 LYS D CA 1
ATOM 3171 C C . LYS D 1 58 ? 45.851 15.992 22.969 1.00 31.87 55 LYS D C 1
ATOM 3172 O O . LYS D 1 58 ? 45.799 15.460 21.855 1.00 31.35 55 LYS D O 1
ATOM 3178 N N . ASN D 1 59 ? 46.986 16.178 23.644 1.00 31.04 56 ASN D N 1
ATOM 3179 C CA . ASN D 1 59 ? 48.284 15.906 23.025 1.00 27.58 56 ASN D CA 1
ATOM 3180 C C . ASN D 1 59 ? 49.043 14.603 23.134 1.00 32.58 56 ASN D C 1
ATOM 3181 O O . ASN D 1 59 ? 49.673 14.185 22.151 1.00 30.22 56 ASN D O 1
ATOM 3186 N N . GLU D 1 60 ? 48.990 13.952 24.293 1.00 30.08 57 GLU D N 1
ATOM 3187 C CA . GLU D 1 60 ? 49.849 12.796 24.496 1.00 38.09 57 GLU D CA 1
ATOM 3188 C C . GLU D 1 60 ? 49.266 11.417 24.721 1.00 35.83 57 GLU D C 1
ATOM 3189 O O . GLU D 1 60 ? 50.018 10.534 25.114 1.00 33.47 57 GLU D O 1
ATOM 3195 N N . THR D 1 61 ? 47.964 11.226 24.483 1.00 36.69 58 THR D N 1
ATOM 3196 C CA . THR D 1 61 ? 47.335 9.915 24.715 1.00 33.65 58 THR D CA 1
ATOM 3197 C C . THR D 1 61 ? 47.446 8.944 23.554 1.00 28.52 58 THR D C 1
ATOM 3198 O O . THR D 1 61 ? 47.310 7.733 23.755 1.00 28.16 58 THR D O 1
ATOM 3202 N N . GLY D 1 62 ? 47.678 9.455 22.355 1.00 36.49 59 GLY D N 1
ATOM 3203 C CA . GLY D 1 62 ? 47.809 8.581 21.202 1.00 38.64 59 GLY D CA 1
ATOM 3204 C C . GLY D 1 62 ? 46.520 7.891 20.806 1.00 43.61 59 GLY D C 1
ATOM 3205 O O . GLY D 1 62 ? 46.550 6.787 20.249 1.00 43.99 59 GLY D O 1
ATOM 3206 N N . LEU D 1 63 ? 45.389 8.542 21.081 1.00 34.66 60 LEU D N 1
ATOM 3207 C CA . LEU D 1 63 ? 44.074 7.989 20.752 1.00 41.94 60 LEU D CA 1
ATOM 3208 C C . LEU D 1 63 ? 43.429 8.681 19.544 1.00 40.44 60 LEU D C 1
ATOM 3209 O O . LEU D 1 63 ? 43.723 9.842 19.249 1.00 47.11 60 LEU D O 1
ATOM 3214 N N . LYS D 1 64 ? 42.539 7.949 18.877 1.00 43.69 61 LYS D N 1
ATOM 3215 C CA . LYS D 1 64 ? 41.810 8.409 17.692 1.00 53.38 61 LYS D CA 1
ATOM 3216 C C . LYS D 1 64 ? 40.850 9.573 17.941 1.00 54.17 61 LYS D C 1
ATOM 3217 O O . LYS D 1 64 ? 40.717 10.462 17.106 1.00 56.76 61 LYS D O 1
ATOM 3223 N N . ASP D 1 65 ? 40.176 9.556 19.085 1.00 50.56 62 ASP D N 1
ATOM 3224 C CA . ASP D 1 65 ? 39.224 10.602 19.438 1.00 47.26 62 ASP D CA 1
ATOM 3225 C C . ASP D 1 65 ? 39.182 10.709 20.964 1.00 44.39 62 ASP D C 1
ATOM 3226 O O . ASP D 1 65 ? 38.177 10.373 21.590 1.00 39.05 62 ASP D O 1
ATOM 3231 N N . PRO D 1 66 ? 40.278 11.198 21.572 1.00 43.28 63 PRO D N 1
ATOM 3232 C CA . PRO D 1 66 ? 40.404 11.357 23.026 1.00 37.52 63 PRO D CA 1
ATOM 3233 C C . PRO D 1 66 ? 39.216 12.039 23.692 1.00 39.98 63 PRO D C 1
ATOM 3234 O O . PRO D 1 66 ? 38.783 11.635 24.772 1.00 34.31 63 PRO D O 1
ATOM 3238 N N . GLU D 1 67 ? 38.692 13.077 23.054 1.00 36.85 64 GLU D N 1
ATOM 3239 C CA . GLU D 1 67 ? 37.575 13.812 23.625 1.00 33.82 64 GLU D CA 1
ATOM 3240 C C . GLU D 1 67 ? 36.361 12.919 23.870 1.00 29.74 64 GLU D C 1
ATOM 3241 O O . GLU D 1 67 ? 35.701 13.025 24.909 1.00 27.69 64 GLU D O 1
ATOM 3247 N N . SER D 1 68 ? 36.074 12.037 22.923 1.00 29.27 65 SER D N 1
ATOM 3248 C CA . SER D 1 68 ? 34.916 11.154 23.033 1.00 32.14 65 SER D CA 1
ATOM 3249 C C . SER D 1 68 ? 35.121 10.081 24.094 1.00 28.91 65 SER D C 1
ATOM 3250 O O . SER D 1 68 ? 34.210 9.775 24.871 1.00 28.34 65 SER D O 1
ATOM 3253 N N . VAL D 1 69 ? 36.315 9.498 24.112 1.00 29.63 66 VAL D N 1
ATOM 3254 C CA . VAL D 1 69 ? 36.642 8.468 25.089 1.00 32.09 66 VAL D CA 1
ATOM 3255 C C . VAL D 1 69 ? 36.593 9.068 26.499 1.00 29.98 66 VAL D C 1
ATOM 3256 O O . VAL D 1 69 ? 36.086 8.430 27.432 1.00 28.10 66 VAL D O 1
ATOM 3260 N N . LEU D 1 70 ? 37.104 10.288 26.647 1.00 26.13 67 LEU D N 1
ATOM 3261 C CA . LEU D 1 70 ? 37.119 10.963 27.940 1.00 23.26 67 LEU D CA 1
ATOM 3262 C C . LEU D 1 70 ? 35.685 11.233 28.395 1.00 31.12 67 LEU D C 1
ATOM 3263 O O . LEU D 1 70 ? 35.335 11.036 29.569 1.00 26.99 67 LEU D O 1
ATOM 3268 N N . LYS D 1 71 ? 34.850 11.674 27.459 1.00 26.68 68 LYS D N 1
ATOM 3269 C CA . LYS D 1 71 ? 33.462 11.967 27.791 1.00 25.22 68 LYS D CA 1
ATOM 3270 C C . LYS D 1 71 ? 32.804 10.727 28.386 1.00 21.86 68 LYS D C 1
ATOM 3271 O O . LYS D 1 71 ? 32.071 10.843 29.374 1.00 24.82 68 LYS D O 1
ATOM 3277 N N . ASN D 1 72 ? 33.063 9.566 27.793 1.00 22.83 69 ASN D N 1
ATOM 3278 C CA . ASN D 1 72 ? 32.493 8.311 28.289 1.00 22.47 69 ASN D CA 1
ATOM 3279 C C . ASN D 1 72 ? 33.000 8.008 29.702 1.00 23.48 69 ASN D C 1
ATOM 3280 O O . ASN D 1 72 ? 32.221 7.645 30.593 1.00 22.79 69 ASN D O 1
ATOM 3285 N N . LEU D 1 73 ? 34.298 8.177 29.935 1.00 22.48 70 LEU D N 1
ATOM 3286 C CA . LEU D 1 73 ? 34.811 7.915 31.281 1.00 21.61 70 LEU D CA 1
ATOM 3287 C C . LEU D 1 73 ? 34.151 8.824 32.298 1.00 23.21 70 LEU D C 1
ATOM 3288 O O . LEU D 1 73 ? 33.906 8.426 33.447 1.00 21.87 70 LEU D O 1
ATOM 3293 N N . MET D 1 74 ? 33.896 10.060 31.905 1.00 20.08 71 MET D N 1
ATOM 3294 C CA . MET D 1 74 ? 33.258 10.999 32.812 1.00 21.29 71 MET D CA 1
ATOM 3295 C C . MET D 1 74 ? 31.802 10.587 33.083 1.00 19.66 71 MET D C 1
ATOM 3296 O O . MET D 1 74 ? 31.324 10.658 34.228 1.00 21.74 71 MET D O 1
ATOM 3301 N N . ASP D 1 75 ? 31.113 10.167 32.036 1.00 20.57 72 ASP D N 1
ATOM 3302 C CA . ASP D 1 75 ? 29.719 9.742 32.196 1.00 23.42 72 ASP D CA 1
ATOM 3303 C C . ASP D 1 75 ? 29.646 8.478 33.052 1.00 21.73 72 ASP D C 1
ATOM 3304 O O . ASP D 1 75 ? 28.674 8.292 33.798 1.00 22.59 72 ASP D O 1
ATOM 3309 N N . TYR D 1 76 ? 30.669 7.625 32.976 1.00 20.61 73 TYR D N 1
ATOM 3310 C CA . TYR D 1 76 ? 30.674 6.399 33.789 1.00 17.62 73 TYR D CA 1
ATOM 3311 C C . TYR D 1 76 ? 30.888 6.714 35.277 1.00 19.71 73 TYR D C 1
ATOM 3312 O O . TYR D 1 76 ? 30.647 5.874 36.129 1.00 21.86 73 TYR D O 1
ATOM 3321 N N . GLY D 1 77 ? 31.392 7.912 35.591 1.00 17.83 74 GLY D N 1
ATOM 3322 C CA . GLY D 1 77 ? 31.654 8.300 36.958 1.00 19.45 74 GLY D CA 1
ATOM 3323 C C . GLY D 1 77 ? 33.092 8.041 37.377 1.00 21.46 74 GLY D C 1
ATOM 3324 O O . GLY D 1 77 ? 33.407 8.021 38.577 1.00 20.76 74 GLY D O 1
ATOM 3325 N N . PHE D 1 78 ? 33.975 7.903 36.383 1.00 18.77 75 PHE D N 1
ATOM 3326 C CA . PHE D 1 78 ? 35.392 7.588 36.632 1.00 19.04 75 PHE D CA 1
ATOM 3327 C C . PHE D 1 78 ? 36.370 8.761 36.555 1.00 20.64 75 PHE D C 1
ATOM 3328 O O . PHE D 1 78 ? 37.527 8.605 36.965 1.00 20.55 75 PHE D O 1
ATOM 3336 N N . ALA D 1 79 ? 35.899 9.906 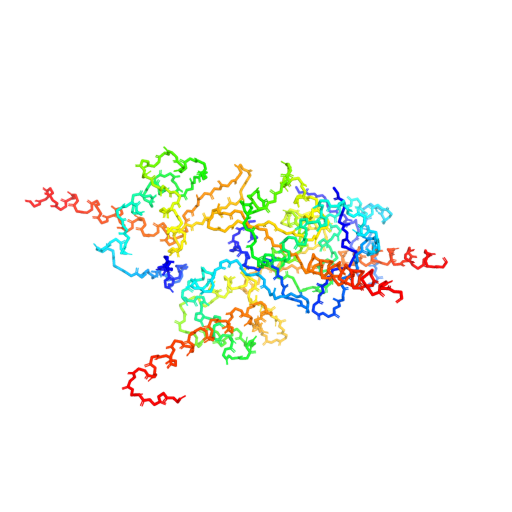36.074 1.00 22.58 76 ALA D N 1
ATOM 3337 C CA . ALA D 1 79 ? 36.732 11.105 35.928 1.00 22.69 76 ALA D CA 1
ATOM 3338 C C . ALA D 1 79 ? 35.924 12.390 36.008 1.00 24.25 76 ALA D C 1
ATOM 3339 O O . ALA D 1 79 ? 34.742 12.421 35.654 1.00 24.64 76 ALA D O 1
ATOM 3341 N N . LEU D 1 80 ? 36.566 13.473 36.454 1.00 22.75 77 LEU D N 1
ATOM 3342 C CA . LEU D 1 80 ? 35.887 14.756 36.570 1.00 26.11 77 LEU D CA 1
ATOM 3343 C C . LEU D 1 80 ? 36.753 15.821 35.929 1.00 32.07 77 LEU D C 1
ATOM 3344 O O . LEU D 1 80 ? 37.956 15.638 35.833 1.00 32.81 77 LEU D O 1
ATOM 3349 N N . GLU D 1 81 ? 36.117 16.907 35.496 1.00 34.21 78 GLU D N 1
ATOM 3350 C CA . GLU D 1 81 ? 36.823 18.027 34.885 1.00 45.12 78 GLU D CA 1
ATOM 3351 C C . GLU D 1 81 ? 36.778 19.162 35.909 1.00 54.07 78 GLU D C 1
ATOM 3352 O O . GLU D 1 81 ? 35.829 19.271 36.689 1.00 59.32 78 GLU D O 1
ATOM 3358 N N . ASP D 1 82 ? 37.804 20.002 35.908 1.00 60.27 79 ASP D N 1
ATOM 3359 C CA . ASP D 1 82 ? 37.891 21.099 36.863 1.00 62.51 79 ASP D CA 1
ATOM 3360 C C . ASP D 1 82 ? 38.398 22.393 36.219 1.00 60.26 79 ASP D C 1
ATOM 3361 O O . ASP D 1 82 ? 39.592 22.530 35.953 1.00 53.98 79 ASP D O 1
ATOM 3366 N N . LYS D 1 83 ? 37.484 23.334 35.983 1.00 59.97 80 LYS D N 1
ATOM 3367 C CA . LYS D 1 83 ? 37.824 24.624 35.380 1.00 60.26 80 LYS D CA 1
ATOM 3368 C C . LYS D 1 83 ? 38.735 25.440 36.299 1.00 59.84 80 LYS D C 1
ATOM 3369 O O . LYS D 1 83 ? 38.267 26.070 37.250 1.00 53.61 80 LYS D O 1
ATOM 3375 N N . GLU D 1 84 ? 40.032 25.437 36.009 1.00 59.10 81 GLU D N 1
ATOM 3376 C CA . GLU D 1 84 ? 40.986 26.176 36.825 1.00 59.11 81 GLU D CA 1
ATOM 3377 C C . GLU D 1 84 ? 41.663 27.324 36.062 1.00 55.60 81 GLU D C 1
ATOM 3378 O O . GLU D 1 84 ? 41.276 27.663 34.944 1.00 51.99 81 GLU D O 1
ATOM 3384 N N . ARG D 1 85 ? 42.680 27.904 36.693 1.00 57.86 82 ARG D N 1
ATOM 3385 C CA . ARG D 1 85 ? 43.456 29.028 36.165 1.00 52.17 82 ARG D CA 1
ATOM 3386 C C . ARG D 1 85 ? 43.720 29.100 34.661 1.00 45.65 82 ARG D C 1
ATOM 3387 O O . ARG D 1 85 ? 43.177 29.959 33.966 1.00 43.26 82 ARG D O 1
ATOM 3395 N N . LEU D 1 86 ? 44.573 28.217 34.159 1.00 41.17 83 LEU D N 1
ATOM 3396 C CA . LEU D 1 86 ? 44.904 28.242 32.742 1.00 32.39 83 LEU D CA 1
ATOM 3397 C C . LEU D 1 86 ? 44.057 27.292 31.905 1.00 39.86 83 LEU D C 1
ATOM 3398 O O . LEU D 1 86 ? 44.419 26.937 30.785 1.00 37.69 83 LEU D O 1
ATOM 3403 N N . GLY D 1 87 ? 42.912 26.894 32.451 1.00 43.40 84 GLY D N 1
ATOM 3404 C CA . GLY D 1 87 ? 42.035 26.008 31.713 1.00 44.04 84 GLY D CA 1
ATOM 3405 C C . GLY D 1 87 ? 41.475 24.835 32.491 1.00 38.62 84 GLY D C 1
ATOM 3406 O O . GLY D 1 87 ? 41.624 24.732 33.708 1.00 38.92 84 GLY D O 1
ATOM 3407 N N . GLU D 1 88 ? 40.816 23.945 31.763 1.00 33.70 85 GLU D N 1
ATOM 3408 C CA . GLU D 1 88 ? 40.215 22.754 32.354 1.00 38.21 85 GLU D CA 1
ATOM 3409 C C . GLU D 1 88 ? 41.232 21.702 32.792 1.00 34.50 85 GLU D C 1
ATOM 3410 O O . GLU D 1 88 ? 42.213 21.427 32.092 1.00 30.45 85 GLU D O 1
ATOM 3416 N N . LYS D 1 89 ? 40.984 21.106 33.957 1.00 33.79 86 LYS D N 1
ATOM 3417 C CA . LYS D 1 89 ? 41.846 20.054 34.478 1.00 32.36 86 LYS D CA 1
ATOM 3418 C C . LYS D 1 89 ? 40.978 18.808 34.709 1.00 29.61 86 LYS D C 1
ATOM 3419 O O . LYS D 1 89 ? 39.799 18.922 35.049 1.00 34.92 86 LYS D O 1
ATOM 3425 N N . ILE D 1 90 ? 41.580 17.642 34.520 1.00 21.04 87 ILE D N 1
ATOM 3426 C CA . ILE D 1 90 ? 40.900 16.331 34.689 1.00 33.99 87 ILE D CA 1
ATOM 3427 C C . ILE D 1 90 ? 41.495 15.490 35.825 1.00 35.80 87 ILE D C 1
ATOM 3428 O O . ILE D 1 90 ? 42.707 15.462 36.020 1.00 39.26 87 ILE D O 1
ATOM 3433 N N . VAL D 1 91 ? 40.649 14.784 36.570 1.00 31.60 88 VAL D N 1
ATOM 3434 C CA . VAL D 1 91 ? 41.144 13.927 37.644 1.00 31.84 88 VAL D CA 1
ATOM 3435 C C . VAL D 1 91 ? 40.279 12.682 37.760 1.00 28.46 88 VAL D C 1
ATOM 3436 O O . VAL D 1 91 ? 39.075 12.748 37.506 1.00 31.70 88 VAL D O 1
ATOM 3440 N N . LEU D 1 92 ? 40.898 11.561 38.115 1.00 26.63 89 LEU D N 1
ATOM 3441 C CA . LEU D 1 92 ? 40.152 10.313 38.309 1.00 21.59 89 LEU D CA 1
ATOM 3442 C C . LEU D 1 92 ? 39.395 10.422 39.617 1.00 26.08 89 LEU D C 1
ATOM 3443 O O . LEU D 1 92 ? 39.867 11.033 40.584 1.00 27.85 89 LEU D O 1
ATOM 3448 N N . THR D 1 93 ? 38.187 9.871 39.636 1.00 21.05 90 THR D N 1
ATOM 3449 C CA . THR D 1 93 ? 37.427 9.872 40.871 1.00 22.89 90 THR D CA 1
ATOM 3450 C C . THR D 1 93 ? 37.930 8.666 41.651 1.00 20.51 90 THR D C 1
ATOM 3451 O O . THR D 1 93 ? 38.679 7.858 41.138 1.00 21.45 90 THR D O 1
ATOM 3455 N N . SER D 1 94 ? 37.497 8.542 42.907 1.00 20.80 91 SER D N 1
ATOM 3456 C CA . SER D 1 94 ? 37.872 7.402 43.712 1.00 22.62 91 SER D CA 1
ATOM 3457 C C . SER D 1 94 ? 37.510 6.114 42.969 1.00 20.69 91 SER D C 1
ATOM 3458 O O . SER D 1 94 ? 38.254 5.133 42.992 1.00 22.85 91 SER D O 1
ATOM 3461 N N . GLU D 1 95 ? 36.351 6.124 42.309 1.00 19.39 92 GLU D N 1
ATOM 3462 C CA . GLU D 1 95 ? 35.907 4.937 41.593 1.00 18.21 92 GLU D CA 1
ATOM 3463 C C . GLU D 1 95 ? 36.753 4.671 40.341 1.00 18.79 92 GLU D C 1
ATOM 3464 O O . GLU D 1 95 ? 37.039 3.537 40.020 1.00 19.01 92 GLU D O 1
ATOM 3470 N N . GLY D 1 96 ? 37.162 5.746 39.665 1.00 19.88 93 GLY D N 1
ATOM 3471 C CA . GLY D 1 96 ? 38.020 5.593 38.497 1.00 20.97 93 GLY D CA 1
ATOM 3472 C C . GLY D 1 96 ? 39.371 5.021 38.931 1.00 20.29 93 GLY D C 1
ATOM 3473 O O . GLY D 1 96 ? 39.931 4.151 38.251 1.00 20.87 93 GLY D O 1
ATOM 3474 N N . GLU D 1 97 ? 39.880 5.472 40.080 1.00 22.83 94 GLU D N 1
ATOM 3475 C CA . GLU D 1 97 ? 41.149 4.944 40.579 1.00 22.80 94 GLU D CA 1
ATOM 3476 C C . GLU D 1 97 ? 40.985 3.473 40.933 1.00 24.67 94 GLU D C 1
ATOM 3477 O O . GLU D 1 97 ? 41.836 2.636 40.641 1.00 22.17 94 GLU D O 1
ATOM 3483 N N . PHE D 1 98 ? 39.850 3.132 41.539 1.00 20.45 95 PHE D N 1
ATOM 3484 C CA . PHE D 1 98 ? 39.610 1.753 41.892 1.00 20.32 95 PHE D CA 1
ATOM 3485 C C . PHE D 1 98 ? 39.576 0.824 40.683 1.00 22.57 95 PHE D C 1
ATOM 3486 O O . PHE D 1 98 ? 40.191 -0.242 40.680 1.00 21.21 95 PHE D O 1
ATOM 3494 N N . VAL D 1 99 ? 38.823 1.219 39.659 1.00 19.91 96 VAL D N 1
ATOM 3495 C CA . VAL D 1 99 ? 38.682 0.407 38.461 1.00 18.94 96 VAL D CA 1
ATOM 3496 C C . VAL D 1 99 ? 40.027 0.300 37.721 1.00 18.42 96 VAL D C 1
ATOM 3497 O O . VAL D 1 99 ? 40.388 -0.782 37.284 1.00 25.93 96 VAL D O 1
ATOM 3501 N N . ALA D 1 100 ? 40.766 1.401 37.665 1.00 21.19 97 ALA D N 1
ATOM 3502 C CA . ALA D 1 100 ? 42.056 1.406 36.963 1.00 21.58 97 ALA D CA 1
ATOM 3503 C C . ALA D 1 100 ? 42.995 0.439 37.672 1.00 23.36 97 ALA D C 1
ATOM 3504 O O . ALA D 1 100 ? 43.632 -0.410 37.049 1.00 27.92 97 ALA D O 1
ATOM 3506 N N . GLN D 1 101 ? 43.038 0.530 38.993 1.00 22.37 98 GLN D N 1
ATOM 3507 C CA . GLN D 1 101 ? 43.912 -0.351 39.754 1.00 23.40 98 GLN D CA 1
ATOM 3508 C C . GLN D 1 101 ? 43.475 -1.807 39.699 1.00 22.28 98 GLN D C 1
ATOM 3509 O O . GLN D 1 101 ? 44.300 -2.707 39.708 1.00 27.91 98 GLN D O 1
ATOM 3515 N N . ALA D 1 102 ? 42.167 -2.059 39.685 1.00 20.67 99 ALA D N 1
ATOM 3516 C CA . ALA D 1 102 ? 41.667 -3.409 39.620 1.00 21.83 99 ALA D CA 1
ATOM 3517 C C . ALA D 1 102 ? 42.076 -4.088 38.304 1.00 24.05 99 ALA D C 1
ATOM 3518 O O . ALA D 1 102 ? 42.399 -5.262 38.293 1.00 26.73 99 ALA D O 1
ATOM 3520 N N . ILE D 1 103 ? 42.013 -3.339 37.209 1.00 24.61 100 ILE D N 1
ATOM 3521 C CA . ILE D 1 103 ? 42.381 -3.871 35.901 1.00 27.10 100 ILE D CA 1
ATOM 3522 C C . ILE D 1 103 ? 43.904 -4.086 35.867 1.00 23.87 100 ILE D C 1
ATOM 3523 O O . ILE D 1 103 ? 44.362 -5.141 35.426 1.00 32.63 100 ILE D O 1
ATOM 3528 N N . ARG D 1 104 ? 44.667 -3.108 36.338 1.00 28.47 101 ARG D N 1
ATOM 3529 C CA . ARG D 1 104 ? 46.130 -3.234 36.367 1.00 28.28 101 ARG D CA 1
ATOM 3530 C C . ARG D 1 104 ? 46.555 -4.463 37.165 1.00 34.93 101 ARG D C 1
ATOM 3531 O O . ARG D 1 104 ? 47.401 -5.241 36.723 1.00 31.71 101 ARG D O 1
ATOM 3539 N N . VAL D 1 105 ? 45.979 -4.645 38.350 1.00 27.72 102 VAL D N 1
ATOM 3540 C CA . VAL D 1 105 ? 46.334 -5.795 39.162 1.00 29.34 102 VAL D CA 1
ATOM 3541 C C . VAL D 1 105 ? 45.920 -7.112 38.521 1.00 29.42 102 VAL D C 1
ATOM 3542 O O . VAL D 1 105 ? 46.647 -8.101 38.597 1.00 31.86 102 VAL D O 1
ATOM 3546 N N . ARG D 1 106 ? 44.754 -7.134 37.882 1.00 28.50 103 ARG D N 1
ATOM 3547 C CA . ARG D 1 106 ? 44.281 -8.342 37.240 1.00 25.20 103 ARG D CA 1
ATOM 3548 C C . ARG D 1 106 ? 45.230 -8.707 36.096 1.00 27.75 103 ARG D C 1
ATOM 3549 O O . ARG D 1 106 ? 45.583 -9.861 35.943 1.00 32.06 103 ARG D O 1
ATOM 3557 N N . ASP D 1 107 ? 45.625 -7.710 35.316 1.00 30.90 104 ASP D N 1
ATOM 3558 C CA . ASP D 1 107 ? 46.542 -7.932 34.200 1.00 31.84 104 ASP D CA 1
ATOM 3559 C C . ASP D 1 107 ? 47.902 -8.408 34.723 1.00 35.04 104 ASP D C 1
ATOM 3560 O O . ASP D 1 107 ? 48.559 -9.239 34.100 1.00 36.68 104 ASP D O 1
ATOM 3565 N N . GLU D 1 108 ? 48.318 -7.884 35.867 1.00 30.29 105 GLU D N 1
ATOM 3566 C CA . GLU D 1 108 ? 49.606 -8.259 36.442 1.00 32.20 105 GLU D CA 1
ATOM 3567 C C . GLU D 1 108 ? 49.593 -9.686 36.964 1.00 36.46 105 GLU D C 1
ATOM 3568 O O . GLU D 1 108 ? 50.591 -10.399 36.847 1.00 32.17 105 GLU D O 1
ATOM 3574 N N . GLU D 1 109 ? 48.476 -10.118 37.544 1.00 31.18 106 GLU D N 1
ATOM 3575 C CA . GLU D 1 109 ? 48.394 -11.479 38.059 1.00 27.78 106 GLU D CA 1
ATOM 3576 C C . GLU D 1 109 ? 48.452 -12.463 36.905 1.00 33.72 106 GLU D C 1
ATOM 3577 O O . GLU D 1 109 ? 48.955 -13.574 37.052 1.00 35.77 106 GLU D O 1
ATOM 3583 N N . LEU D 1 110 ? 47.902 -12.054 35.766 1.00 33.47 107 LEU D N 1
ATOM 3584 C CA . LEU D 1 110 ? 47.899 -12.892 34.579 1.00 39.52 107 LEU D CA 1
ATOM 3585 C C . LEU D 1 110 ? 49.335 -13.036 34.094 1.00 35.31 107 LEU D C 1
ATOM 3586 O O . LEU D 1 110 ? 49.779 -14.128 33.750 1.00 40.77 107 LEU D O 1
ATOM 3591 N N . ARG D 1 111 ? 50.047 -11.919 34.087 1.00 33.29 108 ARG D N 1
ATOM 3592 C CA . ARG D 1 111 ? 51.441 -11.884 33.659 1.00 36.53 108 ARG D CA 1
ATOM 3593 C C . ARG D 1 111 ? 52.260 -12.826 34.539 1.00 40.68 108 ARG D C 1
ATOM 3594 O O . ARG D 1 111 ? 53.052 -13.631 34.035 1.00 37.85 108 ARG D O 1
ATOM 3602 N N . LEU D 1 112 ? 52.056 -12.737 35.852 1.00 34.56 109 LEU D N 1
ATOM 3603 C CA . LEU D 1 112 ? 52.770 -13.593 36.801 1.00 34.44 109 LEU D CA 1
ATOM 3604 C C . LEU D 1 112 ? 52.416 -15.066 36.607 1.00 40.92 109 LEU D C 1
ATOM 3605 O O . LEU D 1 112 ? 53.293 -15.930 36.647 1.00 41.53 109 LEU D O 1
ATOM 3610 N N . LYS D 1 113 ? 51.135 -15.359 36.397 1.00 34.62 110 LYS D N 1
ATOM 3611 C CA . LYS D 1 113 ? 50.694 -16.733 36.203 1.00 37.62 110 LYS D CA 1
ATOM 3612 C C . LYS D 1 113 ? 51.385 -17.352 34.988 1.00 40.05 110 LYS D C 1
ATOM 3613 O O . LYS D 1 113 ? 51.826 -18.501 35.028 1.00 40.04 110 LYS D O 1
ATOM 3619 N N . GLU D 1 114 ? 51.477 -16.581 33.911 1.00 39.01 111 GLU D N 1
ATOM 3620 C CA . GLU D 1 114 ? 52.112 -17.055 32.692 1.00 42.89 111 GLU D CA 1
ATOM 3621 C C . GLU D 1 114 ? 53.579 -17.361 32.949 1.00 46.83 111 GLU D C 1
ATOM 3622 O O . GLU D 1 114 ? 54.075 -18.408 32.535 1.00 47.67 111 GLU D O 1
ATOM 3628 N N . MET D 1 115 ? 54.265 -16.449 33.636 1.00 43.62 112 MET D N 1
ATOM 3629 C CA . MET D 1 115 ? 55.676 -16.636 33.966 1.00 43.66 112 MET D CA 1
ATOM 3630 C C . MET D 1 115 ? 55.880 -17.969 34.671 1.00 46.84 112 MET D C 1
ATOM 3631 O O . MET D 1 115 ? 56.781 -18.731 34.324 1.00 48.88 112 MET D O 1
ATOM 3636 N N . LYS D 1 116 ? 55.048 -18.245 35.668 1.00 48.03 113 LYS D N 1
ATOM 3637 C CA . LYS D 1 116 ? 55.151 -19.491 36.416 1.00 49.82 113 LYS D CA 1
ATOM 3638 C C . LYS D 1 116 ? 54.835 -20.697 35.537 1.00 53.11 113 LYS D C 1
ATOM 3639 O O . LYS D 1 116 ? 54.410 -20.494 34.379 1.00 59.00 113 LYS D O 1
#

Sequence (455 aa):
SHMSAMAESKVLVKGTPFNKPVIKGKLENNYDMSQDEVSLLLFLKTHGGKIPLYRIKNETGLKDPESVLKNLMDYGFALEDKERLGEKIVLTSEGEFVAQAIRVRDEELRLKEMKQKKNVNRAESKVLVKGTPFNKPVIKGKLENNYDMSQDEVSLLLFLKTHGGKIPLYRIKNETGLKDPESVLKNLMDYGFALEDKERLGEKIVLTSEGEFVAQAIRVRDEELRLKEMKQKKMAESKVLVKGTPFNKPVIKGKLENNYDMSQDEVSLLLFLKTHGGKIPLYRIKNETGLKDPESVLKNLMDYGFALEDKERLGEKIVLTSEGEFVAQAIRVRDEELRLKEMKQMAESKVLVKGTPFNKPVIKGKLENNYDMSQDEVSLLLFLKTHGGKIPLYRIKNETGLKDPESVLKNLMDYGFALEDKERLGEKIVLTSEGEFVAQAIRVRDEELRLKEMK

Radius of gyration: 25.9 Å; Cα contacts (8 Å, |Δi|>4): 615; chains: 4; bounding box: 66×83×66 Å